Protein AF-A0A848B233-F1 (afdb_monomer_lite)

Radius of gyration: 25.91 Å; chains: 1; bounding box: 57×90×66 Å

pLDDT: mean 90.6, std 14.38, range [28.11, 98.94]

Sequence (455 aa):
MRIHRFLTAAALTLTAAGYAEVPELTALVPEATGYELIARCDPRTWAKAGYQTDNTETLAGDLKRVGYLLKLTDQEGNLSWVFAAMDPFTDTIADIAVPASGGNAFQDYVNNLEVFSNVPGVKTGKFEKGNIEFWATNYVAGNAKQIPGASDKTFDFGDRKSADGSYGSMQLHNYPEKQTVFSFSNLRAGANCDLGIGNNPSGNPDWTFSKSGNKYKSAELFVVAQIDNMKTVTPFRYDEKTVMEKAASLVPETTGKKLLYAYNLRTGSGFGDKSRVNYQVDNSAQFTARPARVGYLMVLTDKSGKENWVYAEMDNFAENVRQLGVPVKSAGARFQQPVANLAVKSNVDSVKTGSFPAGNIEFWPNDYKPQNNTGVEGASDDQFDFGDQVNPGGGYGSMQVHNTAEKQTVFAYNNFSAGANSDAGIGNRPGRHPDWTFSQNLKNYKSGWLFVIAD

Structure (mmCIF, N/CA/C/O backbone):
data_AF-A0A848B233-F1
#
_entry.id   AF-A0A848B233-F1
#
loop_
_atom_site.group_PDB
_atom_site.id
_atom_site.type_symbol
_atom_site.label_atom_id
_atom_site.label_alt_id
_atom_site.label_comp_id
_atom_site.label_asym_id
_atom_site.label_entity_id
_atom_site.label_seq_id
_atom_site.pdbx_PDB_ins_code
_atom_site.Cartn_x
_atom_site.Cartn_y
_atom_site.Cartn_z
_atom_site.occupancy
_atom_site.B_iso_or_equiv
_atom_site.auth_seq_id
_atom_site.auth_comp_id
_atom_site.auth_asym_id
_atom_site.auth_atom_id
_atom_site.pdbx_PDB_model_num
ATOM 1 N N . MET A 1 1 ? -20.852 -68.490 -9.448 1.00 37.53 1 MET A N 1
ATOM 2 C CA . MET A 1 1 ? -20.531 -67.615 -8.300 1.00 37.53 1 MET A CA 1
ATOM 3 C C . MET A 1 1 ? -20.509 -66.169 -8.793 1.00 37.53 1 MET A C 1
ATOM 5 O O . MET A 1 1 ? -19.535 -65.757 -9.405 1.00 37.53 1 MET A O 1
ATOM 9 N N . ARG A 1 2 ? -21.622 -65.434 -8.666 1.00 28.11 2 ARG A N 1
ATOM 10 C CA . ARG A 1 2 ? -21.733 -64.019 -9.069 1.00 28.11 2 ARG A CA 1
ATOM 11 C C . ARG A 1 2 ? -22.369 -63.245 -7.921 1.00 28.11 2 ARG A C 1
ATOM 13 O O . ARG A 1 2 ? -23.545 -63.423 -7.621 1.00 28.11 2 ARG A O 1
ATOM 20 N N . ILE A 1 3 ? -21.540 -62.452 -7.256 1.00 30.11 3 ILE A N 1
ATOM 21 C CA . ILE A 1 3 ? -21.892 -61.609 -6.117 1.00 30.11 3 ILE A CA 1
ATOM 22 C C . ILE A 1 3 ? -22.545 -60.343 -6.685 1.00 30.11 3 ILE A C 1
ATOM 24 O O . ILE A 1 3 ? -21.890 -59.592 -7.404 1.00 30.11 3 ILE A O 1
ATOM 28 N N . HIS A 1 4 ? -23.825 -60.122 -6.390 1.00 28.23 4 HIS A N 1
ATOM 29 C CA . HIS A 1 4 ? -24.508 -58.862 -6.684 1.00 28.23 4 HIS A CA 1
ATOM 30 C C . HIS A 1 4 ? -24.229 -57.890 -5.533 1.00 28.23 4 HIS A C 1
ATOM 32 O O . HIS A 1 4 ? -24.694 -58.098 -4.414 1.00 28.23 4 HIS A O 1
ATOM 38 N N . ARG A 1 5 ? -23.427 -56.854 -5.795 1.00 30.20 5 ARG A N 1
ATOM 39 C CA . ARG A 1 5 ? -23.234 -55.731 -4.872 1.00 30.20 5 ARG A CA 1
ATOM 40 C C . ARG A 1 5 ? -24.380 -54.739 -5.059 1.00 30.20 5 ARG A C 1
ATOM 42 O O . ARG A 1 5 ? -24.543 -54.184 -6.141 1.00 30.20 5 ARG A O 1
ATOM 49 N N . PHE A 1 6 ? -25.145 -54.526 -3.994 1.00 30.38 6 PHE A N 1
ATOM 50 C CA . PHE A 1 6 ? -26.043 -53.387 -3.849 1.00 30.38 6 PHE A CA 1
ATOM 51 C C . PHE A 1 6 ? -25.205 -52.101 -3.819 1.00 30.38 6 PHE A C 1
ATOM 53 O O . PHE A 1 6 ? -24.314 -51.970 -2.981 1.00 30.38 6 PHE A O 1
ATOM 60 N N . LEU A 1 7 ? -25.473 -51.166 -4.734 1.00 29.50 7 LEU A N 1
ATOM 61 C CA . LEU A 1 7 ? -25.040 -49.777 -4.590 1.00 29.50 7 LEU A CA 1
ATOM 62 C C . LEU A 1 7 ? -26.082 -49.046 -3.741 1.00 29.50 7 LEU A C 1
ATOM 64 O O . LEU A 1 7 ? -27.182 -48.751 -4.202 1.00 29.50 7 LEU A O 1
ATOM 68 N N . THR A 1 8 ? -25.727 -48.763 -2.495 1.00 31.66 8 THR A N 1
ATOM 69 C CA . THR A 1 8 ? -26.385 -47.760 -1.661 1.00 31.66 8 THR A CA 1
ATOM 70 C C . THR A 1 8 ? -26.057 -46.382 -2.232 1.00 31.66 8 THR A C 1
ATOM 72 O O . THR A 1 8 ? -24.899 -45.968 -2.249 1.00 31.66 8 THR A O 1
ATOM 75 N N . ALA A 1 9 ? -27.073 -45.674 -2.722 1.00 30.78 9 ALA A N 1
ATOM 76 C CA . ALA A 1 9 ? -26.957 -44.266 -3.068 1.00 30.78 9 ALA A CA 1
ATOM 77 C C . ALA A 1 9 ? -26.759 -43.462 -1.775 1.00 30.78 9 ALA A C 1
ATOM 79 O O . ALA A 1 9 ? -27.672 -43.354 -0.956 1.00 30.78 9 ALA A O 1
ATOM 80 N N . ALA A 1 10 ? -25.555 -42.928 -1.574 1.00 31.64 10 ALA A N 1
ATOM 81 C CA . ALA A 1 10 ? -25.313 -41.917 -0.559 1.00 31.64 10 ALA A CA 1
ATOM 82 C C . ALA A 1 10 ? -25.997 -40.623 -1.015 1.00 31.64 10 ALA A C 1
ATOM 84 O O . ALA A 1 10 ? -25.614 -40.029 -2.024 1.00 31.64 10 ALA A O 1
ATOM 85 N N . ALA A 1 11 ? -27.039 -40.215 -0.293 1.00 31.86 11 ALA A N 1
ATOM 86 C CA . ALA A 1 11 ? -27.615 -38.890 -0.428 1.00 31.86 11 ALA A CA 1
ATOM 87 C C . ALA A 1 11 ? -26.543 -37.866 -0.035 1.00 31.86 11 ALA A C 1
ATOM 89 O O . ALA A 1 11 ? -26.131 -37.796 1.122 1.00 31.86 11 ALA A O 1
ATOM 90 N N . LEU A 1 12 ? -26.065 -37.104 -1.016 1.00 30.17 12 LEU A N 1
ATOM 91 C CA . LEU A 1 12 ? -25.192 -35.964 -0.791 1.00 30.17 12 LEU A CA 1
ATOM 92 C C . LEU A 1 12 ? -26.064 -34.843 -0.210 1.00 30.17 12 LEU A C 1
ATOM 94 O O . LEU A 1 12 ? -26.784 -34.160 -0.937 1.00 30.17 12 LEU A O 1
ATOM 98 N N . THR A 1 13 ? -26.063 -34.686 1.110 1.00 31.95 13 THR A N 1
ATOM 99 C CA . THR A 1 13 ? -26.589 -33.476 1.743 1.00 31.95 13 THR A CA 1
ATOM 100 C C . THR A 1 13 ? -25.724 -32.303 1.294 1.00 31.95 13 THR A C 1
ATOM 102 O O . THR A 1 13 ? -24.544 -32.247 1.639 1.00 31.95 13 THR A O 1
ATOM 105 N N . LEU A 1 14 ? -26.302 -31.383 0.516 1.00 33.38 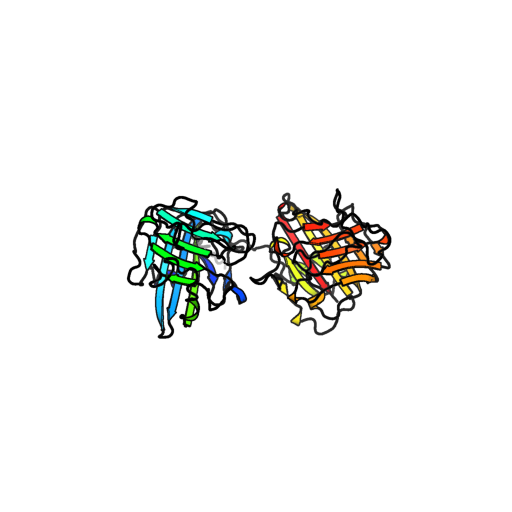14 LEU A N 1
ATOM 106 C CA . LEU A 1 14 ? -25.742 -30.052 0.295 1.00 33.38 14 LEU A CA 1
ATOM 107 C C . LEU A 1 14 ? -25.610 -29.386 1.672 1.00 33.38 14 LEU A C 1
ATOM 109 O O . LEU A 1 14 ? -26.600 -28.946 2.253 1.00 33.38 14 LEU A O 1
ATOM 113 N N . THR A 1 15 ? -24.404 -29.347 2.228 1.00 35.59 15 THR A N 1
ATOM 114 C CA . THR A 1 15 ? -24.109 -28.462 3.352 1.00 35.59 15 THR A CA 1
ATOM 115 C C . THR A 1 15 ? -24.119 -27.040 2.809 1.00 35.59 15 THR A C 1
ATOM 117 O O . THR A 1 15 ? -23.327 -26.720 1.920 1.00 35.59 15 THR A O 1
ATOM 120 N N . ALA A 1 16 ? -25.022 -26.200 3.321 1.00 42.97 16 ALA A N 1
ATOM 121 C CA . ALA A 1 16 ? -24.886 -24.752 3.216 1.00 42.97 16 ALA A CA 1
ATOM 122 C C . ALA A 1 16 ? -23.449 -24.378 3.613 1.00 42.97 16 ALA A C 1
ATOM 124 O O . ALA A 1 16 ? -22.921 -24.959 4.563 1.00 42.97 16 ALA A O 1
ATOM 125 N N . ALA A 1 17 ? -22.803 -23.490 2.855 1.00 46.44 17 ALA A N 1
ATOM 126 C CA . ALA A 1 17 ? -21.465 -23.002 3.169 1.00 46.44 17 ALA A CA 1
ATOM 127 C C . ALA A 1 17 ? -21.488 -22.417 4.591 1.00 46.44 17 ALA A C 1
ATOM 129 O O . ALA A 1 17 ? -22.063 -21.357 4.815 1.00 46.44 17 ALA A O 1
ATOM 130 N N . GLY A 1 18 ? -20.985 -23.180 5.562 1.00 55.12 18 GLY A N 1
ATOM 131 C CA . GLY A 1 18 ? -20.946 -22.768 6.957 1.00 55.12 18 GLY A CA 1
ATOM 132 C C . GLY A 1 18 ? -19.870 -21.710 7.129 1.00 55.12 18 GLY A C 1
ATOM 133 O O . GLY A 1 18 ? -18.771 -21.877 6.601 1.00 55.12 18 GLY A O 1
ATOM 134 N N . TYR A 1 19 ? -20.198 -20.645 7.851 1.00 60.34 19 TYR A N 1
ATOM 135 C CA . TYR A 1 19 ? -19.222 -19.644 8.249 1.00 60.34 19 TYR A CA 1
ATOM 136 C C . TYR A 1 19 ? -18.094 -20.288 9.073 1.00 60.34 19 TYR A C 1
ATOM 138 O O . TYR A 1 19 ? -18.357 -21.151 9.919 1.00 60.34 19 TYR A O 1
ATOM 146 N N . ALA A 1 20 ? -16.845 -19.879 8.855 1.00 75.12 20 ALA A N 1
ATOM 147 C CA . ALA A 1 20 ? -15.746 -20.179 9.759 1.00 75.12 20 ALA A CA 1
ATOM 148 C C . ALA A 1 20 ? -15.813 -19.211 10.947 1.00 75.12 20 ALA A C 1
ATOM 150 O O . ALA A 1 20 ? -15.241 -18.123 10.922 1.00 75.12 20 ALA A O 1
ATOM 151 N N . GLU A 1 21 ? -16.544 -19.625 11.984 1.00 86.62 21 GLU A N 1
ATOM 152 C CA . GLU A 1 21 ? -16.694 -18.859 13.225 1.00 86.62 21 GLU A CA 1
ATOM 153 C C . GLU A 1 21 ? -15.340 -18.416 13.791 1.00 86.62 21 GLU A C 1
ATOM 155 O O . GLU A 1 21 ? -14.366 -19.173 13.767 1.00 86.62 21 GLU A O 1
ATOM 160 N N . VAL A 1 22 ? -15.299 -17.209 14.362 1.00 94.19 22 VAL A N 1
ATOM 161 C CA . VAL A 1 22 ? -14.120 -16.655 15.043 1.00 94.19 22 VAL A CA 1
ATOM 162 C C . VAL A 1 22 ? -14.183 -17.019 16.532 1.00 94.19 22 VAL A C 1
ATOM 164 O O . VAL A 1 22 ? -14.933 -16.375 17.273 1.00 94.19 22 VAL A O 1
ATOM 167 N N . PRO A 1 23 ? -13.413 -18.011 17.024 1.00 94.88 23 PRO A N 1
ATOM 168 C CA . PRO A 1 23 ? -13.586 -18.523 18.384 1.00 94.88 23 PRO A CA 1
ATOM 169 C C . PRO A 1 23 ? -13.347 -17.463 19.463 1.00 94.88 23 PRO A C 1
ATOM 171 O O . PRO A 1 23 ? -14.028 -17.459 20.487 1.00 94.88 23 PRO A O 1
ATOM 174 N N . GLU A 1 24 ? -12.409 -16.538 19.234 1.00 96.75 24 GLU A N 1
ATOM 175 C CA . GLU A 1 24 ? -12.129 -15.420 20.138 1.00 96.75 24 GLU A CA 1
ATOM 176 C C . GLU A 1 24 ? -13.318 -14.464 20.288 1.00 96.75 24 GLU A C 1
ATOM 178 O O . GLU A 1 24 ? -13.473 -13.862 21.351 1.00 96.75 24 GLU A O 1
ATOM 183 N N . LEU A 1 25 ? -14.156 -14.341 19.252 1.00 97.88 25 LEU A N 1
ATOM 184 C CA . LEU A 1 25 ? -15.386 -13.558 19.294 1.00 97.88 25 LEU A CA 1
ATOM 185 C C . LEU A 1 25 ? -16.488 -14.324 20.021 1.00 97.88 25 LEU A C 1
ATOM 187 O O . LEU A 1 25 ? -17.008 -13.828 21.017 1.00 97.88 25 LEU A O 1
ATOM 191 N N . THR A 1 26 ? -16.803 -15.546 19.589 1.00 96.75 26 THR A N 1
ATOM 192 C CA . THR A 1 26 ? -17.917 -16.323 20.160 1.00 96.75 26 THR A CA 1
ATOM 193 C C . THR A 1 26 ? -17.685 -16.718 21.621 1.00 96.75 26 THR A C 1
ATOM 195 O O . THR A 1 26 ? -18.638 -16.952 22.358 1.00 96.75 26 THR A O 1
ATOM 198 N N . ALA A 1 27 ? -16.428 -16.769 22.075 1.00 97.31 27 ALA A N 1
ATOM 199 C CA . ALA A 1 27 ? -16.103 -16.973 23.487 1.00 97.31 27 ALA A CA 1
ATOM 200 C C . ALA A 1 27 ? -16.476 -15.771 24.377 1.00 97.31 27 ALA A C 1
ATOM 202 O O . ALA A 1 27 ? -16.738 -15.957 25.565 1.00 97.31 27 ALA A O 1
ATOM 203 N N . LEU A 1 28 ? -16.476 -14.551 23.828 1.00 97.88 28 LEU A N 1
ATOM 204 C CA . LEU A 1 28 ? -16.805 -13.315 24.552 1.00 97.88 28 LEU A CA 1
ATOM 205 C C . LEU A 1 28 ? -18.252 -12.871 24.316 1.00 97.88 28 LEU A C 1
ATOM 207 O O . LEU A 1 28 ? -18.882 -12.333 25.224 1.00 97.88 28 LEU A O 1
ATOM 211 N N . VAL A 1 29 ? -18.770 -13.110 23.111 1.00 97.50 29 VAL A N 1
ATOM 212 C CA . VAL A 1 29 ? -20.123 -12.750 22.677 1.00 97.50 29 VAL A CA 1
ATOM 213 C C . VAL A 1 29 ? -20.752 -13.966 21.983 1.00 97.50 29 VAL A C 1
ATOM 215 O O . VAL A 1 29 ? -20.684 -14.074 20.759 1.00 97.50 29 VAL A O 1
ATOM 218 N N . PRO A 1 30 ? -21.335 -14.916 22.738 1.00 95.50 30 PRO A N 1
ATOM 219 C CA . PRO A 1 30 ? -21.878 -16.155 22.175 1.00 95.50 30 PRO A CA 1
ATOM 220 C C . PRO A 1 30 ? -22.970 -15.955 21.118 1.00 95.50 30 PRO A C 1
ATOM 222 O O . PRO A 1 30 ? -23.134 -16.815 20.258 1.00 95.50 30 PRO A O 1
ATOM 225 N N . GLU A 1 31 ? -23.707 -14.839 21.149 1.00 92.25 31 GLU A N 1
ATOM 226 C CA . GLU A 1 31 ? -24.689 -14.502 20.111 1.00 92.25 31 GLU A CA 1
ATOM 227 C C . GLU A 1 31 ? -24.087 -13.943 18.808 1.00 92.25 31 GLU A C 1
ATOM 229 O O . GLU A 1 31 ? -24.796 -13.852 17.805 1.00 92.25 31 GLU A O 1
ATOM 234 N N . ALA A 1 32 ? -22.800 -13.576 18.781 1.00 94.12 32 ALA A N 1
ATOM 235 C CA . ALA A 1 32 ? -22.129 -13.035 17.598 1.00 94.12 32 ALA A CA 1
ATOM 236 C C . ALA A 1 32 ? -21.642 -14.154 16.659 1.00 94.12 32 ALA A C 1
ATOM 238 O O . ALA A 1 32 ? -20.448 -14.294 16.402 1.00 94.12 32 ALA A O 1
ATOM 239 N N . THR A 1 33 ? -22.581 -14.952 16.153 1.00 93.94 33 THR A N 1
ATOM 240 C CA . THR A 1 33 ? -22.323 -16.066 15.227 1.00 93.94 33 THR A CA 1
ATOM 241 C C . THR A 1 33 ? -22.356 -15.630 13.759 1.00 93.94 33 THR A C 1
ATOM 243 O O . THR A 1 33 ? -22.937 -14.598 13.413 1.00 93.94 33 THR A O 1
ATOM 246 N N . GLY A 1 34 ? -21.806 -16.452 12.870 1.00 93.75 34 GLY A N 1
ATOM 247 C CA . GLY A 1 34 ? -21.831 -16.267 11.418 1.00 93.75 34 GLY A CA 1
ATOM 248 C C . GLY A 1 34 ? -20.822 -15.246 10.896 1.00 93.75 34 GLY A C 1
ATOM 249 O O . GLY A 1 34 ? -20.926 -14.813 9.752 1.00 93.75 34 GLY A O 1
ATOM 250 N N . TYR A 1 35 ? -19.879 -14.820 11.735 1.00 96.69 35 TYR A N 1
ATOM 251 C CA . TYR A 1 35 ? -18.831 -13.878 11.363 1.00 96.69 35 TYR A CA 1
ATOM 252 C C . TYR A 1 35 ? -17.583 -14.613 10.879 1.00 96.69 35 TYR A C 1
ATOM 254 O O . TYR A 1 35 ? -17.082 -15.509 11.551 1.00 96.69 35 TYR A O 1
ATOM 262 N N . GLU A 1 36 ? -17.046 -14.153 9.755 1.00 96.25 36 GLU A N 1
ATOM 263 C CA . GLU A 1 36 ? -15.759 -14.562 9.198 1.00 96.25 36 GLU A CA 1
ATOM 264 C C . GLU A 1 36 ? -14.638 -13.654 9.682 1.00 96.25 36 GLU A C 1
ATOM 266 O O . GLU A 1 36 ? -14.817 -12.437 9.806 1.00 96.25 36 GLU A O 1
ATOM 271 N N . LEU A 1 37 ? -13.446 -14.221 9.874 1.00 96.44 37 LEU A N 1
ATOM 272 C CA . LEU A 1 37 ? -12.249 -13.432 10.141 1.00 96.44 37 LEU A CA 1
ATOM 273 C C . LEU A 1 37 ? -11.746 -12.770 8.854 1.00 96.44 37 LEU A C 1
ATOM 275 O O . LEU A 1 37 ? -11.192 -13.431 7.973 1.00 96.44 37 LEU A O 1
ATOM 279 N N . ILE A 1 38 ? -11.857 -11.445 8.787 1.00 95.69 38 ILE A N 1
ATOM 280 C CA . ILE A 1 38 ? -11.338 -10.646 7.672 1.00 95.69 38 ILE A CA 1
ATOM 281 C C . ILE A 1 38 ? -9.874 -10.306 7.896 1.00 95.69 38 ILE A C 1
ATOM 283 O O . ILE A 1 38 ? -9.042 -10.509 7.016 1.00 95.69 38 ILE A O 1
ATOM 287 N N . ALA A 1 39 ? -9.545 -9.789 9.076 1.00 93.81 39 ALA A N 1
ATOM 288 C CA . ALA A 1 39 ? -8.178 -9.428 9.402 1.00 93.81 39 ALA A CA 1
ATOM 289 C C . ALA A 1 39 ? -7.927 -9.450 10.909 1.00 93.81 39 ALA A C 1
ATOM 291 O O . ALA A 1 39 ? -8.835 -9.235 11.713 1.00 93.81 39 ALA A O 1
ATOM 292 N N . ARG A 1 40 ? -6.669 -9.667 11.295 1.00 97.00 40 ARG A N 1
ATOM 293 C CA . ARG A 1 40 ? -6.211 -9.577 12.684 1.00 97.00 40 ARG A CA 1
ATOM 294 C C . ARG A 1 40 ? -4.883 -8.848 12.763 1.00 97.00 40 ARG A C 1
ATOM 296 O O . ARG A 1 40 ? -3.956 -9.186 12.028 1.00 97.00 40 ARG A O 1
ATOM 303 N N . CYS A 1 41 ? -4.746 -7.909 13.689 1.00 93.75 41 CYS A N 1
ATOM 304 C CA . CYS A 1 41 ? -3.468 -7.262 13.991 1.00 93.75 41 CYS A CA 1
ATOM 305 C C . CYS A 1 41 ? -3.313 -6.954 15.486 1.00 93.75 41 CYS A C 1
ATOM 307 O O . CYS A 1 41 ? -4.296 -6.892 16.220 1.00 93.75 41 CYS A O 1
ATOM 309 N N . ASP A 1 42 ? -2.076 -6.697 15.921 1.00 98.06 42 ASP A N 1
ATOM 310 C CA . ASP A 1 42 ? -1.797 -6.019 17.195 1.00 98.06 42 ASP A CA 1
ATOM 311 C C . ASP A 1 42 ? -1.572 -4.524 16.901 1.00 98.06 42 ASP A C 1
ATOM 313 O O . ASP A 1 42 ? -0.531 -4.184 16.319 1.00 98.06 42 ASP A O 1
ATOM 317 N N . PRO A 1 43 ? -2.495 -3.625 17.305 1.00 98.00 43 PRO A N 1
ATOM 318 C CA . PRO A 1 43 ? -2.373 -2.179 17.098 1.00 98.00 43 PRO A CA 1
ATOM 319 C C . PRO A 1 43 ? -1.017 -1.585 17.511 1.00 98.00 43 PRO A C 1
ATOM 321 O O . PRO A 1 43 ? -0.483 -0.700 16.843 1.00 98.00 43 PRO A O 1
ATOM 324 N N . ARG A 1 44 ? -0.385 -2.121 18.561 1.00 97.50 44 ARG A N 1
ATOM 325 C CA . ARG A 1 44 ? 0.893 -1.623 19.098 1.00 97.50 44 ARG A CA 1
ATOM 326 C C . ARG A 1 44 ? 2.084 -1.992 18.221 1.00 97.50 44 ARG A C 1
ATOM 328 O O . ARG A 1 44 ? 3.151 -1.393 18.332 1.00 97.50 44 ARG A O 1
ATOM 335 N N . THR A 1 45 ? 1.942 -3.000 17.366 1.00 92.50 45 THR A N 1
ATOM 336 C CA . THR A 1 45 ? 3.000 -3.417 16.433 1.00 92.50 45 THR A CA 1
ATOM 337 C C . THR A 1 45 ? 2.635 -3.173 14.976 1.00 92.50 45 THR A C 1
ATOM 339 O O . THR A 1 45 ? 3.496 -3.342 14.114 1.00 92.50 45 THR A O 1
ATOM 342 N N . TRP A 1 46 ? 1.415 -2.698 14.708 1.00 88.19 46 TRP A N 1
ATOM 343 C CA . TRP A 1 46 ? 0.848 -2.464 13.381 1.00 88.19 46 TRP A CA 1
ATOM 344 C C . TRP A 1 46 ? 1.820 -1.786 12.410 1.00 88.19 46 TRP A C 1
ATOM 346 O O . TRP A 1 46 ? 2.094 -2.326 11.342 1.00 88.19 46 TRP A O 1
ATOM 356 N N . ALA A 1 47 ? 2.437 -0.672 12.817 1.00 81.12 47 ALA A N 1
ATOM 357 C CA . ALA A 1 47 ? 3.361 0.089 11.972 1.00 81.12 47 ALA A CA 1
ATOM 358 C C . ALA A 1 47 ? 4.539 -0.742 11.418 1.00 81.12 47 ALA A C 1
ATOM 360 O O . ALA A 1 47 ? 5.069 -0.428 10.351 1.00 81.12 47 ALA A O 1
ATOM 361 N N . LYS A 1 48 ? 4.956 -1.789 12.143 1.00 78.06 48 LYS A N 1
ATOM 362 C CA . LYS A 1 48 ? 6.071 -2.674 11.783 1.00 78.06 48 LYS A CA 1
ATOM 363 C C . LYS A 1 48 ? 5.604 -4.022 11.229 1.00 78.06 48 LYS A C 1
ATOM 365 O O . LYS A 1 48 ? 6.247 -4.543 10.323 1.00 78.06 48 LYS A O 1
ATOM 370 N N . ALA A 1 49 ? 4.571 -4.608 11.827 1.00 78.69 49 ALA A N 1
ATOM 371 C CA . ALA A 1 49 ? 4.171 -5.995 11.601 1.00 78.69 49 ALA A CA 1
ATOM 372 C C . ALA A 1 49 ? 2.968 -6.139 10.662 1.00 78.69 49 ALA A C 1
ATOM 374 O O . ALA A 1 49 ? 2.814 -7.193 10.056 1.00 78.69 49 ALA A O 1
ATOM 375 N N . GLY A 1 50 ? 2.137 -5.104 10.522 1.00 84.25 50 GLY A N 1
ATOM 376 C CA . GLY A 1 50 ? 0.895 -5.192 9.762 1.00 84.25 50 GLY A CA 1
ATOM 377 C C . GLY A 1 50 ? -0.069 -6.230 10.344 1.00 84.25 50 GLY A C 1
ATOM 378 O O . GLY A 1 50 ? -0.199 -6.376 11.565 1.00 84.25 50 GLY A O 1
ATOM 379 N N . TYR A 1 51 ? -0.752 -6.945 9.455 1.00 84.75 51 TYR A N 1
ATOM 380 C CA . TYR A 1 51 ? -1.668 -8.016 9.819 1.00 84.75 51 TYR A CA 1
ATOM 381 C C . TYR A 1 51 ? -0.936 -9.304 10.204 1.00 84.75 51 TYR A C 1
ATOM 383 O O . TYR A 1 51 ? -0.018 -9.758 9.528 1.00 84.75 51 TYR A O 1
ATOM 391 N N . GLN A 1 52 ? -1.412 -9.935 11.275 1.00 85.25 52 GLN A N 1
ATOM 392 C CA . GLN A 1 52 ? -1.109 -11.324 11.623 1.00 85.25 52 GLN A CA 1
ATOM 393 C C . GLN A 1 52 ? -1.946 -12.300 10.785 1.00 85.25 52 GLN A C 1
ATOM 395 O O . GLN A 1 52 ? -1.528 -13.423 10.520 1.00 85.25 52 GLN A O 1
ATOM 400 N N . THR A 1 53 ? -3.140 -11.873 10.378 1.00 83.38 53 THR A N 1
ATOM 401 C CA . THR A 1 53 ? -4.017 -12.585 9.447 1.00 83.38 53 THR A CA 1
ATOM 402 C C . THR A 1 53 ? -4.671 -11.558 8.544 1.00 83.38 53 THR A C 1
ATOM 404 O O . THR A 1 53 ? -5.179 -10.558 9.045 1.00 83.38 53 THR A O 1
ATOM 407 N N . ASP A 1 54 ? -4.642 -11.795 7.237 1.00 84.62 54 ASP A N 1
ATOM 408 C CA . ASP A 1 54 ? -5.199 -10.892 6.234 1.00 84.62 54 ASP A CA 1
ATOM 409 C C . ASP A 1 54 ? -5.909 -11.701 5.148 1.00 84.62 54 ASP A C 1
ATOM 411 O O . ASP A 1 54 ? -5.274 -12.287 4.267 1.00 84.62 54 ASP A O 1
ATOM 415 N N . ASN A 1 55 ? -7.234 -11.729 5.247 1.00 84.81 55 ASN A N 1
ATOM 416 C CA . ASN A 1 55 ? -8.127 -12.357 4.288 1.00 84.81 55 ASN A CA 1
ATOM 417 C C . ASN A 1 55 ? -8.835 -11.327 3.394 1.00 84.81 55 ASN A C 1
ATOM 419 O O . ASN A 1 55 ? -9.753 -11.678 2.651 1.00 84.81 55 ASN A O 1
ATOM 423 N N . THR A 1 56 ? -8.415 -10.058 3.432 1.00 85.12 56 THR A N 1
ATOM 424 C CA . THR A 1 56 ? -9.096 -8.969 2.712 1.00 85.12 56 THR A CA 1
ATOM 425 C C . THR A 1 56 ? -9.111 -9.160 1.197 1.00 85.12 56 THR A C 1
ATOM 427 O O . THR A 1 56 ? -10.024 -8.687 0.522 1.00 85.12 56 THR A O 1
ATOM 430 N N . GLU A 1 57 ? -8.124 -9.883 0.664 1.00 80.62 57 GLU A N 1
ATOM 431 C CA . GLU A 1 57 ? -8.015 -10.216 -0.758 1.00 80.62 57 GLU A CA 1
ATOM 432 C C . GLU A 1 57 ? -8.371 -11.673 -1.080 1.00 80.62 57 GLU A C 1
ATOM 434 O O . GLU A 1 57 ? -8.425 -12.030 -2.256 1.00 80.62 57 GLU A O 1
ATOM 439 N N . THR A 1 58 ? -8.528 -12.536 -0.069 1.00 79.81 58 THR A N 1
ATOM 440 C CA . THR A 1 58 ? -8.808 -13.976 -0.243 1.00 79.81 58 THR A CA 1
ATOM 441 C C . THR A 1 58 ? -10.293 -14.294 -0.120 1.00 79.81 58 THR A C 1
ATOM 443 O O . THR A 1 58 ? -10.721 -15.392 -0.473 1.00 79.81 58 THR A O 1
ATOM 446 N N . LEU A 1 59 ? -11.090 -13.339 0.356 1.00 85.56 59 LEU A N 1
ATOM 447 C CA . LEU A 1 59 ? -12.535 -13.444 0.468 1.00 85.56 59 LEU A CA 1
ATOM 448 C C . LEU A 1 59 ? -13.207 -12.511 -0.535 1.00 85.56 59 LEU A C 1
ATOM 450 O O . LEU A 1 59 ? -12.733 -11.414 -0.823 1.00 85.56 59 LEU A O 1
ATOM 454 N N . ALA A 1 60 ? -14.332 -12.963 -1.073 1.00 85.81 60 ALA A N 1
ATOM 455 C CA . ALA A 1 60 ? -15.245 -12.147 -1.855 1.00 85.81 60 ALA A CA 1
ATOM 456 C C . ALA A 1 60 ? -16.685 -12.561 -1.548 1.00 85.81 60 ALA A C 1
ATOM 458 O O . ALA A 1 60 ? -16.946 -13.718 -1.223 1.00 85.81 60 ALA A O 1
ATOM 459 N N . GLY A 1 61 ? -17.614 -11.628 -1.699 1.00 91.38 61 GLY A N 1
ATOM 460 C CA . GLY A 1 61 ? -19.033 -11.824 -1.427 1.00 91.38 61 GLY A CA 1
ATOM 461 C C . GLY A 1 61 ? -19.678 -10.499 -1.047 1.00 91.38 61 GLY A C 1
ATOM 462 O O . GLY A 1 61 ? -19.023 -9.456 -1.089 1.00 91.38 61 GLY A O 1
ATOM 463 N N . ASP A 1 62 ? -20.949 -10.556 -0.679 1.00 94.94 62 ASP A N 1
ATOM 464 C CA . ASP A 1 62 ? -21.738 -9.380 -0.339 1.00 94.94 62 ASP A CA 1
ATOM 465 C C . ASP A 1 62 ? -21.691 -9.169 1.175 1.00 94.94 62 ASP A C 1
ATOM 467 O O . ASP A 1 62 ? -22.177 -10.003 1.942 1.00 94.94 62 ASP A O 1
ATOM 471 N N . LEU A 1 63 ? -21.107 -8.057 1.624 1.00 97.06 63 LEU A N 1
ATOM 472 C CA . LEU A 1 63 ? -21.079 -7.715 3.045 1.00 97.06 63 LEU A CA 1
ATOM 473 C C . LEU A 1 63 ? -22.515 -7.548 3.574 1.00 97.06 63 LEU A C 1
ATOM 475 O O . LEU A 1 63 ? -23.347 -6.875 2.963 1.00 97.06 63 LEU A O 1
ATOM 479 N N . LYS A 1 64 ? -22.806 -8.158 4.728 1.00 97.94 64 LYS A N 1
ATOM 480 C CA . LYS A 1 64 ? -24.098 -8.036 5.431 1.00 97.94 64 LYS A CA 1
ATOM 481 C C . LYS A 1 64 ? -23.984 -7.379 6.785 1.00 97.94 64 LYS A C 1
ATOM 483 O O . LYS A 1 64 ? -24.845 -6.583 7.145 1.00 97.94 64 LYS A O 1
ATOM 488 N N . ARG A 1 65 ? -22.916 -7.685 7.512 1.00 98.31 65 ARG A N 1
ATOM 489 C CA . ARG A 1 65 ? -22.548 -7.030 8.767 1.00 98.31 65 ARG A CA 1
ATOM 490 C C . ARG A 1 65 ? -21.043 -6.907 8.824 1.00 98.31 65 ARG A C 1
ATOM 492 O O . ARG A 1 65 ? -20.338 -7.803 8.367 1.00 98.31 65 ARG A O 1
ATOM 499 N N . VAL A 1 66 ? -20.564 -5.825 9.413 1.00 98.69 66 VAL A N 1
ATOM 500 C CA . VAL A 1 66 ? -19.143 -5.596 9.682 1.00 98.69 66 VAL A CA 1
ATOM 501 C C . VAL A 1 66 ? -18.988 -5.431 11.183 1.00 98.69 66 VAL A C 1
ATOM 503 O O . VAL A 1 66 ? -19.828 -4.791 11.814 1.00 98.69 66 VAL A O 1
ATOM 506 N N . GLY A 1 67 ? -17.940 -6.010 11.759 1.00 98.56 67 GLY A N 1
ATOM 507 C CA . GLY A 1 67 ? -17.685 -5.933 13.187 1.00 98.56 67 GLY A CA 1
ATOM 508 C C . GLY A 1 67 ? -16.212 -5.806 13.546 1.00 98.56 67 GLY A C 1
ATOM 509 O O . GLY A 1 67 ? -15.320 -6.216 12.802 1.00 98.56 67 GLY A O 1
ATOM 510 N N . TYR A 1 68 ? -15.981 -5.245 14.727 1.00 98.88 68 TYR A N 1
ATOM 511 C CA . TYR A 1 68 ? -14.663 -5.004 15.296 1.00 98.88 68 TYR A CA 1
ATOM 512 C C . TYR A 1 68 ? -14.629 -5.507 16.731 1.00 98.88 68 TYR A C 1
ATOM 514 O O . TYR A 1 68 ? -15.380 -5.018 17.574 1.00 98.88 68 TYR A O 1
ATOM 522 N N . LEU A 1 69 ? -13.753 -6.471 17.010 1.00 98.94 69 LEU A N 1
ATOM 523 C CA . LEU A 1 69 ? -13.433 -6.902 18.369 1.00 98.94 69 LEU A CA 1
ATOM 524 C C . LEU A 1 69 ? -12.055 -6.352 18.737 1.00 98.94 69 LEU A C 1
ATOM 526 O O . LEU A 1 69 ? -11.049 -6.765 18.161 1.00 98.94 69 LEU A O 1
ATOM 530 N N . LEU A 1 70 ? -12.010 -5.448 19.713 1.00 98.94 70 LEU A N 1
ATOM 531 C CA . LEU A 1 70 ? -10.770 -4.961 20.309 1.00 98.94 70 LEU A CA 1
ATOM 532 C C . LEU A 1 70 ? -10.603 -5.573 21.699 1.00 98.94 70 LEU A C 1
ATOM 534 O O . LEU A 1 70 ? -11.470 -5.423 22.559 1.00 98.94 70 LEU A O 1
ATOM 538 N N . LYS A 1 71 ? -9.466 -6.231 21.924 1.00 98.88 71 LYS A N 1
ATOM 539 C CA . LYS A 1 71 ? -9.044 -6.796 23.210 1.00 98.88 71 LYS A CA 1
ATOM 540 C C . LYS A 1 71 ? -7.774 -6.099 23.673 1.00 98.88 71 LYS A C 1
ATOM 542 O O . LYS A 1 71 ? -6.790 -6.057 22.938 1.00 98.88 71 LYS A O 1
ATOM 547 N N . LEU A 1 72 ? -7.777 -5.598 24.901 1.00 98.81 72 LEU A N 1
ATOM 548 C CA . LEU A 1 72 ? -6.663 -4.903 25.536 1.00 98.81 72 LEU A CA 1
ATOM 549 C C . LEU A 1 72 ? -6.351 -5.583 26.866 1.00 98.81 72 LEU A C 1
ATOM 551 O O . LEU A 1 72 ? -7.214 -5.673 27.734 1.00 98.81 72 LEU A O 1
ATOM 555 N N . THR A 1 73 ? -5.123 -6.067 27.024 1.00 98.62 73 THR A N 1
ATOM 556 C CA . THR A 1 73 ? -4.643 -6.618 28.297 1.00 98.62 73 THR A CA 1
ATOM 557 C C . THR A 1 73 ? -3.652 -5.640 28.911 1.00 98.62 73 THR A C 1
ATOM 559 O O . THR A 1 73 ? -2.654 -5.292 28.271 1.00 98.62 73 THR A O 1
ATOM 562 N N . ASP A 1 74 ? -3.930 -5.166 30.125 1.00 97.88 74 ASP A N 1
ATOM 563 C CA . ASP A 1 74 ? -3.039 -4.258 30.859 1.00 97.88 74 ASP A CA 1
ATOM 564 C C . ASP A 1 74 ? -1.760 -4.965 31.364 1.00 97.88 74 ASP A C 1
ATOM 566 O O . ASP A 1 74 ? -1.507 -6.135 31.055 1.00 97.88 74 ASP A O 1
ATOM 570 N N . GLN A 1 75 ? -0.894 -4.240 32.080 1.00 96.75 75 GLN A N 1
ATOM 571 C CA . GLN A 1 75 ? 0.365 -4.805 32.587 1.00 96.75 75 GLN A CA 1
ATOM 572 C C . GLN A 1 75 ? 0.131 -5.860 33.673 1.00 96.75 75 GLN A C 1
ATOM 574 O O . GLN A 1 75 ? 0.910 -6.808 33.797 1.00 96.75 75 GLN A O 1
ATOM 579 N N . GLU A 1 76 ? -0.962 -5.719 34.414 1.00 97.62 76 GLU A N 1
ATOM 580 C CA . GLU A 1 76 ? -1.416 -6.610 35.474 1.00 97.62 76 GLU A CA 1
ATOM 581 C C . GLU A 1 76 ? -2.071 -7.891 34.926 1.00 97.62 76 GLU A C 1
ATOM 583 O O . GLU A 1 76 ? -2.225 -8.868 35.658 1.00 97.62 76 GLU A O 1
ATOM 588 N N . GLY A 1 77 ? -2.392 -7.930 33.630 1.00 97.31 77 GLY A N 1
ATOM 589 C CA . GLY A 1 77 ? -2.996 -9.079 32.961 1.00 97.31 77 GLY A CA 1
ATOM 590 C C . GLY A 1 77 ? -4.525 -9.046 32.907 1.00 97.31 77 GLY A C 1
ATOM 591 O O . GLY A 1 77 ? -5.125 -10.040 32.496 1.00 97.31 77 GLY A O 1
ATOM 592 N N . ASN A 1 78 ? -5.166 -7.939 33.289 1.00 98.19 78 ASN A N 1
ATOM 593 C CA . ASN A 1 78 ? -6.613 -7.792 33.198 1.00 98.19 78 ASN A CA 1
ATOM 594 C C . ASN A 1 78 ? -7.029 -7.526 31.750 1.00 98.19 78 ASN A C 1
ATOM 596 O O . ASN A 1 78 ? -6.497 -6.637 31.080 1.00 98.19 78 ASN A O 1
ATOM 600 N N . LEU A 1 79 ? -8.020 -8.283 31.281 1.00 98.50 79 LEU A N 1
ATOM 601 C CA . LEU A 1 79 ? -8.578 -8.150 29.941 1.00 98.50 79 LEU A CA 1
ATOM 602 C C . LEU A 1 79 ? -9.754 -7.165 29.930 1.00 98.50 79 LEU A C 1
ATOM 604 O O . LEU A 1 79 ? -10.775 -7.391 30.577 1.00 98.50 79 LEU A O 1
ATOM 608 N N . SER A 1 80 ? -9.638 -6.131 29.106 1.00 98.75 80 SER A N 1
ATOM 609 C CA . SER A 1 80 ? -10.729 -5.261 28.667 1.00 98.75 80 SER A CA 1
ATOM 610 C C . SER A 1 80 ? -11.044 -5.549 27.202 1.00 98.75 80 SER A C 1
ATOM 612 O O . SER A 1 80 ? -10.128 -5.691 26.394 1.00 98.75 80 SER A O 1
ATOM 614 N N . TRP A 1 81 ? -12.317 -5.636 26.834 1.00 98.88 81 TRP A N 1
ATOM 615 C CA . TRP A 1 81 ? -12.720 -5.892 25.457 1.00 98.88 81 TRP A CA 1
ATOM 616 C C . TRP A 1 81 ? -14.005 -5.166 25.074 1.00 98.88 81 TRP A C 1
ATOM 618 O O . TRP A 1 81 ? -14.869 -4.886 25.907 1.00 98.88 81 TRP A O 1
ATOM 628 N N . VAL A 1 82 ? -14.127 -4.874 23.784 1.00 98.94 82 VAL A N 1
ATOM 629 C CA . VAL A 1 82 ? -15.357 -4.400 23.151 1.00 98.94 82 VAL A CA 1
ATOM 630 C C . VAL A 1 82 ? -15.516 -5.096 21.813 1.00 98.94 82 VAL A C 1
ATOM 632 O O . VAL A 1 82 ? -14.560 -5.191 21.046 1.00 98.94 82 VAL A O 1
ATOM 635 N N . PHE A 1 83 ? -16.718 -5.587 21.550 1.00 98.88 83 PHE A N 1
ATOM 636 C CA . PHE A 1 83 ? -17.156 -5.975 20.223 1.00 98.88 83 PHE A CA 1
ATOM 637 C C . PHE A 1 83 ? -18.250 -5.016 19.784 1.00 98.88 83 PHE A C 1
ATOM 639 O O . PHE A 1 83 ? -19.196 -4.769 20.533 1.00 98.88 83 PHE A O 1
ATOM 646 N N . ALA A 1 84 ? -18.128 -4.488 18.575 1.00 98.81 84 ALA A N 1
ATOM 647 C CA . ALA A 1 84 ? -19.187 -3.710 17.970 1.00 98.81 84 ALA A CA 1
ATOM 648 C C . ALA A 1 84 ? -19.428 -4.142 16.532 1.00 98.81 84 ALA A C 1
ATOM 650 O O . ALA A 1 84 ? -18.472 -4.424 15.812 1.00 98.81 84 ALA A O 1
ATOM 651 N N . ALA A 1 85 ? -20.694 -4.180 16.130 1.00 98.81 85 ALA A N 1
ATOM 652 C CA . ALA A 1 85 ? -21.112 -4.552 14.788 1.00 98.81 85 ALA A CA 1
ATOM 653 C C . ALA A 1 85 ? -22.148 -3.576 14.235 1.00 98.81 85 ALA A C 1
ATOM 655 O O . ALA A 1 85 ? -22.972 -3.049 14.979 1.00 98.81 85 ALA A O 1
ATOM 656 N N . MET A 1 86 ? -22.128 -3.351 12.928 1.00 98.81 86 MET A N 1
ATOM 657 C CA . MET A 1 86 ? -23.038 -2.443 12.233 1.00 98.81 86 MET A CA 1
ATOM 658 C C . MET A 1 86 ? -23.283 -2.910 10.795 1.00 98.81 86 MET A C 1
ATOM 660 O O . MET A 1 86 ? -22.679 -3.878 10.318 1.00 98.81 86 MET A O 1
ATOM 664 N N . ASP A 1 87 ? -24.187 -2.220 10.105 1.00 98.75 87 ASP A N 1
ATOM 665 C CA . ASP A 1 87 ? -24.361 -2.405 8.669 1.00 98.75 87 ASP A CA 1
ATOM 666 C C . ASP A 1 87 ? -23.082 -1.986 7.915 1.00 98.75 87 ASP A C 1
ATOM 668 O O . ASP A 1 87 ? -22.357 -1.098 8.383 1.00 98.75 87 ASP A O 1
ATOM 672 N N . PRO A 1 88 ? -22.779 -2.601 6.757 1.00 98.19 88 PRO A N 1
ATOM 673 C CA . PRO A 1 88 ? -21.604 -2.250 5.971 1.00 98.19 88 PRO A CA 1
ATOM 674 C C . PRO A 1 88 ? -21.659 -0.793 5.501 1.00 98.19 88 PRO A C 1
ATOM 676 O O . PRO A 1 88 ? -22.674 -0.326 4.991 1.00 98.19 88 PRO A O 1
ATOM 679 N N . PHE A 1 89 ? -20.540 -0.084 5.638 1.00 97.44 89 PHE A N 1
ATOM 680 C CA . PHE A 1 89 ? -20.349 1.287 5.141 1.00 97.44 89 PHE A CA 1
ATOM 681 C C . PHE A 1 89 ? -19.623 1.332 3.781 1.00 97.44 89 PHE A C 1
ATOM 683 O O . PHE A 1 89 ? -19.315 2.399 3.257 1.00 97.44 89 PHE A O 1
ATOM 690 N N . THR A 1 90 ? -19.322 0.162 3.221 1.00 95.25 90 THR A N 1
ATOM 691 C CA . THR A 1 90 ? -18.641 -0.059 1.942 1.00 95.25 90 THR A CA 1
ATOM 692 C C . THR A 1 90 ? -18.999 -1.454 1.432 1.00 95.25 90 THR A C 1
ATOM 694 O O . THR A 1 90 ? -19.324 -2.335 2.229 1.00 95.25 90 THR A O 1
ATOM 697 N N . ASP A 1 91 ? -18.888 -1.663 0.122 1.00 91.06 91 ASP A N 1
ATOM 698 C CA . ASP A 1 91 ? -19.050 -2.973 -0.522 1.00 91.06 91 ASP A CA 1
ATOM 699 C C . ASP A 1 91 ? -17.705 -3.711 -0.696 1.00 91.06 91 ASP A C 1
ATOM 701 O O . ASP A 1 91 ? -17.658 -4.851 -1.157 1.00 91.06 91 ASP A O 1
ATOM 705 N N . THR A 1 92 ? -16.586 -3.071 -0.339 1.00 87.38 92 THR A N 1
ATOM 706 C CA . THR A 1 92 ? -15.237 -3.624 -0.518 1.00 87.38 92 THR A CA 1
ATOM 707 C C . THR A 1 92 ? -14.704 -4.196 0.796 1.00 87.38 92 THR A C 1
ATOM 709 O O . THR A 1 92 ? -14.471 -3.459 1.749 1.00 87.38 92 THR A O 1
ATOM 712 N N . ILE A 1 93 ? -14.399 -5.499 0.837 1.00 87.81 93 ILE A N 1
ATOM 713 C CA . ILE A 1 93 ? -13.860 -6.174 2.039 1.00 87.81 93 ILE A CA 1
ATOM 714 C C . ILE A 1 93 ? -12.538 -5.549 2.525 1.00 87.81 93 ILE A C 1
ATOM 716 O O . ILE A 1 93 ? -12.298 -5.446 3.723 1.00 87.81 93 ILE A O 1
ATOM 720 N N . ALA A 1 94 ? -11.669 -5.091 1.626 1.00 86.44 94 ALA A N 1
ATOM 721 C CA . ALA A 1 94 ? -10.425 -4.437 2.036 1.00 86.44 94 ALA A CA 1
ATOM 722 C C . ALA A 1 94 ? -10.645 -3.081 2.735 1.00 86.44 94 ALA A C 1
ATOM 724 O O . ALA A 1 94 ? -9.830 -2.685 3.565 1.00 86.44 94 ALA A O 1
ATOM 725 N N . ASP A 1 95 ? -11.751 -2.391 2.444 1.00 90.06 95 ASP A N 1
ATOM 726 C CA . ASP A 1 95 ? -12.035 -1.058 2.987 1.00 90.06 95 ASP A CA 1
ATOM 727 C C . ASP A 1 95 ? -12.554 -1.094 4.433 1.00 90.06 95 ASP A C 1
ATOM 729 O O . ASP A 1 95 ? -12.544 -0.064 5.104 1.00 90.06 95 ASP A O 1
ATOM 733 N N . ILE A 1 96 ? -12.989 -2.260 4.932 1.00 96.19 96 ILE A N 1
ATOM 734 C CA . ILE A 1 96 ? -13.433 -2.411 6.328 1.00 96.19 96 ILE A CA 1
ATOM 735 C C . ILE A 1 96 ? -12.279 -2.660 7.303 1.00 96.19 96 ILE A C 1
ATOM 737 O O . ILE A 1 96 ? -12.502 -2.717 8.512 1.00 96.19 96 ILE A O 1
ATOM 741 N N . ALA A 1 97 ? -11.060 -2.839 6.796 1.00 94.94 97 ALA A N 1
ATOM 742 C CA . ALA A 1 97 ? -9.878 -3.122 7.595 1.00 94.94 97 ALA A CA 1
ATOM 743 C C . ALA A 1 97 ? -9.160 -1.824 8.042 1.00 94.94 97 ALA A C 1
ATOM 745 O O . ALA A 1 97 ? -9.668 -0.721 7.848 1.00 94.94 97 ALA A O 1
ATOM 746 N N . VAL A 1 98 ? -7.986 -1.930 8.676 1.00 94.00 98 VAL A N 1
ATOM 747 C CA . VAL A 1 98 ? -7.222 -0.759 9.147 1.00 94.00 98 VAL A CA 1
ATOM 748 C C . VAL A 1 98 ? -6.880 0.170 7.967 1.00 94.00 98 VAL A C 1
ATOM 750 O O . VAL A 1 98 ? -6.272 -0.296 6.996 1.00 94.00 98 VAL A O 1
ATOM 753 N N . PRO A 1 99 ? -7.195 1.481 8.035 1.00 91.62 99 PRO A N 1
ATOM 754 C CA . PRO A 1 99 ? -6.991 2.405 6.922 1.00 91.62 99 PRO A CA 1
ATOM 755 C C . PRO A 1 99 ? -5.541 2.492 6.436 1.00 91.62 99 PRO A C 1
ATOM 757 O O . PRO A 1 99 ? -4.601 2.691 7.211 1.00 91.62 99 PRO A O 1
ATOM 760 N N . ALA A 1 100 ? -5.364 2.414 5.116 1.00 79.69 100 ALA A N 1
ATOM 761 C CA . ALA A 1 100 ? -4.065 2.463 4.453 1.00 79.69 100 ALA A CA 1
ATOM 762 C C . ALA A 1 100 ? -3.852 3.766 3.666 1.00 79.69 100 ALA A C 1
ATOM 764 O O . ALA A 1 100 ? -4.788 4.419 3.203 1.00 79.69 100 ALA A O 1
ATOM 765 N N . SER A 1 101 ? -2.585 4.153 3.492 1.00 71.69 101 SER A N 1
ATOM 766 C CA . SER A 1 101 ? -2.218 5.325 2.686 1.00 71.69 101 SER A CA 1
ATOM 767 C C . SER A 1 101 ? -2.712 5.166 1.245 1.00 71.69 101 SER A C 1
ATOM 769 O O . SER A 1 101 ? -2.372 4.187 0.593 1.00 71.69 101 SER A O 1
ATOM 771 N N . GLY A 1 102 ? -3.466 6.142 0.735 1.00 65.25 102 GLY A N 1
ATOM 772 C CA . GLY A 1 102 ? -4.064 6.078 -0.607 1.00 65.25 102 GLY A CA 1
ATOM 773 C C . GLY A 1 102 ? -5.322 5.205 -0.714 1.00 65.25 102 GLY A C 1
ATOM 774 O O . GLY A 1 102 ? -5.879 5.118 -1.805 1.00 65.25 102 GLY A O 1
ATOM 775 N N . GLY A 1 103 ? -5.769 4.595 0.390 1.00 68.25 103 GLY A N 1
ATOM 776 C CA . GLY A 1 103 ? -7.061 3.919 0.487 1.00 68.25 103 GLY A CA 1
ATOM 777 C C . GLY A 1 103 ? -8.231 4.890 0.664 1.00 68.25 103 GLY A C 1
ATOM 778 O O . GLY A 1 103 ? -8.047 6.110 0.766 1.00 68.25 103 GLY A O 1
ATOM 779 N N . ASN A 1 104 ? -9.438 4.327 0.713 1.00 81.75 104 ASN A N 1
ATOM 780 C CA . ASN A 1 104 ? -10.663 5.077 0.966 1.00 81.75 104 ASN A CA 1
ATOM 781 C C . ASN A 1 104 ? -10.681 5.654 2.391 1.00 81.75 104 ASN A C 1
ATOM 783 O O . ASN A 1 104 ? -9.995 5.175 3.295 1.00 81.75 104 ASN A O 1
ATOM 787 N N . ALA A 1 105 ? -11.440 6.732 2.570 1.00 89.12 105 ALA A N 1
ATOM 788 C CA . ALA A 1 105 ? -11.646 7.374 3.859 1.00 89.12 105 ALA A CA 1
ATOM 789 C C . ALA A 1 105 ? -13.143 7.490 4.129 1.00 89.12 105 ALA A C 1
ATOM 791 O O . ALA A 1 105 ? -13.887 7.877 3.228 1.00 89.12 105 ALA A O 1
ATOM 792 N N . PHE A 1 106 ? -13.540 7.214 5.366 1.00 95.88 106 PHE A N 1
ATOM 793 C CA . PHE A 1 106 ? -14.930 7.183 5.796 1.00 95.88 106 PHE A CA 1
ATOM 794 C C . PHE A 1 106 ? -15.124 8.112 6.990 1.00 95.88 106 PHE A C 1
ATOM 796 O O . PHE A 1 106 ? -14.390 8.043 7.977 1.00 95.88 106 PHE A O 1
ATOM 803 N N . GLN A 1 107 ? -16.102 9.002 6.859 1.00 94.25 107 GLN A N 1
ATOM 804 C CA . GLN A 1 107 ? -16.625 9.838 7.937 1.00 94.25 107 GLN A CA 1
ATOM 805 C C . GLN A 1 107 ? -18.144 9.774 7.826 1.00 94.25 107 GLN A C 1
ATOM 807 O O . GLN A 1 107 ? -18.786 10.682 7.278 1.00 94.25 107 GLN A O 1
ATOM 812 N N . ASP A 1 108 ? -18.682 8.634 8.244 1.00 95.25 108 ASP A N 1
ATOM 813 C CA . ASP A 1 108 ? -20.008 8.188 7.849 1.00 95.25 108 ASP A CA 1
ATOM 814 C C . ASP A 1 108 ? -20.803 7.678 9.045 1.00 95.25 108 ASP A C 1
ATOM 816 O O . ASP A 1 108 ? -20.286 7.010 9.946 1.00 95.25 108 ASP A O 1
ATOM 820 N N . TYR A 1 109 ? -22.104 7.963 9.013 1.00 97.75 109 TYR A N 1
ATOM 821 C CA . TYR A 1 109 ? -23.036 7.302 9.906 1.00 97.75 109 TYR A CA 1
ATOM 822 C C . TYR A 1 109 ? -23.121 5.826 9.546 1.00 97.75 109 TYR A C 1
ATOM 824 O O . TYR A 1 109 ? -23.294 5.465 8.382 1.00 97.75 109 TYR A O 1
ATOM 832 N N . VAL A 1 110 ? -23.089 4.986 10.569 1.00 98.25 110 VAL A N 1
ATOM 833 C CA . VAL A 1 110 ? -23.397 3.562 10.446 1.00 98.25 110 VAL A CA 1
ATOM 834 C C . VAL A 1 110 ? -24.752 3.290 11.075 1.00 98.25 110 VAL A C 1
ATOM 836 O O . VAL A 1 110 ? -25.132 3.967 12.031 1.00 98.25 110 VAL A O 1
ATOM 839 N N . ASN A 1 111 ? -25.483 2.312 10.549 1.00 98.56 111 ASN A N 1
ATOM 840 C CA . ASN A 1 111 ? -26.802 1.944 11.058 1.00 98.56 111 ASN A CA 1
ATOM 841 C C . ASN A 1 111 ? -26.751 0.608 11.801 1.00 98.56 111 ASN A C 1
ATOM 843 O O . ASN A 1 111 ? -25.840 -0.199 11.591 1.00 98.56 111 ASN A O 1
ATOM 847 N N . ASN A 1 112 ? -27.753 0.377 12.651 1.00 98.50 112 ASN A N 1
ATOM 848 C CA . ASN A 1 112 ? -27.932 -0.872 13.392 1.00 98.50 112 ASN A CA 1
ATOM 849 C C . ASN A 1 112 ? -26.678 -1.247 14.202 1.00 98.50 112 ASN A C 1
ATOM 851 O O . ASN A 1 112 ? -26.203 -2.385 14.146 1.00 98.50 112 ASN A O 1
ATOM 855 N N . LEU A 1 113 ? -26.119 -0.269 14.916 1.00 98.81 113 LEU A N 1
ATOM 856 C CA . LEU A 1 113 ? -24.951 -0.455 15.765 1.00 98.81 113 LEU A CA 1
ATOM 857 C C . LEU A 1 113 ? -25.316 -1.353 16.955 1.00 98.81 113 LEU A C 1
ATOM 859 O O . LEU A 1 113 ? -26.241 -1.067 17.709 1.00 98.81 113 LEU A O 1
ATOM 863 N N . GLU A 1 114 ? -24.562 -2.419 17.161 1.00 98.69 114 GLU A N 1
ATOM 864 C CA . GLU A 1 114 ? -24.644 -3.296 18.326 1.00 98.69 114 GLU A CA 1
ATOM 865 C C . GLU A 1 114 ? -23.313 -3.230 19.064 1.00 98.69 114 GLU A C 1
ATOM 867 O O . GLU A 1 114 ? -22.267 -3.322 18.428 1.00 98.69 114 GLU A O 1
ATOM 872 N N . VAL A 1 115 ? -23.339 -3.050 20.386 1.00 98.81 115 VAL A N 1
ATOM 873 C CA . VAL A 1 115 ? -22.131 -2.924 21.216 1.00 98.81 1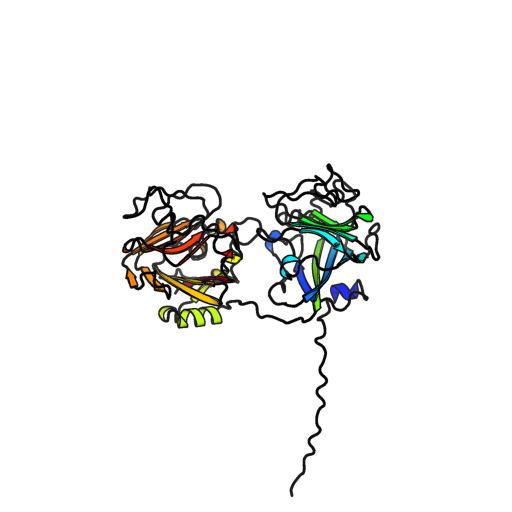15 VAL A CA 1
ATOM 874 C C . VAL A 1 115 ? -22.194 -3.898 22.387 1.00 98.81 115 VAL A C 1
ATOM 876 O O . VAL A 1 115 ? -23.167 -3.922 23.141 1.00 98.81 115 VAL A O 1
ATOM 879 N N . PHE A 1 116 ? -21.116 -4.650 22.580 1.00 98.75 116 PHE A N 1
ATOM 880 C CA . PHE A 1 116 ? -20.884 -5.572 23.687 1.00 98.75 116 PHE A CA 1
ATOM 881 C C . PHE A 1 116 ? -19.533 -5.246 24.311 1.00 98.75 116 PHE A C 1
ATOM 883 O O . PHE A 1 116 ? -18.564 -5.005 23.597 1.00 98.75 116 PHE A O 1
ATOM 890 N N . SER A 1 117 ? -19.434 -5.219 25.636 1.00 98.75 117 SER A N 1
ATOM 891 C CA . SER A 1 117 ? -18.175 -4.910 26.313 1.00 98.75 117 SER A CA 1
ATOM 892 C C . SER A 1 117 ? -18.208 -5.354 27.767 1.00 98.75 117 SER A C 1
ATOM 894 O O . SER A 1 117 ? -19.273 -5.384 28.384 1.00 98.75 117 SER A O 1
ATOM 896 N N . ASN A 1 118 ? -17.033 -5.639 28.330 1.00 98.50 118 ASN A N 1
ATOM 897 C CA . ASN A 1 118 ? -16.846 -5.771 29.774 1.00 98.50 118 ASN A CA 1
ATOM 898 C C . ASN A 1 118 ? -16.299 -4.492 30.439 1.00 98.50 118 ASN A C 1
ATOM 900 O O . ASN A 1 118 ? -16.070 -4.497 31.649 1.00 98.50 118 ASN A O 1
ATOM 904 N N . VAL A 1 119 ? -16.056 -3.418 29.679 1.00 98.56 119 VAL A N 1
ATOM 905 C CA . VAL A 1 119 ? -15.455 -2.182 30.194 1.00 98.56 119 VAL A CA 1
ATOM 906 C C . VAL A 1 119 ? -16.519 -1.330 30.890 1.00 98.56 119 VAL A C 1
ATOM 908 O O . VAL A 1 119 ? -17.498 -0.929 30.252 1.00 98.56 119 VAL A O 1
ATOM 911 N N . PRO A 1 120 ? -16.343 -0.996 32.183 1.00 96.12 120 PRO A N 1
ATOM 912 C CA . PRO A 1 120 ? -17.268 -0.122 32.888 1.00 96.12 120 PRO A CA 1
ATOM 913 C C . PRO A 1 120 ? -17.426 1.228 32.182 1.00 96.12 120 PRO A C 1
ATOM 915 O O . PRO A 1 120 ? -16.448 1.883 31.832 1.00 96.12 120 PRO A O 1
ATOM 918 N N . GLY A 1 121 ? -18.674 1.655 32.001 1.00 93.75 121 GLY A N 1
ATOM 919 C CA . GLY A 1 121 ? -19.005 2.926 31.358 1.00 93.75 121 GLY A CA 1
ATOM 920 C C . GLY A 1 121 ? -19.248 2.836 29.852 1.00 93.75 121 GLY A C 1
ATOM 921 O O . GLY A 1 121 ? -19.850 3.762 29.316 1.00 93.75 121 GLY A O 1
ATOM 922 N N . VAL A 1 122 ? -18.882 1.740 29.177 1.00 98.19 122 VAL A N 1
ATOM 923 C CA . VAL A 1 122 ? -19.303 1.493 27.787 1.00 98.19 122 VAL A CA 1
ATOM 924 C C . VAL A 1 122 ? -20.767 1.060 27.772 1.00 98.19 122 VAL A C 1
ATOM 926 O O . VAL A 1 122 ? -21.148 0.105 28.449 1.00 98.19 122 VAL A O 1
ATOM 929 N N . LYS A 1 123 ? -21.606 1.765 27.009 1.00 98.44 123 LYS A N 1
ATOM 930 C CA . LYS A 1 123 ? -23.017 1.419 26.838 1.00 98.44 123 LYS A CA 1
ATOM 931 C C . LYS A 1 123 ? -23.145 0.268 25.850 1.00 98.44 123 LYS A C 1
ATOM 933 O O . LYS A 1 123 ? -22.816 0.410 24.675 1.00 98.44 123 LYS A O 1
ATOM 938 N N . THR A 1 124 ? -23.648 -0.856 26.341 1.00 98.56 124 THR A N 1
ATOM 939 C CA . THR A 1 124 ? -23.932 -2.047 25.542 1.00 98.56 124 THR A CA 1
ATOM 940 C C . THR A 1 124 ? -25.390 -2.073 25.091 1.00 98.56 124 THR A C 1
ATOM 942 O O . THR A 1 124 ? -26.254 -1.433 25.694 1.00 98.56 124 THR A O 1
ATOM 945 N N . GLY A 1 125 ? -25.670 -2.812 24.020 1.00 98.19 125 GLY A N 1
ATOM 946 C CA . GLY A 1 125 ? -27.006 -2.957 23.450 1.00 98.19 125 GLY A CA 1
ATOM 947 C C . GLY A 1 125 ? -27.068 -2.576 21.976 1.00 98.19 125 GLY A C 1
ATOM 948 O O . GLY A 1 125 ? -26.046 -2.518 21.293 1.00 98.19 125 GLY A O 1
ATOM 949 N N . LYS A 1 126 ? -28.292 -2.345 21.491 1.00 98.38 126 LYS A N 1
ATOM 950 C CA . LYS A 1 126 ? -28.573 -1.971 20.101 1.00 98.38 126 LYS A CA 1
ATOM 951 C C . LYS A 1 126 ? -28.895 -0.487 20.006 1.00 98.38 126 LYS A C 1
ATOM 953 O O . LYS A 1 126 ? -29.688 0.030 20.791 1.00 98.38 126 LYS A O 1
ATOM 958 N N . PHE A 1 127 ? -28.327 0.163 19.005 1.00 98.50 127 PHE A N 1
ATOM 959 C CA . PHE A 1 127 ? -28.467 1.579 18.720 1.00 98.50 127 PHE A CA 1
ATOM 960 C C . PHE A 1 127 ? -28.783 1.743 17.236 1.00 98.50 127 PHE A C 1
ATOM 962 O O . PHE A 1 127 ? -28.204 1.072 16.383 1.00 98.50 127 PHE A O 1
ATOM 969 N N . GLU A 1 128 ? -29.707 2.645 16.912 1.00 98.19 128 GLU A N 1
ATOM 970 C CA . GLU A 1 128 ? -30.098 2.873 15.517 1.00 98.19 128 GLU A CA 1
ATOM 971 C C . GLU A 1 128 ? -28.911 3.363 14.681 1.00 98.19 128 GLU A C 1
ATOM 973 O O . GLU A 1 128 ? -28.776 2.971 13.523 1.00 98.19 128 GLU A O 1
ATOM 978 N N . LYS A 1 129 ? -28.035 4.184 15.278 1.00 97.81 129 LYS A N 1
ATOM 979 C CA . LYS A 1 129 ? -26.912 4.817 14.590 1.00 97.81 129 LYS A CA 1
ATOM 980 C C . LYS A 1 129 ? -25.626 4.831 15.407 1.00 97.81 129 LYS A C 1
ATOM 982 O O . LYS A 1 129 ? -25.652 4.909 16.633 1.00 97.81 129 LYS A O 1
ATOM 987 N N . GLY A 1 130 ? -24.514 4.852 14.688 1.00 98.38 130 GLY A N 1
ATOM 988 C CA . GLY A 1 130 ? -23.187 5.232 15.158 1.00 98.38 130 GLY A CA 1
ATOM 989 C C . GLY A 1 130 ? -22.510 6.162 14.153 1.00 98.38 130 GLY A C 1
ATOM 990 O O . GLY A 1 130 ? -23.123 6.559 13.163 1.00 98.38 130 GLY A O 1
ATOM 991 N N . ASN A 1 131 ? -21.251 6.507 14.401 1.00 98.50 131 ASN A N 1
ATOM 992 C CA . ASN A 1 131 ? -20.402 7.239 13.459 1.00 98.50 131 ASN A CA 1
ATOM 993 C C . ASN A 1 131 ? -19.015 6.588 13.412 1.00 98.50 131 ASN A C 1
ATOM 995 O O . ASN A 1 131 ? -18.516 6.164 14.456 1.00 98.50 131 ASN A O 1
ATOM 999 N N . ILE A 1 132 ? -18.415 6.504 12.226 1.00 98.69 132 ILE A N 1
ATOM 1000 C CA . ILE A 1 132 ? -17.039 6.024 12.039 1.00 98.69 132 ILE A CA 1
ATOM 1001 C C . ILE A 1 132 ? -16.132 7.127 11.514 1.00 98.69 132 ILE A C 1
ATOM 1003 O O . ILE A 1 132 ? -16.561 7.991 10.750 1.00 98.69 132 ILE A O 1
ATOM 1007 N N . GLU A 1 133 ? -14.864 7.042 11.897 1.00 98.38 133 GLU A N 1
ATOM 1008 C CA . GLU A 1 133 ? -13.811 7.981 11.523 1.00 98.38 133 GLU A CA 1
ATOM 1009 C C . GLU A 1 133 ? -12.571 7.206 11.080 1.00 98.38 133 GLU A C 1
ATOM 1011 O O . GLU A 1 133 ? -11.653 6.936 11.855 1.00 98.38 133 GLU A O 1
ATOM 1016 N N . PHE A 1 134 ? -12.594 6.744 9.825 1.00 98.00 134 PHE A N 1
ATOM 1017 C CA . PHE A 1 134 ? -11.595 5.834 9.260 1.00 98.00 134 PHE A CA 1
ATOM 1018 C C . PHE A 1 134 ? -10.805 6.525 8.148 1.00 98.00 134 PHE A C 1
ATOM 1020 O O . PHE A 1 134 ? -11.323 6.794 7.064 1.00 98.00 134 PHE A O 1
ATOM 1027 N N . TRP A 1 135 ? -9.522 6.802 8.380 1.00 94.44 135 TRP A N 1
ATOM 1028 C CA . TRP A 1 135 ? -8.632 7.391 7.375 1.00 94.44 135 TRP A CA 1
ATOM 1029 C C . TRP A 1 135 ? -7.158 7.211 7.721 1.00 94.44 135 TRP A C 1
ATOM 1031 O O . TRP A 1 135 ? -6.783 7.076 8.876 1.00 94.44 135 TRP A O 1
ATOM 1041 N N . ALA A 1 136 ? -6.281 7.281 6.718 1.00 89.00 136 ALA A N 1
ATOM 1042 C CA . ALA A 1 136 ? -4.833 7.153 6.918 1.00 89.00 136 ALA A CA 1
ATOM 1043 C C . ALA A 1 136 ? -4.081 8.492 7.083 1.00 89.00 136 ALA A C 1
ATOM 1045 O O . ALA A 1 136 ? -2.869 8.491 7.293 1.00 89.00 136 ALA A O 1
ATOM 1046 N N . THR A 1 137 ? -4.764 9.629 6.933 1.00 89.25 137 THR A N 1
ATOM 1047 C CA . THR A 1 137 ? -4.175 10.982 6.933 1.00 89.25 137 THR A CA 1
ATOM 1048 C C . THR A 1 137 ? -4.295 11.664 8.298 1.00 89.25 137 THR A C 1
ATOM 1050 O O . THR A 1 137 ? -4.836 11.097 9.245 1.00 89.25 137 THR A O 1
ATOM 1053 N N . ASN A 1 138 ? -3.779 12.887 8.422 1.00 94.25 138 ASN A N 1
ATOM 1054 C CA . ASN A 1 138 ? -4.054 13.737 9.581 1.00 94.25 138 ASN A CA 1
ATOM 1055 C C . ASN A 1 138 ? -5.548 14.105 9.655 1.00 94.25 138 ASN A C 1
ATOM 1057 O O . ASN A 1 138 ? -6.292 13.924 8.687 1.00 94.25 138 ASN A O 1
ATOM 1061 N N . TYR A 1 139 ? -5.964 14.652 10.795 1.00 97.69 139 TYR A N 1
ATOM 1062 C CA . TYR A 1 139 ? -7.304 15.185 11.043 1.00 97.69 139 TYR A CA 1
ATOM 1063 C C . TYR A 1 139 ? -7.257 16.284 12.110 1.00 97.69 139 TYR A C 1
ATOM 1065 O O . TYR A 1 139 ? -6.225 16.508 12.748 1.00 97.69 139 TYR A O 1
ATOM 1073 N N . VAL A 1 140 ? -8.362 17.011 12.250 1.00 97.94 140 VAL A N 1
ATOM 1074 C CA . VAL A 1 140 ? -8.555 18.108 13.204 1.00 97.94 140 VAL A CA 1
ATOM 1075 C C . VAL A 1 140 ? -9.918 17.971 13.878 1.00 97.94 140 VAL A C 1
ATOM 1077 O O . VAL A 1 140 ? -10.858 17.507 13.243 1.00 97.94 140 VAL A O 1
ATOM 1080 N N . ALA A 1 141 ? -10.054 18.480 15.101 1.00 97.75 141 ALA A N 1
ATOM 1081 C CA . ALA A 1 141 ? -11.271 18.410 15.922 1.00 97.75 141 ALA A CA 1
ATOM 1082 C C . ALA A 1 141 ? -12.515 19.157 15.383 1.00 97.75 141 ALA A C 1
ATOM 1084 O O . ALA A 1 141 ? -13.436 19.434 16.134 1.00 97.75 141 ALA A O 1
ATOM 1085 N N . GLY A 1 142 ? -12.523 19.626 14.134 1.00 97.12 142 GLY A N 1
ATOM 1086 C CA . GLY A 1 142 ? -13.635 20.430 13.614 1.00 97.12 142 GLY A CA 1
ATOM 1087 C C . GLY A 1 142 ? -14.813 19.564 13.170 1.00 97.12 142 GLY A C 1
ATOM 1088 O O . GLY A 1 142 ? -14.623 18.721 12.295 1.00 97.12 142 GLY A O 1
ATOM 1089 N N . ASN A 1 143 ? -16.029 19.857 13.642 1.00 96.75 143 ASN A N 1
ATOM 1090 C CA . ASN A 1 143 ? -17.251 19.103 13.348 1.00 96.75 143 ASN A CA 1
ATOM 1091 C C . ASN A 1 143 ? -17.888 19.484 12.002 1.00 96.75 143 ASN A C 1
ATOM 1093 O O . ASN A 1 143 ? -19.009 19.994 11.908 1.00 96.75 143 ASN A O 1
ATOM 1097 N N . ALA A 1 144 ? -17.167 19.237 10.910 1.00 93.75 144 ALA A N 1
ATOM 1098 C CA . ALA A 1 144 ? -17.595 19.675 9.580 1.00 93.75 144 ALA A CA 1
ATOM 1099 C C . ALA A 1 144 ? -18.832 18.944 9.036 1.00 93.75 144 ALA A C 1
ATOM 1101 O O . ALA A 1 144 ? -19.526 19.487 8.176 1.00 93.75 144 ALA A O 1
ATOM 1102 N N . LYS A 1 145 ? -19.121 17.735 9.531 1.00 94.81 145 LYS A N 1
ATOM 1103 C CA . LYS A 1 145 ? -20.330 16.967 9.193 1.00 94.81 145 LYS A CA 1
ATOM 1104 C C . LYS A 1 145 ? -21.529 17.308 10.082 1.00 94.81 145 LYS A C 1
ATOM 1106 O O . LYS A 1 145 ? -22.608 16.770 9.849 1.00 94.81 145 LYS A O 1
ATOM 1111 N N . GLN A 1 146 ? -21.355 18.208 11.056 1.00 96.38 146 GLN A N 1
ATOM 1112 C CA . GLN A 1 146 ? -22.393 18.622 12.002 1.00 96.38 146 GLN A CA 1
ATOM 1113 C C . GLN A 1 146 ? -23.007 17.432 12.753 1.00 96.38 146 GLN A C 1
ATOM 1115 O O . GLN A 1 146 ? -24.222 17.358 12.947 1.00 96.38 146 GLN A O 1
ATOM 1120 N N . ILE A 1 147 ? -22.159 16.489 13.174 1.00 96.69 147 ILE A N 1
ATOM 1121 C CA . ILE A 1 147 ? -22.569 15.336 13.971 1.00 96.69 147 ILE A CA 1
ATOM 1122 C C . ILE A 1 147 ? -23.168 15.846 15.294 1.00 96.69 147 ILE A C 1
ATOM 1124 O O . ILE A 1 147 ? -22.504 16.609 16.008 1.00 96.69 147 ILE A O 1
ATOM 1128 N N . PRO A 1 148 ? -24.418 15.487 15.644 1.00 97.50 148 PRO A N 1
ATOM 1129 C CA . PRO A 1 148 ? -25.061 15.997 16.848 1.00 97.50 148 PRO A CA 1
ATOM 1130 C C . PRO A 1 148 ? -24.285 15.654 18.121 1.00 97.50 148 PRO A C 1
ATOM 1132 O O . PRO A 1 148 ? -24.064 14.490 18.434 1.00 97.50 148 PRO A O 1
ATOM 1135 N N . GLY A 1 149 ? -23.924 16.683 18.888 1.00 96.38 149 GLY A N 1
ATOM 1136 C CA . GLY A 1 149 ? -23.215 16.537 20.159 1.00 96.38 149 GLY A CA 1
ATOM 1137 C C . GLY A 1 149 ? -21.689 16.510 20.060 1.00 96.38 149 GLY A C 1
ATOM 1138 O O . GLY A 1 149 ? -21.068 16.549 21.121 1.00 96.38 149 GLY A O 1
ATOM 1139 N N . ALA A 1 150 ? -21.119 16.481 18.851 1.00 97.50 150 ALA A N 1
ATOM 1140 C CA . ALA A 1 150 ? -19.677 16.579 18.633 1.00 97.50 150 ALA A CA 1
ATOM 1141 C C . ALA A 1 150 ? -19.180 18.022 18.797 1.00 97.50 150 ALA A C 1
ATOM 1143 O O . ALA A 1 150 ? -19.930 18.992 18.627 1.00 97.50 150 ALA A O 1
ATOM 1144 N N . SER A 1 151 ? -17.907 18.150 19.140 1.00 97.19 151 SER A N 1
ATOM 1145 C CA . SER A 1 151 ? -17.214 19.400 19.425 1.00 97.19 151 SER A CA 1
ATOM 1146 C C . SER A 1 151 ? -16.473 19.927 18.201 1.00 97.19 151 SER A C 1
ATOM 1148 O O . SER A 1 151 ? -16.034 19.168 17.355 1.00 97.19 151 SER A O 1
ATOM 1150 N N . ASP A 1 152 ? -16.279 21.245 18.140 1.00 97.62 152 ASP A N 1
ATOM 1151 C CA . ASP A 1 152 ? -15.370 21.887 17.174 1.00 97.62 152 ASP A CA 1
ATOM 1152 C C . ASP A 1 152 ? -13.959 22.127 17.748 1.00 97.62 152 ASP A C 1
ATOM 1154 O O . ASP A 1 152 ? -13.119 22.780 17.121 1.00 97.62 152 ASP A O 1
ATOM 1158 N N . LYS A 1 153 ? -13.718 21.716 19.000 1.00 96.44 153 LYS A N 1
ATOM 1159 C CA . LYS A 1 153 ? -12.520 22.097 19.776 1.00 96.44 153 LYS A CA 1
ATOM 1160 C C . LYS A 1 153 ? -11.801 20.930 20.439 1.00 96.44 153 LYS A C 1
ATOM 1162 O O . LYS A 1 153 ? -10.659 21.096 20.861 1.00 96.44 153 LYS A O 1
ATOM 1167 N N . THR A 1 154 ? -12.467 19.796 20.585 1.00 96.81 154 THR A N 1
ATOM 1168 C CA . THR A 1 154 ? -11.935 18.592 21.229 1.00 96.81 154 THR A CA 1
ATOM 1169 C C . THR A 1 154 ? -12.108 17.443 20.265 1.00 96.81 154 THR A C 1
ATOM 1171 O O . THR A 1 154 ? -13.169 17.357 19.661 1.00 96.81 154 THR A O 1
ATOM 1174 N N . PHE A 1 155 ? -11.087 16.601 20.139 1.00 98.50 155 PHE A N 1
ATOM 1175 C CA . PHE A 1 155 ? -11.159 15.446 19.250 1.00 98.50 155 PHE A CA 1
ATOM 1176 C C . PHE A 1 155 ? -12.182 14.456 19.820 1.00 98.50 155 PHE A C 1
ATOM 1178 O O . PHE A 1 155 ? -12.078 14.068 20.992 1.00 98.50 155 PHE A O 1
ATOM 1185 N N . ASP A 1 156 ? -13.235 14.169 19.063 1.00 97.88 156 ASP A N 1
ATOM 1186 C CA . ASP A 1 156 ? -14.337 13.317 19.506 1.00 97.88 156 ASP A CA 1
ATOM 1187 C C . ASP A 1 156 ? -14.915 12.438 18.387 1.00 97.88 156 ASP A C 1
ATOM 1189 O O . ASP A 1 156 ? -14.204 11.609 17.851 1.00 97.88 156 ASP A O 1
ATOM 1193 N N . PHE A 1 157 ? -16.215 12.511 18.118 1.00 97.50 157 PHE A N 1
ATOM 1194 C CA . PHE A 1 157 ? -16.934 11.672 17.159 1.00 97.50 157 PHE A CA 1
ATOM 1195 C C . PHE A 1 157 ? -17.451 12.481 15.964 1.00 97.50 157 PHE A C 1
ATOM 1197 O O . PHE A 1 157 ? -18.392 12.051 15.287 1.00 97.50 157 PHE A O 1
ATOM 1204 N N . GLY A 1 158 ? -16.905 13.683 15.765 1.00 97.12 158 GLY A N 1
ATOM 1205 C CA . GLY A 1 158 ? -17.171 14.536 14.611 1.00 97.12 158 GLY A CA 1
ATOM 1206 C C . GLY A 1 158 ? -15.915 15.099 13.948 1.00 97.12 158 GLY A C 1
ATOM 1207 O O . GLY A 1 158 ? -16.031 16.062 13.193 1.00 97.12 158 GLY A O 1
ATOM 1208 N N . ASP A 1 159 ? -14.734 14.541 14.187 1.00 98.12 159 ASP A N 1
ATOM 1209 C CA . ASP A 1 159 ? -13.474 15.086 13.698 1.00 98.12 159 ASP A CA 1
ATOM 1210 C C . ASP A 1 159 ? -13.412 15.148 12.170 1.00 98.12 159 ASP A C 1
ATOM 1212 O O . ASP A 1 159 ? -13.897 14.287 11.436 1.00 98.12 159 ASP A O 1
ATOM 1216 N N . ARG A 1 160 ? -12.755 16.179 11.638 1.00 96.94 160 ARG A N 1
ATOM 1217 C CA . ARG A 1 160 ? -12.579 16.350 10.195 1.00 96.94 160 ARG A CA 1
ATOM 1218 C C . ARG A 1 160 ? -11.212 15.859 9.749 1.00 96.94 160 ARG A C 1
ATOM 1220 O O . ARG A 1 160 ? -10.179 16.437 10.092 1.00 96.94 160 ARG A O 1
ATOM 1227 N N . LYS A 1 161 ? -11.225 14.903 8.825 1.00 95.56 161 LYS A N 1
ATOM 1228 C CA . LYS A 1 161 ? -10.063 14.474 8.042 1.00 95.56 161 LYS A CA 1
ATOM 1229 C C . LYS A 1 161 ? -9.365 15.636 7.310 1.00 95.56 161 LYS A C 1
ATOM 1231 O O . LYS A 1 161 ? -10.001 16.443 6.632 1.00 95.56 161 LYS A O 1
ATOM 1236 N N . SER A 1 162 ? -8.036 15.638 7.345 1.00 92.75 162 SER A N 1
ATOM 1237 C CA . SER A 1 162 ? -7.163 16.483 6.520 1.00 92.75 162 SER A CA 1
ATOM 1238 C C . SER A 1 162 ? -6.683 15.744 5.263 1.00 92.75 162 SER A C 1
ATOM 1240 O O . SER A 1 162 ? -6.692 14.513 5.190 1.00 92.75 162 SER A O 1
ATOM 1242 N N . ALA A 1 163 ? -6.263 16.488 4.237 1.00 85.38 163 ALA A N 1
ATOM 1243 C CA . ALA A 1 163 ? -5.775 15.906 2.981 1.00 85.38 163 ALA A CA 1
ATOM 1244 C C . ALA A 1 163 ? -4.335 15.365 3.076 1.00 85.38 163 ALA A C 1
ATOM 1246 O O . ALA A 1 163 ? -3.912 14.585 2.225 1.00 85.38 163 ALA A O 1
ATOM 1247 N N . ASP A 1 164 ? -3.586 15.780 4.094 1.00 81.88 164 ASP A N 1
ATOM 1248 C CA . ASP A 1 164 ? -2.149 15.594 4.221 1.00 81.88 164 ASP A CA 1
ATOM 1249 C C . ASP A 1 164 ? -1.755 14.741 5.434 1.00 81.88 164 ASP A C 1
ATOM 1251 O O . ASP A 1 164 ? -2.571 14.331 6.264 1.00 81.88 164 ASP A O 1
ATOM 1255 N N . GLY A 1 165 ? -0.454 14.478 5.531 1.00 80.50 165 GLY A N 1
ATOM 1256 C CA . GLY A 1 165 ? 0.140 13.764 6.648 1.00 80.50 165 GLY A CA 1
ATOM 1257 C C . GLY A 1 165 ? -0.281 12.305 6.732 1.00 80.50 165 GLY A C 1
ATOM 1258 O O . GLY A 1 165 ? -0.638 11.671 5.737 1.00 80.50 165 GLY A O 1
ATOM 1259 N N . SER A 1 166 ? -0.124 11.735 7.923 1.00 85.69 166 SER A N 1
ATOM 1260 C CA . SER A 1 166 ? -0.180 10.286 8.074 1.00 85.69 166 SER A CA 1
ATOM 1261 C C . SER A 1 166 ? -0.510 9.778 9.474 1.00 85.69 166 SER A C 1
ATOM 1263 O O . SER A 1 166 ? -0.180 8.641 9.806 1.00 85.69 166 SER A O 1
ATOM 1265 N N . TYR A 1 167 ? -1.108 10.634 10.305 1.00 93.75 167 TYR A N 1
ATOM 1266 C CA . TYR A 1 167 ? -1.495 10.270 11.664 1.00 93.75 167 TYR A CA 1
ATOM 1267 C C . TYR A 1 167 ? -2.429 9.053 11.660 1.00 93.75 167 TYR A C 1
ATOM 1269 O O . TYR A 1 167 ? -2.105 8.017 12.233 1.00 93.75 167 TYR A O 1
ATOM 1277 N N . GLY A 1 168 ? -3.524 9.152 10.907 1.00 96.12 168 GLY A N 1
ATOM 1278 C CA . GLY A 1 168 ? -4.503 8.095 10.721 1.00 96.12 168 GLY A CA 1
ATOM 1279 C C . GLY A 1 168 ? -5.405 7.869 11.934 1.00 96.12 168 GLY A C 1
ATOM 1280 O O . GLY A 1 168 ? -4.994 8.080 13.076 1.00 96.12 168 GLY A O 1
ATOM 1281 N N . SER A 1 169 ? -6.628 7.434 11.655 1.00 98.31 169 SER A N 1
ATOM 1282 C CA . SER A 1 169 ? -7.646 7.068 12.632 1.00 98.31 169 SER A CA 1
ATOM 1283 C C . SER A 1 169 ? -8.413 5.833 12.166 1.00 98.31 169 SER A C 1
ATOM 1285 O O . SER A 1 169 ? -8.681 5.675 10.972 1.00 98.31 169 SER A O 1
ATOM 1287 N N . MET A 1 170 ? -8.739 4.966 13.120 1.00 98.69 170 MET A N 1
ATOM 1288 C CA . MET A 1 170 ? -9.765 3.941 13.027 1.00 98.69 170 MET A CA 1
ATOM 1289 C C . MET A 1 170 ? -10.590 3.987 14.317 1.00 98.69 170 MET A C 1
ATOM 1291 O O . MET A 1 170 ? -10.287 3.292 15.291 1.00 98.69 170 MET A O 1
ATOM 1295 N N . GLN A 1 171 ? -11.604 4.849 14.341 1.00 98.81 171 GLN A N 1
ATOM 1296 C CA . GLN A 1 171 ? -12.472 5.055 15.501 1.00 98.81 171 GLN A CA 1
ATOM 1297 C C . GLN A 1 171 ? -13.941 4.779 15.164 1.00 98.81 171 GLN A C 1
ATOM 1299 O O . GLN A 1 171 ? -14.429 5.118 14.085 1.00 98.81 171 GLN A O 1
ATOM 1304 N N . LEU A 1 172 ? -14.644 4.147 16.104 1.00 98.88 172 LEU A N 1
ATOM 1305 C CA . LEU A 1 172 ? -16.088 3.919 16.045 1.00 98.88 172 LEU A CA 1
ATOM 1306 C C . LEU A 1 172 ? -16.737 4.551 17.269 1.00 98.88 172 LEU A C 1
ATOM 1308 O O . LEU A 1 172 ? -16.271 4.366 18.397 1.00 98.88 172 LEU A O 1
ATOM 1312 N N . HIS A 1 173 ? -17.859 5.229 17.055 1.00 98.81 173 HIS A N 1
ATOM 1313 C CA . HIS A 1 173 ? -18.560 5.968 18.092 1.00 98.81 173 HIS A CA 1
ATOM 1314 C C . HIS A 1 173 ? -20.050 5.634 18.122 1.00 98.81 173 HIS A C 1
ATOM 1316 O O . HIS A 1 173 ? -20.730 5.561 17.098 1.00 98.81 173 HIS A O 1
ATOM 1322 N N . ASN A 1 174 ? -20.577 5.532 19.336 1.00 98.50 174 ASN A N 1
ATOM 1323 C CA . ASN A 1 174 ? -21.992 5.623 19.640 1.00 98.50 174 ASN A CA 1
ATOM 1324 C C . ASN A 1 174 ? -22.308 7.106 19.895 1.00 98.50 174 ASN A C 1
ATOM 1326 O O . ASN A 1 174 ? -22.470 7.546 21.035 1.00 98.50 174 ASN A O 1
ATOM 1330 N N . TYR A 1 175 ? -22.303 7.907 18.822 1.00 97.69 175 TYR A N 1
ATOM 1331 C CA . TYR A 1 175 ? -22.477 9.361 18.913 1.00 97.69 175 TYR A CA 1
ATOM 1332 C C . TYR A 1 175 ? -23.790 9.798 19.598 1.00 97.69 175 TYR A C 1
ATOM 1334 O O . TYR A 1 175 ? -23.742 10.799 20.318 1.00 97.69 175 TYR A O 1
ATOM 1342 N N . PRO A 1 176 ? -24.939 9.083 19.476 1.00 96.75 176 PRO A N 1
ATOM 1343 C CA . PRO A 1 176 ? -26.147 9.439 20.225 1.00 96.75 176 PRO A CA 1
ATOM 1344 C C . PRO A 1 176 ? -25.917 9.425 21.738 1.00 96.75 176 PRO A C 1
ATOM 1346 O O . PRO A 1 176 ? -26.526 10.204 22.469 1.00 96.75 176 PRO A O 1
ATOM 1349 N N . GLU A 1 177 ? -24.985 8.587 22.191 1.00 97.88 177 GLU A N 1
ATOM 1350 C CA . GLU A 1 177 ? -24.565 8.466 23.583 1.00 97.88 177 GLU A CA 1
ATOM 1351 C C . GLU A 1 177 ? -23.305 9.267 23.925 1.00 97.88 177 GLU A C 1
ATOM 1353 O O . GLU A 1 177 ? -22.803 9.191 25.048 1.00 97.88 177 GLU A O 1
ATOM 1358 N N . LYS A 1 178 ? -22.803 10.063 22.971 1.00 97.62 178 LYS A N 1
ATOM 1359 C CA . LYS A 1 178 ? -21.576 10.864 23.083 1.00 97.62 178 LYS A CA 1
ATOM 1360 C C . LYS A 1 178 ? -20.381 10.028 23.544 1.00 97.62 178 LYS A C 1
ATOM 1362 O O . LYS A 1 178 ? -19.620 10.424 24.433 1.00 97.62 178 LYS A O 1
ATOM 1367 N N . GLN A 1 179 ? -20.267 8.831 22.975 1.00 98.00 179 GLN A N 1
ATOM 1368 C CA . GLN A 1 179 ? -19.331 7.823 23.436 1.00 98.00 179 GLN A CA 1
ATOM 1369 C C . GLN A 1 179 ? -18.506 7.241 22.293 1.00 98.00 179 GLN A C 1
ATOM 1371 O O . GLN A 1 179 ? -19.042 6.695 21.333 1.00 98.00 179 GLN A O 1
ATOM 1376 N N . THR A 1 180 ? -17.191 7.271 22.456 1.00 98.50 180 THR A N 1
ATOM 1377 C CA . THR A 1 180 ? -16.258 6.430 21.706 1.00 98.50 180 THR A CA 1
ATOM 1378 C C . THR A 1 180 ? -16.456 4.976 22.113 1.00 98.50 180 THR A C 1
ATOM 1380 O O . THR A 1 180 ? -16.452 4.659 23.300 1.00 98.50 180 THR A O 1
ATOM 1383 N N . VAL A 1 181 ? -16.644 4.085 21.143 1.00 98.88 181 VAL A N 1
ATOM 1384 C CA . VAL A 1 181 ? -16.753 2.637 21.369 1.00 98.88 181 VAL A CA 1
ATOM 1385 C C . VAL A 1 181 ? -15.353 2.043 21.448 1.00 98.88 181 VAL A C 1
ATOM 1387 O O . VAL A 1 181 ? -14.976 1.474 22.473 1.00 98.88 181 VAL A O 1
ATOM 1390 N N . PHE A 1 182 ? -14.554 2.256 20.403 1.00 98.88 182 PHE A N 1
ATOM 1391 C CA . PHE A 1 182 ? -13.124 1.977 20.406 1.00 98.88 182 PHE A CA 1
ATOM 1392 C C . PHE A 1 182 ? -12.366 3.034 19.608 1.00 98.88 182 PHE A C 1
ATOM 1394 O O . PHE A 1 182 ? -12.930 3.703 18.741 1.00 98.88 182 PHE A O 1
ATOM 1401 N N . SER A 1 183 ? -11.075 3.143 19.897 1.00 98.69 183 SER A N 1
ATOM 1402 C CA . SER A 1 183 ? -10.148 4.009 19.184 1.00 98.69 183 SER A CA 1
ATOM 1403 C C . SER A 1 183 ? -8.858 3.269 18.885 1.00 98.69 183 SER A C 1
ATOM 1405 O O . SER A 1 183 ? -8.281 2.655 19.786 1.00 98.69 183 SER A O 1
ATOM 1407 N N . PHE A 1 184 ? -8.421 3.334 17.630 1.00 98.75 184 PHE A N 1
ATOM 1408 C CA . PHE A 1 184 ? -7.065 3.029 17.205 1.00 98.75 184 PHE A CA 1
ATOM 1409 C C . PHE A 1 184 ? -6.586 4.121 16.243 1.00 98.75 184 PHE A C 1
ATOM 1411 O O . PHE A 1 184 ? -6.839 4.068 15.041 1.00 98.75 184 PHE A O 1
ATOM 1418 N N . SER A 1 185 ? -5.866 5.103 16.776 1.00 98.44 185 SER A N 1
ATOM 1419 C CA . SER A 1 185 ? -5.350 6.250 16.023 1.00 98.44 185 SER A CA 1
ATOM 1420 C C . SER A 1 185 ? -3.837 6.375 16.171 1.00 98.44 185 SER A C 1
ATOM 1422 O O . SER A 1 185 ? -3.187 5.624 16.909 1.00 98.44 185 SER A O 1
ATOM 1424 N N . ASN A 1 186 ? -3.243 7.303 15.418 1.00 97.50 186 ASN A N 1
ATOM 1425 C CA . ASN A 1 186 ? -1.793 7.423 15.301 1.00 97.50 186 ASN A CA 1
ATOM 1426 C C . ASN A 1 186 ? -1.171 6.100 14.820 1.00 97.50 186 ASN A C 1
ATOM 1428 O O . ASN A 1 186 ? -0.268 5.534 15.446 1.00 97.50 186 ASN A O 1
ATOM 1432 N N . LEU A 1 187 ? -1.681 5.601 13.688 1.00 94.81 187 LEU A N 1
ATOM 1433 C CA . LEU A 1 187 ? -1.433 4.267 13.122 1.00 94.81 187 LEU A CA 1
ATOM 1434 C C . LEU A 1 187 ? 0.064 3.968 12.894 1.00 94.81 187 LEU A C 1
ATOM 1436 O O . LEU A 1 187 ? 0.462 2.835 12.644 1.00 94.81 187 LEU A O 1
ATOM 1440 N N . ARG A 1 188 ? 0.932 4.979 12.974 1.00 85.62 188 ARG A N 1
ATOM 1441 C CA . ARG A 1 188 ? 2.380 4.869 12.748 1.00 85.62 188 ARG A CA 1
ATOM 1442 C C . ARG A 1 188 ? 3.213 4.893 14.026 1.00 85.62 188 ARG A C 1
ATOM 1444 O O . ARG A 1 188 ? 4.418 4.666 13.962 1.00 85.62 188 ARG A O 1
ATOM 1451 N N . ALA A 1 189 ? 2.606 5.133 15.185 1.00 91.44 189 ALA A N 1
ATOM 1452 C CA . ALA A 1 189 ? 3.335 5.312 16.438 1.00 91.44 189 ALA A CA 1
ATOM 1453 C C . ALA A 1 189 ? 3.742 4.004 17.138 1.00 91.44 189 ALA A C 1
ATOM 1455 O O . ALA A 1 189 ? 4.411 4.048 18.177 1.00 91.44 189 ALA A O 1
ATOM 1456 N N . GLY A 1 190 ? 3.369 2.844 16.584 1.00 93.81 190 GLY A N 1
ATOM 1457 C CA . GLY A 1 190 ? 3.656 1.539 17.180 1.00 93.81 190 GLY A CA 1
ATOM 1458 C C . GLY A 1 190 ? 3.091 1.460 18.596 1.00 93.81 190 GLY A C 1
ATOM 1459 O O . GLY A 1 190 ? 1.910 1.722 18.808 1.00 93.81 190 GLY A O 1
ATOM 1460 N N . ALA A 1 191 ? 3.936 1.152 19.584 1.00 96.25 191 ALA A N 1
ATOM 1461 C CA . ALA A 1 191 ? 3.495 1.057 20.972 1.00 96.25 191 ALA A CA 1
ATOM 1462 C C . ALA A 1 191 ? 2.926 2.379 21.506 1.00 96.25 191 ALA A C 1
ATOM 1464 O O . ALA A 1 191 ? 2.142 2.345 22.431 1.00 96.25 191 ALA A O 1
ATOM 1465 N N . ASN A 1 192 ? 3.253 3.533 20.922 1.00 98.00 192 ASN A N 1
ATOM 1466 C CA . ASN A 1 192 ? 2.687 4.821 21.330 1.00 98.00 192 ASN A CA 1
ATOM 1467 C C . ASN A 1 192 ? 1.443 5.223 20.517 1.00 98.00 192 ASN A C 1
ATOM 1469 O O . ASN A 1 192 ? 1.151 6.415 20.431 1.00 98.00 192 ASN A O 1
ATOM 1473 N N . CYS A 1 193 ? 0.750 4.273 19.878 1.00 98.44 193 CYS A N 1
ATOM 1474 C CA . CYS A 1 193 ? -0.551 4.540 19.264 1.00 98.44 193 CYS A CA 1
ATOM 1475 C C . CYS A 1 193 ? -1.575 5.018 20.302 1.00 98.44 193 CYS A C 1
ATOM 1477 O O . CYS A 1 193 ? -1.443 4.770 21.507 1.00 98.44 193 CYS A O 1
ATOM 1479 N N . ASP A 1 194 ? -2.596 5.709 19.813 1.00 98.75 194 ASP A N 1
ATOM 1480 C CA . ASP A 1 194 ? -3.746 6.106 20.611 1.00 98.75 194 ASP A CA 1
ATOM 1481 C C . ASP A 1 194 ? -4.740 4.955 20.587 1.00 98.75 194 ASP A C 1
ATOM 1483 O O . ASP A 1 194 ? -5.271 4.611 19.533 1.00 98.75 194 ASP A O 1
ATOM 1487 N N . LEU A 1 195 ? -4.919 4.302 21.729 1.00 98.69 195 LEU A N 1
ATOM 1488 C CA . LEU A 1 195 ? -5.619 3.027 21.798 1.00 98.69 195 LEU A CA 1
ATOM 1489 C C . LEU A 1 195 ? -6.530 2.970 23.016 1.00 98.69 195 LEU A C 1
ATOM 1491 O O . LEU A 1 195 ? -6.069 3.146 24.147 1.00 98.69 195 LEU A O 1
ATOM 1495 N N . GLY A 1 196 ? -7.806 2.671 22.814 1.00 98.44 196 GLY A N 1
ATOM 1496 C CA . GLY A 1 196 ? -8.716 2.575 23.944 1.00 98.44 196 GLY A CA 1
ATOM 1497 C C . GLY A 1 196 ? -10.108 2.072 23.617 1.00 98.44 196 GLY A C 1
ATOM 1498 O O . GLY A 1 196 ? -10.489 1.913 22.459 1.00 98.44 196 GLY A O 1
ATOM 1499 N N . ILE A 1 197 ? -10.849 1.806 24.689 1.00 98.88 197 ILE A N 1
ATOM 1500 C CA . ILE A 1 197 ? -12.230 1.328 24.688 1.00 98.88 197 ILE A CA 1
ATOM 1501 C C . ILE A 1 197 ? -13.034 2.284 25.570 1.00 98.88 197 ILE A C 1
ATOM 1503 O O . ILE A 1 197 ? -12.610 2.578 26.690 1.00 98.88 197 ILE A O 1
ATOM 1507 N N . GLY A 1 198 ? -14.177 2.766 25.083 1.00 98.69 198 GLY A N 1
ATOM 1508 C CA . GLY A 1 198 ? -14.936 3.807 25.778 1.00 98.69 198 GLY A CA 1
ATOM 1509 C C . GLY A 1 198 ? -14.331 5.206 25.619 1.00 98.69 198 GLY A C 1
ATOM 1510 O O . GLY A 1 198 ? -13.337 5.406 24.918 1.00 98.69 198 GLY A O 1
ATOM 1511 N N . ASN A 1 199 ? -14.913 6.187 26.313 1.00 98.50 199 ASN A N 1
ATOM 1512 C CA . ASN A 1 199 ? -14.351 7.536 26.383 1.00 98.50 199 ASN A CA 1
ATOM 1513 C C . ASN A 1 199 ? -13.061 7.550 27.212 1.00 98.50 199 ASN A C 1
ATOM 1515 O O . ASN A 1 199 ? -13.007 6.996 28.312 1.00 98.50 199 ASN A O 1
ATOM 1519 N N . ASN A 1 200 ? -12.043 8.239 26.705 1.00 97.81 200 ASN A N 1
ATOM 1520 C CA . ASN A 1 200 ? -10.790 8.445 27.417 1.00 97.81 200 ASN A CA 1
ATOM 1521 C C . ASN A 1 200 ? -11.023 9.261 28.708 1.00 97.81 200 ASN A C 1
ATOM 1523 O O . ASN A 1 200 ? -11.594 10.353 28.641 1.00 97.81 200 ASN A O 1
ATOM 1527 N N . PRO A 1 201 ? -10.561 8.792 29.882 1.00 94.94 201 PRO A N 1
ATOM 1528 C CA . PRO A 1 201 ? -10.783 9.494 31.147 1.00 94.94 201 PRO A CA 1
ATOM 1529 C C . PRO A 1 201 ? -10.017 10.821 31.278 1.00 94.94 201 PRO A C 1
ATOM 1531 O O . PRO A 1 201 ? -10.309 11.592 32.191 1.00 94.94 201 PRO A O 1
ATOM 1534 N N . SER A 1 202 ? -9.022 11.096 30.424 1.00 95.06 202 SER A N 1
ATOM 1535 C CA . SER A 1 202 ? -8.247 12.343 30.470 1.00 95.06 202 SER A CA 1
ATOM 1536 C C . SER A 1 202 ? -7.762 12.785 29.089 1.00 95.06 202 SER A C 1
ATOM 1538 O O . SER A 1 202 ? -7.097 12.025 28.389 1.00 95.06 202 SER A O 1
ATOM 1540 N N . GLY A 1 203 ? -8.029 14.040 28.720 1.00 96.12 203 GLY A N 1
ATOM 1541 C CA . GLY A 1 203 ? -7.693 14.596 27.406 1.00 96.12 203 GLY A CA 1
ATOM 1542 C C . GLY A 1 203 ? -8.861 14.498 26.424 1.00 96.12 203 GLY A C 1
ATOM 1543 O O . GLY A 1 203 ? -10.003 14.746 26.808 1.00 96.12 203 GLY A O 1
ATOM 1544 N N . ASN A 1 204 ? -8.574 14.174 25.161 1.00 98.38 204 ASN A N 1
ATOM 1545 C CA . ASN A 1 204 ? -9.603 14.045 24.127 1.00 98.38 204 ASN A CA 1
ATOM 1546 C C . ASN A 1 204 ? -10.447 12.774 24.330 1.00 98.38 204 ASN A C 1
ATOM 1548 O O . ASN A 1 204 ? -9.847 11.707 24.523 1.00 98.38 204 ASN A O 1
ATOM 1552 N N . PRO A 1 205 ? -11.794 12.862 24.281 1.00 97.62 205 PRO A N 1
ATOM 1553 C CA . PRO A 1 205 ? -12.701 11.727 24.480 1.00 97.62 205 PRO A CA 1
ATOM 1554 C C . PRO A 1 205 ? -12.442 10.500 23.596 1.00 97.62 205 PRO A C 1
ATOM 1556 O O . PRO A 1 205 ? -12.646 9.370 24.037 1.00 97.62 205 PRO A O 1
ATOM 1559 N N . ASP A 1 206 ? -11.979 10.701 22.367 1.00 98.12 206 ASP A N 1
ATOM 1560 C CA . ASP A 1 206 ? -11.693 9.667 21.364 1.00 98.12 206 ASP A CA 1
ATOM 1561 C C . ASP A 1 206 ? -10.286 9.055 21.457 1.00 98.12 206 ASP A C 1
ATOM 1563 O O . ASP A 1 206 ? -9.885 8.283 20.587 1.00 98.12 206 ASP A O 1
ATOM 1567 N N . TRP A 1 207 ? -9.542 9.378 22.519 1.00 98.62 207 TRP A N 1
ATOM 1568 C CA . TRP A 1 207 ? -8.153 8.975 22.758 1.00 98.62 207 TRP A CA 1
ATOM 1569 C C . TRP A 1 207 ? -7.098 9.650 21.879 1.00 98.62 207 TRP A C 1
ATOM 1571 O O . TRP A 1 207 ? -5.913 9.368 22.079 1.00 98.62 207 TRP A O 1
ATOM 1581 N N . THR A 1 208 ? -7.457 10.571 20.984 1.00 98.69 208 THR A N 1
ATOM 1582 C CA . THR A 1 208 ? -6.475 11.255 20.134 1.00 98.69 208 THR A CA 1
ATOM 1583 C C . THR A 1 208 ? -5.406 11.967 20.978 1.00 98.69 208 THR A C 1
ATOM 1585 O O . THR A 1 208 ? -5.711 12.716 21.913 1.00 98.69 208 THR A O 1
ATOM 1588 N N . PHE A 1 209 ? -4.133 11.727 20.645 1.00 98.38 209 PHE A N 1
ATOM 1589 C CA . PHE A 1 209 ? -2.909 12.141 21.350 1.00 98.38 209 PHE A CA 1
ATOM 1590 C C . PHE A 1 209 ? -2.624 11.478 22.711 1.00 98.38 209 PHE A C 1
ATOM 1592 O O . PHE A 1 209 ? -1.702 11.907 23.414 1.00 98.38 209 PHE A O 1
ATOM 1599 N N . SER A 1 210 ? -3.359 10.436 23.101 1.00 98.44 210 SER A N 1
ATOM 1600 C CA . SER A 1 210 ? -3.191 9.769 24.402 1.00 98.44 210 SER A CA 1
ATOM 1601 C C . SER A 1 210 ? -1.911 8.934 24.539 1.00 98.44 210 SER A C 1
ATOM 1603 O O . SER A 1 210 ? -1.429 8.754 25.662 1.00 98.44 210 SER A O 1
ATOM 1605 N N . LYS A 1 211 ? -1.364 8.405 23.433 1.00 98.25 211 LYS A N 1
ATOM 1606 C CA . LYS A 1 211 ? -0.245 7.438 23.403 1.00 98.25 211 LYS A CA 1
ATOM 1607 C C . LYS A 1 211 ? -0.464 6.218 24.304 1.00 98.25 211 LYS A C 1
ATOM 1609 O O . LYS A 1 211 ? 0.493 5.626 24.805 1.00 98.25 211 LYS A O 1
ATOM 1614 N N . SER A 1 212 ? -1.719 5.872 24.569 1.00 98.31 212 SER A N 1
ATOM 1615 C CA . SER A 1 212 ? -2.115 4.869 25.559 1.00 98.31 212 SER A CA 1
ATOM 1616 C C . SER A 1 212 ? -1.741 3.439 25.181 1.00 98.31 212 SER A C 1
ATOM 1618 O O . SER A 1 212 ? -1.695 2.593 26.071 1.00 98.31 212 SER A O 1
ATOM 1620 N N . GLY A 1 213 ? -1.409 3.161 23.915 1.00 98.06 213 GLY A N 1
ATOM 1621 C CA . GLY A 1 213 ? -0.957 1.844 23.463 1.00 98.06 213 GLY A CA 1
ATOM 1622 C C . GLY A 1 213 ? 0.185 1.261 24.308 1.00 98.06 213 GLY A C 1
ATOM 1623 O O . GLY A 1 213 ? 0.259 0.045 24.493 1.00 98.06 213 GLY A O 1
ATOM 1624 N N . ASN A 1 214 ? 1.033 2.120 24.889 1.00 97.75 214 ASN A N 1
ATOM 1625 C CA . ASN A 1 214 ? 2.218 1.720 25.648 1.00 97.75 214 ASN A CA 1
ATOM 1626 C C . ASN A 1 214 ? 1.879 1.240 27.064 1.00 97.75 214 ASN A C 1
ATOM 1628 O O . ASN A 1 214 ? 2.731 0.669 27.742 1.00 97.75 214 ASN A O 1
ATOM 1632 N N . LYS A 1 215 ? 0.630 1.440 27.491 1.00 97.38 215 LYS A N 1
ATOM 1633 C CA . LYS A 1 215 ? 0.112 0.988 28.780 1.00 97.38 215 LYS A CA 1
ATOM 1634 C C . LYS A 1 215 ? -0.311 -0.476 28.737 1.00 97.38 215 LYS A C 1
ATOM 1636 O O . LYS A 1 215 ? -0.372 -1.110 29.782 1.00 97.38 215 LYS A O 1
ATOM 1641 N N . TYR A 1 216 ? -0.543 -1.041 27.554 1.00 98.19 216 TYR A N 1
ATOM 1642 C CA . TYR A 1 216 ? -1.024 -2.413 27.409 1.00 98.19 216 TYR A CA 1
ATOM 1643 C C . TYR A 1 216 ? 0.116 -3.404 27.185 1.00 98.19 216 TYR A C 1
ATOM 1645 O O . TYR A 1 216 ? 1.033 -3.160 26.395 1.00 98.19 216 TYR A O 1
ATOM 1653 N N . LYS A 1 217 ? 0.031 -4.564 27.841 1.00 97.75 217 LYS A N 1
ATOM 1654 C CA . LYS A 1 217 ? 0.938 -5.703 27.655 1.00 97.75 217 LYS A CA 1
ATOM 1655 C C . LYS A 1 217 ? 0.646 -6.468 26.368 1.00 97.75 217 LYS A C 1
ATOM 1657 O O . LYS A 1 217 ? 1.589 -6.937 25.721 1.00 97.75 217 LYS A O 1
ATOM 1662 N N . SER A 1 218 ? -0.619 -6.542 25.962 1.00 98.12 218 SER A N 1
ATOM 1663 C CA . SER A 1 218 ? -1.045 -7.031 24.647 1.00 98.12 218 SER A CA 1
ATOM 1664 C C . SER A 1 218 ? -2.288 -6.299 24.149 1.00 98.12 218 SER A C 1
ATOM 1666 O O . SER A 1 218 ? -3.104 -5.824 24.939 1.00 98.12 218 SER A O 1
ATOM 1668 N N . ALA A 1 219 ? -2.409 -6.204 22.826 1.00 98.62 219 ALA A N 1
ATOM 1669 C CA . ALA A 1 219 ? -3.589 -5.694 22.149 1.00 98.62 219 ALA A CA 1
ATOM 1670 C C . ALA A 1 219 ? -3.882 -6.563 20.924 1.00 98.62 219 ALA A C 1
ATOM 1672 O O . ALA A 1 219 ? -2.959 -6.972 20.220 1.00 98.62 219 ALA A O 1
ATOM 1673 N N . GLU A 1 220 ? -5.154 -6.836 20.670 1.00 98.75 220 GLU A N 1
ATOM 1674 C CA . GLU A 1 220 ? -5.605 -7.590 19.503 1.00 98.75 220 GLU A CA 1
ATOM 1675 C C . GLU A 1 220 ? -6.843 -6.906 18.927 1.00 98.75 220 GLU A C 1
ATOM 1677 O O . GLU A 1 220 ? -7.836 -6.726 19.633 1.00 98.75 220 GLU A O 1
ATOM 1682 N N . LEU A 1 221 ? -6.776 -6.526 17.653 1.00 98.88 221 LEU A N 1
ATOM 1683 C CA . LEU A 1 221 ? -7.913 -6.042 16.880 1.00 98.88 221 LEU A CA 1
ATOM 1684 C C . LEU A 1 221 ? -8.272 -7.103 15.843 1.00 98.88 221 LEU A C 1
ATOM 1686 O O . LEU A 1 221 ? -7.439 -7.463 15.005 1.00 98.88 221 LEU A O 1
ATOM 1690 N N . PHE A 1 222 ? -9.508 -7.580 15.905 1.00 98.81 222 PHE A N 1
ATOM 1691 C CA . PHE A 1 222 ? -10.105 -8.470 14.922 1.00 98.81 222 PHE A CA 1
ATOM 1692 C C . PHE A 1 222 ? -11.122 -7.675 14.112 1.00 98.81 222 PHE A C 1
ATOM 1694 O O . PHE A 1 222 ? -12.009 -7.030 14.674 1.00 98.81 222 PHE A O 1
ATOM 1701 N N . VAL A 1 223 ? -10.991 -7.750 12.794 1.00 98.75 223 VAL A N 1
ATOM 1702 C CA . VAL A 1 223 ? -11.974 -7.269 11.827 1.00 98.75 223 VAL A CA 1
ATOM 1703 C C . VAL A 1 223 ? -12.733 -8.486 11.336 1.00 98.75 223 VAL A C 1
ATOM 1705 O O . VAL A 1 223 ? -12.121 -9.447 10.861 1.00 98.75 223 VAL A O 1
ATOM 1708 N N . VAL A 1 224 ? -14.052 -8.451 11.461 1.00 98.62 224 VAL A N 1
ATOM 1709 C CA . VAL A 1 224 ? -14.919 -9.571 11.109 1.00 98.62 224 VAL A CA 1
ATOM 1710 C C . VAL A 1 224 ? -16.084 -9.113 10.244 1.00 98.62 224 VAL A C 1
ATOM 1712 O O . VAL A 1 224 ? -16.492 -7.953 10.313 1.00 98.62 224 VAL A O 1
ATOM 1715 N N . ALA A 1 225 ? -16.642 -10.011 9.436 1.00 98.25 225 ALA A N 1
ATOM 1716 C CA . ALA A 1 225 ? -17.841 -9.704 8.664 1.00 98.25 225 ALA A CA 1
ATOM 1717 C C . ALA A 1 225 ? -18.751 -10.919 8.486 1.00 98.25 225 ALA A C 1
ATOM 1719 O O . ALA A 1 225 ? -18.274 -12.039 8.338 1.00 98.25 225 ALA A O 1
ATOM 1720 N N . GLN A 1 226 ? -20.059 -10.680 8.444 1.00 97.50 226 GLN A N 1
ATOM 1721 C CA . GLN A 1 226 ? -21.005 -11.634 7.870 1.00 97.50 226 GLN A CA 1
ATOM 1722 C C . GLN A 1 226 ? -21.072 -11.366 6.367 1.00 97.50 226 GLN A C 1
ATOM 1724 O O . GLN A 1 226 ? -21.289 -10.221 5.953 1.00 97.50 226 GLN A O 1
ATOM 1729 N N . ILE A 1 227 ? -20.860 -12.405 5.563 1.00 95.56 227 ILE A N 1
ATOM 1730 C CA . ILE A 1 227 ? -20.739 -12.301 4.106 1.00 95.56 227 ILE A CA 1
ATOM 1731 C C . ILE A 1 227 ? -21.743 -13.251 3.451 1.00 95.56 227 ILE A C 1
ATOM 1733 O O . ILE A 1 227 ? -21.682 -14.463 3.654 1.00 95.56 227 ILE A O 1
ATOM 1737 N N . ASP A 1 228 ? -22.645 -12.716 2.638 1.00 94.06 228 ASP A N 1
ATOM 1738 C CA . ASP A 1 228 ? -23.506 -13.527 1.780 1.00 94.06 228 ASP A CA 1
ATOM 1739 C C . ASP A 1 228 ? -22.769 -13.893 0.494 1.00 94.06 228 ASP A C 1
ATOM 1741 O O . ASP A 1 228 ? -21.907 -13.156 0.010 1.00 94.06 228 ASP A O 1
ATOM 1745 N N . ASN A 1 229 ? -23.117 -15.044 -0.088 1.00 90.69 229 ASN A N 1
ATOM 1746 C CA . ASN A 1 229 ? -22.493 -15.538 -1.321 1.00 90.69 229 ASN A CA 1
ATOM 1747 C C . ASN A 1 229 ? -20.959 -15.627 -1.216 1.00 90.69 229 ASN A C 1
ATOM 1749 O O . ASN A 1 229 ? -20.247 -15.431 -2.208 1.00 90.69 229 ASN A O 1
ATOM 1753 N N . MET A 1 230 ? -20.456 -15.898 -0.005 1.00 91.38 230 MET A N 1
ATOM 1754 C CA . MET A 1 230 ? -19.029 -15.923 0.262 1.00 91.38 230 MET A CA 1
ATOM 1755 C C . MET A 1 230 ? -18.343 -16.973 -0.605 1.00 91.38 230 MET A C 1
ATOM 1757 O O . MET A 1 230 ? -18.763 -18.128 -0.702 1.00 91.38 230 MET A O 1
ATOM 1761 N N . LYS A 1 231 ? -17.230 -16.565 -1.196 1.00 86.56 231 LYS A N 1
ATOM 1762 C CA . LYS A 1 231 ? -16.297 -17.439 -1.886 1.00 86.56 231 LYS A CA 1
ATOM 1763 C C . LYS A 1 231 ? -14.886 -17.104 -1.448 1.00 86.56 231 LYS A C 1
ATOM 1765 O O . LYS A 1 231 ? -14.519 -15.935 -1.319 1.00 86.56 231 LYS A O 1
ATOM 1770 N N . THR A 1 232 ? -14.082 -18.143 -1.294 1.00 82.88 232 THR A N 1
ATOM 1771 C CA . THR A 1 232 ? -12.640 -17.971 -1.293 1.00 82.88 232 THR A CA 1
ATOM 1772 C C . THR A 1 232 ? -12.205 -17.673 -2.720 1.00 82.88 232 THR A C 1
ATOM 1774 O O . THR A 1 232 ? -12.504 -18.405 -3.666 1.00 82.88 232 THR A O 1
ATOM 1777 N N . VAL A 1 233 ? -11.531 -16.549 -2.892 1.00 75.19 233 VAL A N 1
ATOM 1778 C CA . VAL A 1 233 ? -10.808 -16.233 -4.113 1.00 75.19 233 VAL A CA 1
ATOM 1779 C C . VAL A 1 233 ? -9.346 -16.514 -3.838 1.00 75.19 233 VAL A C 1
ATOM 1781 O O . VAL A 1 233 ? -8.822 -16.176 -2.783 1.00 75.19 233 VAL A O 1
ATOM 1784 N N . THR A 1 234 ? -8.659 -17.151 -4.776 1.00 62.25 234 THR A N 1
ATOM 1785 C CA . THR A 1 234 ? -7.202 -17.098 -4.768 1.00 62.25 234 THR A CA 1
ATOM 1786 C C . THR A 1 234 ? -6.860 -15.683 -5.222 1.00 62.25 234 THR A C 1
ATOM 1788 O O . THR A 1 234 ? -7.101 -15.375 -6.396 1.00 62.25 234 THR A O 1
ATOM 1791 N N . PRO A 1 235 ? -6.360 -14.793 -4.337 1.00 57.94 235 PRO A N 1
ATOM 1792 C CA . PRO A 1 235 ? -5.826 -13.536 -4.823 1.00 57.94 235 PRO A CA 1
ATOM 1793 C C . PRO A 1 235 ? -4.756 -13.914 -5.832 1.00 57.94 235 PRO A C 1
ATOM 1795 O O . PRO A 1 235 ? -4.038 -14.895 -5.627 1.00 57.94 235 PRO A O 1
ATOM 1798 N N . PHE A 1 236 ? -4.661 -13.183 -6.935 1.00 50.19 236 PHE A N 1
ATOM 1799 C CA . PHE A 1 236 ? -3.588 -13.426 -7.880 1.00 50.19 236 PHE A CA 1
ATOM 1800 C C . PHE A 1 236 ? -2.269 -13.072 -7.189 1.00 50.19 236 PHE A C 1
ATOM 1802 O O . PHE A 1 236 ? -1.856 -11.914 -7.136 1.00 50.19 236 PHE A O 1
ATOM 1809 N N . ARG A 1 237 ? -1.682 -14.084 -6.554 1.00 57.31 237 ARG A N 1
ATOM 1810 C CA . ARG A 1 237 ? -0.419 -14.038 -5.852 1.00 57.31 237 ARG A CA 1
ATOM 1811 C C . ARG A 1 237 ? 0.542 -14.839 -6.684 1.00 57.31 237 ARG A C 1
ATOM 1813 O O . ARG A 1 237 ? 0.354 -16.021 -6.948 1.00 57.31 237 ARG A O 1
ATOM 1820 N N . TYR A 1 238 ? 1.551 -14.136 -7.122 1.00 61.69 238 TYR A N 1
ATOM 1821 C CA . TYR A 1 238 ? 2.689 -14.689 -7.790 1.00 61.69 238 TYR A CA 1
ATOM 1822 C C . TYR A 1 238 ? 3.547 -15.374 -6.727 1.00 61.69 238 TYR A C 1
ATOM 1824 O O . TYR A 1 238 ? 4.427 -14.752 -6.135 1.00 61.69 238 TYR A O 1
ATOM 1832 N N . ASP A 1 239 ? 3.254 -16.642 -6.426 1.00 72.12 239 ASP A N 1
ATOM 1833 C CA . ASP A 1 239 ? 4.260 -17.479 -5.779 1.00 72.12 239 ASP A CA 1
ATOM 1834 C C . ASP A 1 239 ? 5.451 -17.642 -6.735 1.00 72.12 239 ASP A C 1
ATOM 1836 O O . ASP A 1 239 ? 5.306 -17.546 -7.957 1.00 72.12 239 ASP A O 1
ATOM 1840 N N . GLU A 1 240 ? 6.645 -17.841 -6.179 1.00 83.62 240 GLU A N 1
ATOM 1841 C CA . GLU A 1 240 ? 7.889 -17.844 -6.952 1.00 83.62 240 GLU A CA 1
ATOM 1842 C C . GLU A 1 240 ? 7.849 -18.796 -8.152 1.00 83.62 240 GLU A C 1
ATOM 1844 O O . GLU A 1 240 ? 8.296 -18.434 -9.243 1.00 83.62 240 GLU A O 1
ATOM 1849 N N . LYS A 1 241 ? 7.266 -19.986 -7.978 1.00 85.75 241 LYS A N 1
ATOM 1850 C CA . LYS A 1 241 ? 7.164 -20.977 -9.046 1.00 85.75 241 LYS A CA 1
ATOM 1851 C C . LYS A 1 241 ? 6.274 -20.453 -10.171 1.00 85.75 241 LYS A C 1
ATOM 1853 O O . LYS A 1 241 ? 6.702 -20.442 -11.322 1.00 85.75 241 LYS A O 1
ATOM 1858 N N . THR A 1 242 ? 5.084 -19.960 -9.838 1.00 85.69 242 THR A N 1
ATOM 1859 C CA . THR A 1 242 ? 4.138 -19.416 -10.820 1.00 85.69 242 THR A CA 1
ATOM 1860 C C . THR A 1 242 ? 4.714 -18.197 -11.556 1.00 85.69 242 THR A C 1
ATOM 1862 O O . THR A 1 242 ? 4.515 -18.055 -12.766 1.00 85.69 242 THR A O 1
ATOM 1865 N N . VAL A 1 243 ? 5.473 -17.328 -10.871 1.00 88.00 243 VAL A N 1
ATOM 1866 C CA . VAL A 1 243 ? 6.178 -16.203 -11.520 1.00 88.00 243 VAL A CA 1
ATOM 1867 C C . VAL A 1 243 ? 7.170 -16.698 -12.541 1.00 88.00 243 VAL A C 1
ATOM 1869 O O . VAL A 1 243 ? 7.156 -16.219 -13.670 1.00 88.00 243 VAL A O 1
ATOM 1872 N N . MET A 1 244 ? 8.046 -17.619 -12.144 1.00 93.69 244 MET A N 1
ATOM 1873 C CA . MET A 1 244 ? 9.129 -18.059 -13.010 1.00 93.69 244 MET A CA 1
ATOM 1874 C C . MET A 1 244 ? 8.605 -18.891 -14.181 1.00 93.69 244 MET A C 1
ATOM 1876 O O . MET A 1 244 ? 9.121 -18.754 -15.286 1.00 93.69 244 MET A O 1
ATOM 1880 N N . GLU A 1 245 ? 7.534 -19.669 -13.997 1.00 92.62 245 GLU A N 1
ATOM 1881 C CA . GLU A 1 245 ? 6.834 -20.341 -15.099 1.00 92.62 245 GLU A CA 1
ATOM 1882 C C . GLU A 1 245 ? 6.240 -19.327 -16.091 1.00 92.62 245 GLU A C 1
ATOM 1884 O O . GLU A 1 245 ? 6.452 -19.446 -17.303 1.00 92.62 245 GLU A O 1
ATOM 1889 N N . LYS A 1 246 ? 5.562 -18.279 -15.597 1.00 90.81 246 LYS A N 1
ATOM 1890 C CA . LYS A 1 246 ? 5.055 -17.197 -16.453 1.00 90.81 246 LYS A CA 1
ATOM 1891 C C . LYS A 1 246 ? 6.190 -16.461 -17.160 1.00 90.81 246 LYS A C 1
ATOM 1893 O O . LYS A 1 246 ? 6.122 -16.283 -18.374 1.00 90.81 246 LYS A O 1
ATOM 1898 N N . ALA A 1 247 ? 7.230 -16.061 -16.433 1.00 94.62 247 ALA A N 1
ATOM 1899 C CA . ALA A 1 247 ? 8.391 -15.382 -16.989 1.00 94.62 247 ALA A CA 1
ATOM 1900 C C . ALA A 1 247 ? 9.048 -16.223 -18.089 1.00 94.62 247 ALA A C 1
ATOM 1902 O O . ALA A 1 247 ? 9.286 -15.690 -19.167 1.00 94.62 247 ALA A O 1
ATOM 1903 N N . ALA A 1 248 ? 9.230 -17.531 -17.880 1.00 96.38 248 ALA A N 1
ATOM 1904 C CA . ALA A 1 248 ? 9.800 -18.438 -18.877 1.00 96.38 248 ALA A CA 1
ATOM 1905 C C . ALA A 1 248 ? 8.900 -18.586 -20.114 1.00 96.38 248 ALA A C 1
ATOM 1907 O O . ALA A 1 248 ? 9.403 -18.663 -21.232 1.00 96.38 248 ALA A O 1
ATOM 1908 N N . SER A 1 249 ? 7.572 -18.572 -19.939 1.00 95.75 249 SER A N 1
ATOM 1909 C CA . SER A 1 249 ? 6.630 -18.607 -21.068 1.00 95.75 249 SER A CA 1
ATOM 1910 C C . SER A 1 249 ? 6.652 -17.340 -21.931 1.00 95.75 249 SER A C 1
ATOM 1912 O O . SER A 1 249 ? 6.468 -17.427 -23.143 1.00 95.75 249 SER A O 1
ATOM 1914 N N . LEU A 1 250 ? 6.884 -16.168 -21.326 1.00 95.69 250 LEU A N 1
ATOM 1915 C CA . LEU A 1 250 ? 6.956 -14.887 -22.039 1.00 95.69 250 LEU A CA 1
ATOM 1916 C C . LEU A 1 250 ? 8.362 -14.645 -22.604 1.00 95.69 250 LEU A C 1
ATOM 1918 O O . LEU A 1 250 ? 8.531 -14.119 -23.704 1.00 95.69 250 LEU A O 1
ATOM 1922 N N . VAL A 1 251 ? 9.374 -15.037 -21.831 1.00 96.88 251 VAL A N 1
ATOM 1923 C CA . VAL A 1 251 ? 10.797 -14.822 -22.077 1.00 96.88 251 VAL A CA 1
ATOM 1924 C C . VAL A 1 251 ? 11.568 -16.093 -21.706 1.00 96.88 251 VAL A C 1
ATOM 1926 O O . VAL A 1 251 ? 12.003 -16.243 -20.558 1.00 96.88 251 VAL A O 1
ATOM 1929 N N . PRO A 1 252 ? 11.780 -17.012 -22.666 1.00 96.44 252 PRO A N 1
ATOM 1930 C CA . PRO A 1 252 ? 12.457 -18.285 -22.414 1.00 96.44 252 PRO A CA 1
ATOM 1931 C C . PRO A 1 252 ? 13.841 -18.168 -21.757 1.00 96.44 252 PRO A C 1
ATOM 1933 O O . PRO A 1 252 ? 14.240 -19.061 -21.014 1.00 96.44 252 PRO A O 1
ATOM 1936 N N . GLU A 1 253 ? 14.556 -17.061 -21.958 1.00 94.38 253 GLU A N 1
ATOM 1937 C CA . GLU A 1 253 ? 15.873 -16.763 -21.374 1.00 94.38 253 GLU A CA 1
ATOM 1938 C C . GLU A 1 253 ? 15.851 -16.555 -19.854 1.00 94.38 253 GLU A C 1
ATOM 1940 O O . GLU A 1 253 ? 16.907 -16.544 -19.215 1.00 94.38 253 GLU A O 1
ATOM 1945 N N . THR A 1 254 ? 14.669 -16.417 -19.253 1.00 96.62 254 THR A N 1
ATOM 1946 C CA . THR A 1 254 ? 14.515 -16.438 -17.792 1.00 96.62 254 THR A CA 1
ATOM 1947 C C . THR A 1 254 ? 14.592 -17.856 -17.215 1.00 96.62 254 THR A C 1
ATOM 1949 O O . THR A 1 254 ? 14.733 -18.013 -16.003 1.00 96.62 254 THR A O 1
ATOM 1952 N N . THR A 1 255 ? 14.574 -18.898 -18.058 1.00 95.06 255 THR A N 1
ATOM 1953 C CA . THR A 1 255 ? 14.744 -20.290 -17.621 1.00 95.06 255 THR A CA 1
ATOM 1954 C C . THR A 1 255 ? 16.084 -20.464 -16.901 1.00 95.06 255 THR A C 1
ATOM 1956 O O . THR A 1 255 ? 17.137 -20.119 -17.434 1.00 95.06 255 THR A O 1
ATOM 1959 N N . GLY A 1 256 ? 16.046 -21.016 -15.686 1.00 92.19 256 GLY A N 1
ATOM 1960 C CA . GLY A 1 256 ? 17.232 -21.221 -14.846 1.00 92.19 256 GLY A CA 1
ATOM 1961 C C . GLY A 1 256 ? 17.665 -20.004 -14.022 1.00 92.19 256 GLY A C 1
ATOM 1962 O O . GLY A 1 256 ? 18.559 -20.150 -13.194 1.00 92.19 256 GLY A O 1
ATOM 1963 N N . LYS A 1 257 ? 17.028 -18.837 -14.197 1.00 95.75 257 LYS A N 1
ATOM 1964 C CA . LYS A 1 257 ? 17.194 -17.676 -13.309 1.00 95.75 257 LYS A CA 1
ATOM 1965 C C . LYS A 1 257 ? 16.294 -17.793 -12.081 1.00 95.75 257 LYS A C 1
ATOM 1967 O O . LYS A 1 257 ? 15.412 -18.651 -12.018 1.00 95.75 257 LYS A O 1
ATOM 1972 N N . LYS A 1 258 ? 16.506 -16.910 -11.110 1.00 95.00 258 LYS A N 1
ATOM 1973 C CA . LYS A 1 258 ? 15.763 -16.855 -9.850 1.00 95.00 258 LYS A CA 1
ATOM 1974 C C . LYS A 1 258 ? 14.967 -15.567 -9.731 1.00 95.00 258 LYS A C 1
ATOM 1976 O O . LYS A 1 258 ? 15.405 -14.499 -10.164 1.00 95.00 258 LYS A O 1
ATOM 1981 N N . LEU A 1 259 ? 13.814 -15.663 -9.081 1.00 96.06 259 LEU A N 1
ATOM 1982 C CA . LEU A 1 259 ? 13.038 -14.497 -8.689 1.00 96.06 259 LEU A CA 1
ATOM 1983 C C . LEU A 1 259 ? 13.713 -13.827 -7.492 1.00 96.06 259 LEU A C 1
ATOM 1985 O O . LEU A 1 259 ? 13.859 -14.442 -6.437 1.00 96.06 259 LEU A O 1
ATOM 1989 N N . LEU A 1 260 ? 14.087 -12.560 -7.643 1.00 95.81 260 LEU A N 1
ATOM 1990 C CA . LEU A 1 260 ? 14.574 -11.729 -6.547 1.00 95.81 260 LEU A CA 1
ATOM 1991 C C . LEU A 1 260 ? 13.414 -11.011 -5.847 1.00 95.81 260 LEU A C 1
ATOM 1993 O O . LEU A 1 260 ? 13.298 -11.083 -4.623 1.00 95.81 260 LEU A O 1
ATOM 1997 N N . TYR A 1 261 ? 12.543 -10.359 -6.623 1.00 94.31 261 TYR A N 1
ATOM 1998 C CA . TYR A 1 261 ? 11.389 -9.627 -6.104 1.00 94.31 261 TYR A CA 1
ATOM 1999 C C . TYR A 1 261 ? 10.142 -9.834 -6.963 1.00 94.31 261 TYR A C 1
ATOM 2001 O O . TYR A 1 261 ? 10.224 -9.745 -8.186 1.00 94.31 261 TYR A O 1
ATOM 2009 N N . ALA A 1 262 ? 8.980 -10.000 -6.328 1.00 92.94 262 ALA A N 1
ATOM 2010 C CA . ALA A 1 262 ? 7.675 -9.812 -6.967 1.00 92.94 262 ALA A CA 1
ATOM 2011 C C . ALA A 1 262 ? 6.930 -8.664 -6.289 1.00 92.94 262 ALA A C 1
ATOM 2013 O O . ALA A 1 262 ? 6.744 -8.659 -5.068 1.00 92.94 262 ALA A O 1
ATOM 2014 N N . TYR A 1 263 ? 6.496 -7.690 -7.083 1.00 91.06 263 TYR A N 1
ATOM 2015 C CA . TYR A 1 263 ? 5.892 -6.469 -6.576 1.00 91.06 263 TYR A CA 1
ATOM 2016 C C . TYR A 1 263 ? 4.616 -6.104 -7.329 1.00 91.06 263 TYR A C 1
ATOM 2018 O O . TYR A 1 263 ? 4.615 -5.990 -8.555 1.00 91.06 263 TYR A O 1
ATOM 2026 N N . ASN A 1 264 ? 3.540 -5.874 -6.576 1.00 90.06 264 ASN A N 1
ATOM 2027 C CA . ASN A 1 264 ? 2.315 -5.296 -7.104 1.00 90.06 264 ASN A CA 1
ATOM 2028 C C . ASN A 1 264 ? 2.468 -3.772 -7.133 1.00 90.06 264 ASN A C 1
ATOM 2030 O O . ASN A 1 264 ? 2.418 -3.111 -6.100 1.00 90.06 264 ASN A O 1
ATOM 2034 N N . LEU A 1 265 ? 2.602 -3.203 -8.328 1.00 91.06 265 LEU A N 1
ATOM 2035 C CA . LEU A 1 265 ? 2.796 -1.765 -8.527 1.00 91.06 265 LEU A CA 1
ATOM 2036 C C . LEU A 1 265 ? 1.671 -0.934 -7.888 1.00 91.06 265 LEU A C 1
ATOM 2038 O O . LEU A 1 265 ? 1.876 0.212 -7.507 1.00 91.06 265 LEU A O 1
ATOM 2042 N N . ARG A 1 266 ? 0.467 -1.504 -7.750 1.00 87.44 266 ARG A N 1
ATOM 2043 C CA . ARG A 1 266 ? -0.707 -0.790 -7.229 1.00 87.44 266 ARG A CA 1
ATOM 2044 C C . ARG A 1 266 ? -0.725 -0.660 -5.712 1.00 87.44 266 ARG A C 1
ATOM 2046 O O . ARG A 1 266 ? -1.496 0.153 -5.207 1.00 87.44 266 ARG A O 1
ATOM 2053 N N . THR A 1 267 ? 0.081 -1.433 -4.985 1.00 77.19 267 THR A N 1
ATOM 2054 C CA . THR A 1 267 ? 0.112 -1.355 -3.514 1.00 77.19 267 THR A CA 1
ATOM 2055 C C . THR A 1 267 ? 0.909 -0.151 -3.019 1.00 77.19 267 THR A C 1
ATOM 2057 O O . THR A 1 267 ? 0.785 0.223 -1.858 1.00 77.19 267 THR A O 1
ATOM 2060 N N . GLY A 1 268 ? 1.731 0.456 -3.883 1.00 71.75 268 GLY A N 1
ATOM 2061 C CA . GLY A 1 268 ? 2.631 1.549 -3.529 1.00 71.75 268 GLY A CA 1
ATOM 2062 C C . GLY A 1 268 ? 3.794 1.116 -2.626 1.00 71.75 268 GLY A C 1
ATOM 2063 O O . GLY A 1 268 ? 4.019 -0.084 -2.416 1.00 71.75 268 GLY A O 1
ATOM 2064 N N . SER A 1 269 ? 4.594 2.069 -2.138 1.00 62.38 269 SER A N 1
ATOM 2065 C CA . SER A 1 269 ? 5.667 1.783 -1.178 1.00 62.38 269 SER A CA 1
ATOM 2066 C C . SER A 1 269 ? 5.086 1.337 0.170 1.00 62.38 269 SER A C 1
ATOM 2068 O O . SER A 1 269 ? 4.148 1.926 0.706 1.00 62.38 269 SER A O 1
ATOM 2070 N N . GLY A 1 270 ? 5.624 0.234 0.689 1.00 48.59 270 GLY A N 1
ATOM 2071 C CA . GLY A 1 270 ? 5.136 -0.454 1.875 1.00 48.59 270 GLY A CA 1
ATOM 2072 C C . GLY A 1 270 ? 5.630 0.174 3.174 1.00 48.59 270 GLY A C 1
ATOM 2073 O O . GLY A 1 270 ? 6.774 0.612 3.274 1.00 48.59 270 GLY A O 1
ATOM 2074 N N . PHE A 1 271 ? 4.775 0.094 4.193 1.00 49.66 271 PHE A N 1
ATOM 2075 C CA . PHE A 1 271 ? 4.975 0.531 5.579 1.00 49.66 271 PHE A CA 1
ATOM 2076 C C . PHE A 1 271 ? 4.894 2.042 5.828 1.00 49.66 271 PHE A C 1
ATOM 2078 O O . PHE A 1 271 ? 5.220 2.887 4.996 1.00 49.66 271 PHE A O 1
ATOM 2085 N N . GLY A 1 272 ? 4.424 2.376 7.033 1.00 46.16 272 GLY A N 1
ATOM 2086 C CA . GLY A 1 272 ? 4.074 3.721 7.486 1.00 46.16 272 GLY A CA 1
ATOM 2087 C C . GLY A 1 272 ? 5.215 4.745 7.548 1.00 46.16 272 GLY A C 1
ATOM 2088 O O . GLY A 1 272 ? 5.009 5.835 8.055 1.00 46.16 272 GLY A O 1
ATOM 2089 N N . ASP A 1 273 ? 6.411 4.476 7.043 1.00 50.53 273 ASP A N 1
ATOM 2090 C CA . ASP A 1 273 ? 7.460 5.490 6.864 1.00 50.53 273 ASP A CA 1
ATOM 2091 C C . ASP A 1 273 ? 7.777 5.760 5.381 1.00 50.53 273 ASP A C 1
ATOM 2093 O O . ASP A 1 273 ? 8.626 6.599 5.079 1.00 50.53 273 ASP A O 1
ATOM 2097 N N . LYS A 1 274 ? 7.081 5.069 4.459 1.00 59.94 274 LYS A N 1
ATOM 2098 C CA . LYS A 1 274 ? 7.299 5.099 3.004 1.00 59.94 274 LYS A CA 1
ATOM 2099 C C . LYS A 1 274 ? 8.744 4.779 2.601 1.00 59.94 274 LYS A C 1
ATOM 2101 O O . LYS A 1 274 ? 9.159 5.110 1.489 1.00 59.94 274 LYS A O 1
ATOM 2106 N N . SER A 1 275 ? 9.529 4.170 3.492 1.00 65.00 275 SER A N 1
ATOM 2107 C CA . SER A 1 275 ? 10.947 3.915 3.253 1.00 65.00 275 SER A CA 1
ATOM 2108 C C . SER A 1 275 ? 11.194 2.556 2.614 1.00 65.00 275 SER A C 1
ATOM 2110 O O . SER A 1 275 ? 12.252 2.389 2.017 1.00 65.00 275 SER A O 1
ATOM 2112 N N . ARG A 1 276 ? 10.227 1.630 2.694 1.00 72.12 276 ARG A N 1
ATOM 2113 C CA . ARG A 1 276 ? 10.325 0.233 2.252 1.00 72.12 276 ARG A CA 1
ATOM 2114 C C . ARG A 1 276 ? 9.288 -0.097 1.174 1.00 72.12 276 ARG A C 1
ATOM 2116 O O . ARG A 1 276 ? 8.387 0.679 0.882 1.00 72.12 276 ARG A O 1
ATOM 2123 N N . VAL A 1 277 ? 9.427 -1.264 0.555 1.00 80.44 277 VAL A N 1
ATOM 2124 C CA . VAL A 1 277 ? 8.478 -1.805 -0.429 1.00 80.44 277 VAL A CA 1
ATOM 2125 C C . VAL A 1 277 ? 7.817 -3.027 0.191 1.00 80.44 277 VAL A C 1
ATOM 2127 O O . VAL A 1 277 ? 8.497 -3.822 0.840 1.00 80.44 277 VAL A O 1
ATOM 2130 N N . ASN A 1 278 ? 6.504 -3.171 0.013 1.00 76.19 278 ASN A N 1
ATOM 2131 C CA . ASN A 1 278 ? 5.803 -4.392 0.394 1.00 76.19 278 ASN A CA 1
ATOM 2132 C C . ASN A 1 278 ? 5.871 -5.382 -0.770 1.00 76.19 278 ASN A C 1
ATOM 2134 O O . ASN A 1 278 ? 4.951 -5.473 -1.582 1.00 76.19 278 ASN A O 1
ATOM 2138 N N . TYR A 1 279 ? 7.013 -6.050 -0.906 1.00 84.75 279 TYR A N 1
ATOM 2139 C CA . TYR A 1 279 ? 7.151 -7.111 -1.889 1.00 84.75 279 TYR A CA 1
ATOM 2140 C C . TYR A 1 279 ? 6.270 -8.294 -1.504 1.00 84.75 279 TYR A C 1
ATOM 2142 O O . TYR A 1 279 ? 6.262 -8.722 -0.352 1.00 84.75 279 TYR A O 1
ATOM 2150 N N . GLN A 1 280 ? 5.569 -8.851 -2.487 1.00 82.88 280 GLN A N 1
ATOM 2151 C CA . GLN A 1 280 ? 4.863 -10.112 -2.301 1.00 82.88 280 GLN A CA 1
ATOM 2152 C C . GLN A 1 280 ? 5.850 -11.277 -2.166 1.00 82.88 280 GLN A C 1
ATOM 2154 O O . GLN A 1 280 ? 5.606 -12.204 -1.399 1.00 82.88 280 GLN A O 1
ATOM 2159 N N . VAL A 1 281 ? 6.972 -11.200 -2.885 1.00 85.88 281 VAL A N 1
ATOM 2160 C CA . VAL A 1 281 ? 8.121 -12.096 -2.729 1.00 85.88 281 VAL A CA 1
ATOM 2161 C C . VAL A 1 281 ? 9.370 -11.239 -2.570 1.00 85.88 281 VAL A C 1
ATOM 2163 O O . VAL A 1 281 ? 9.653 -10.418 -3.439 1.00 85.88 281 VAL A O 1
ATOM 2166 N N . ASP A 1 282 ? 10.105 -11.432 -1.476 1.00 88.75 282 ASP A N 1
ATOM 2167 C CA . ASP A 1 282 ? 11.425 -10.845 -1.223 1.00 88.75 282 ASP A CA 1
ATOM 2168 C C . ASP A 1 282 ? 12.416 -11.978 -0.945 1.00 88.75 282 ASP A C 1
ATOM 2170 O O . ASP A 1 282 ? 12.529 -12.473 0.178 1.00 88.75 282 ASP A O 1
ATOM 2174 N N . ASN A 1 283 ? 13.138 -12.385 -1.986 1.00 90.94 283 ASN A N 1
ATOM 2175 C CA . ASN A 1 283 ? 14.155 -13.428 -1.903 1.00 90.94 283 ASN A CA 1
ATOM 2176 C C . ASN A 1 283 ? 15.557 -12.853 -1.686 1.00 90.94 283 ASN A C 1
ATOM 2178 O O . ASN A 1 283 ? 16.540 -13.580 -1.803 1.00 90.94 283 ASN A O 1
ATOM 2182 N N . SER A 1 284 ? 15.693 -11.569 -1.343 1.00 89.75 284 SER A N 1
ATOM 2183 C CA . SER A 1 284 ? 17.003 -10.910 -1.271 1.00 89.75 284 SER A CA 1
ATOM 2184 C C . SER A 1 284 ? 17.980 -11.559 -0.293 1.00 89.75 284 SER A C 1
ATOM 2186 O O . SER A 1 284 ? 19.183 -11.545 -0.534 1.00 89.75 284 SER A O 1
ATOM 2188 N N . ALA A 1 285 ? 17.481 -12.194 0.770 1.00 87.12 285 ALA A N 1
ATOM 2189 C CA . ALA A 1 285 ? 18.304 -12.959 1.706 1.00 87.12 285 ALA A CA 1
ATOM 2190 C C . ALA A 1 285 ? 18.880 -14.260 1.110 1.00 87.12 285 ALA A C 1
ATOM 2192 O O . ALA A 1 285 ? 19.858 -14.788 1.633 1.00 87.12 285 ALA A O 1
ATOM 2193 N N . GLN A 1 286 ? 18.284 -14.785 0.036 1.00 87.94 286 GLN A N 1
ATOM 2194 C CA . GLN A 1 286 ? 18.713 -16.015 -0.637 1.00 87.94 286 GLN A CA 1
ATOM 2195 C C . GLN A 1 286 ? 19.806 -15.764 -1.687 1.00 87.94 286 GLN A C 1
ATOM 2197 O O . GLN A 1 286 ? 20.517 -16.692 -2.078 1.00 87.94 286 GLN A O 1
ATOM 2202 N N . PHE A 1 287 ? 19.968 -14.517 -2.134 1.00 88.19 287 PHE A N 1
ATOM 2203 C CA . PHE A 1 287 ? 21.032 -14.121 -3.052 1.00 88.19 287 PHE A CA 1
ATOM 2204 C C . PHE A 1 287 ? 22.311 -13.821 -2.266 1.00 88.19 287 PHE A C 1
ATOM 2206 O O . PHE A 1 287 ? 22.573 -12.693 -1.853 1.00 88.19 287 PHE A O 1
ATOM 2213 N N . THR A 1 288 ? 23.109 -14.864 -2.039 1.00 86.06 288 THR A N 1
ATOM 2214 C CA . THR A 1 288 ? 24.3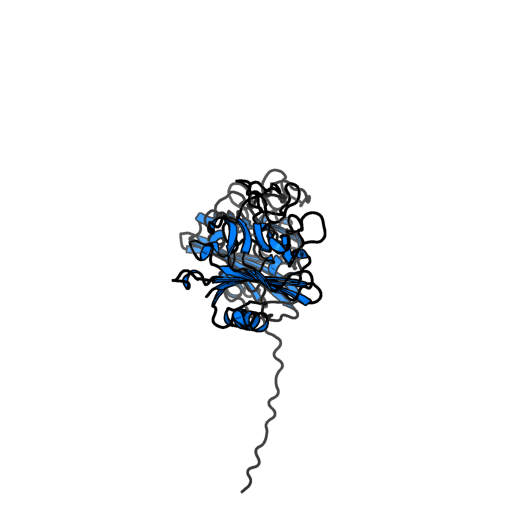93 -14.773 -1.324 1.00 86.06 288 THR A CA 1
ATOM 2215 C C . THR A 1 288 ? 25.556 -14.335 -2.216 1.00 86.06 288 THR A C 1
ATOM 2217 O O . THR A 1 288 ? 26.591 -13.911 -1.704 1.00 86.06 288 THR A O 1
ATOM 2220 N N . ALA A 1 289 ? 25.387 -14.408 -3.538 1.00 88.06 289 ALA A N 1
ATOM 2221 C CA . ALA A 1 289 ? 26.325 -13.910 -4.536 1.00 88.06 289 ALA A CA 1
ATOM 2222 C C . ALA A 1 289 ? 25.725 -12.715 -5.289 1.00 88.06 289 ALA A C 1
ATOM 2224 O O . ALA A 1 289 ? 24.506 -12.593 -5.420 1.00 88.06 289 ALA A O 1
ATOM 2225 N N . ARG A 1 290 ? 26.594 -11.832 -5.794 1.00 91.25 290 ARG A N 1
ATOM 2226 C CA . ARG A 1 290 ? 26.185 -10.733 -6.672 1.00 91.25 290 ARG A CA 1
ATOM 2227 C C . ARG A 1 290 ? 25.834 -11.316 -8.051 1.00 91.25 290 ARG A C 1
ATOM 2229 O O . ARG A 1 290 ? 26.729 -11.911 -8.652 1.00 91.25 290 ARG A O 1
ATOM 2236 N N . PRO A 1 291 ? 24.599 -11.138 -8.556 1.00 96.00 291 PRO A N 1
ATOM 2237 C CA . PRO A 1 291 ? 24.230 -11.639 -9.877 1.00 96.00 291 PRO A CA 1
ATOM 2238 C C . PRO A 1 291 ? 25.031 -10.914 -10.960 1.00 96.00 291 PRO A C 1
ATOM 2240 O O . PRO A 1 291 ? 25.385 -9.743 -10.785 1.00 96.00 291 PRO A O 1
ATOM 2243 N N . ALA A 1 292 ? 25.329 -11.583 -12.068 1.00 97.38 292 ALA A N 1
ATOM 2244 C CA . ALA A 1 292 ? 25.979 -10.952 -13.213 1.00 97.38 292 ALA A CA 1
ATOM 2245 C C . ALA A 1 292 ? 24.962 -10.161 -14.049 1.00 97.38 292 ALA A C 1
ATOM 2247 O O . ALA A 1 292 ? 25.286 -9.088 -14.565 1.00 97.38 292 ALA A O 1
ATOM 2248 N N . ARG A 1 293 ? 23.723 -10.659 -14.131 1.00 98.00 293 ARG A N 1
ATOM 2249 C CA . ARG A 1 293 ? 22.638 -10.087 -14.934 1.00 98.00 293 ARG A CA 1
ATOM 2250 C C . ARG A 1 293 ? 21.401 -9.835 -14.082 1.00 98.00 293 ARG A C 1
ATOM 2252 O O . ARG A 1 293 ? 21.064 -10.616 -13.195 1.00 98.00 293 ARG A O 1
ATOM 2259 N N . VAL A 1 294 ? 20.693 -8.754 -14.388 1.00 98.56 294 VAL A N 1
ATOM 2260 C CA . VAL A 1 294 ? 19.394 -8.438 -13.783 1.00 98.56 294 VAL A CA 1
ATOM 2261 C C . VAL A 1 294 ? 18.373 -8.128 -14.869 1.00 98.56 294 VAL A C 1
ATOM 2263 O O . VAL A 1 294 ? 18.651 -7.376 -15.802 1.00 98.56 294 VAL A O 1
ATOM 2266 N N . GLY A 1 295 ? 17.195 -8.725 -14.733 1.00 98.44 295 GLY A N 1
ATOM 2267 C CA . GLY A 1 295 ? 16.044 -8.581 -15.607 1.00 98.44 295 GLY A CA 1
ATOM 2268 C C . GLY A 1 295 ? 14.834 -8.013 -14.874 1.00 98.44 295 GLY A C 1
ATOM 2269 O O . GLY A 1 295 ? 14.535 -8.393 -13.742 1.00 98.44 295 GLY A O 1
ATOM 2270 N N . TYR A 1 296 ? 14.108 -7.132 -15.549 1.00 98.69 296 TYR A N 1
ATOM 2271 C CA . TYR A 1 296 ? 12.872 -6.518 -15.080 1.00 98.69 296 TYR A CA 1
ATOM 2272 C C . TYR A 1 296 ? 11.736 -6.911 -16.011 1.00 98.69 296 TYR A C 1
ATOM 2274 O O . TYR A 1 296 ? 11.695 -6.450 -17.150 1.00 98.69 296 TYR A O 1
ATOM 2282 N N . LEU A 1 297 ? 10.821 -7.757 -15.537 1.00 98.62 297 LEU A N 1
ATOM 2283 C CA . LEU A 1 297 ? 9.585 -8.091 -16.244 1.00 98.62 297 LEU A CA 1
ATOM 2284 C C . LEU A 1 297 ? 8.440 -7.257 -15.665 1.00 98.62 297 LEU A C 1
ATOM 2286 O O . LEU A 1 297 ? 7.989 -7.516 -14.549 1.00 98.62 297 LEU A O 1
ATOM 2290 N N . MET A 1 298 ? 7.954 -6.277 -16.424 1.00 98.56 298 MET A N 1
ATOM 2291 C CA . MET A 1 298 ? 6.741 -5.531 -16.091 1.00 98.56 298 MET A CA 1
ATOM 2292 C C . MET A 1 298 ? 5.549 -6.112 -16.850 1.00 98.56 298 MET A C 1
ATOM 2294 O O . MET A 1 298 ? 5.625 -6.304 -18.060 1.00 98.56 298 MET A O 1
ATOM 2298 N N . VAL A 1 299 ? 4.440 -6.354 -16.148 1.00 97.44 299 VAL A N 1
ATOM 2299 C CA . VAL A 1 299 ? 3.171 -6.823 -16.725 1.00 97.44 299 VAL A CA 1
ATOM 2300 C C . VAL A 1 299 ? 2.037 -5.910 -16.265 1.00 97.44 299 VAL A C 1
ATOM 2302 O O . VAL A 1 299 ? 1.719 -5.851 -15.077 1.00 97.44 299 VAL A O 1
ATOM 2305 N N . LEU A 1 300 ? 1.399 -5.219 -17.206 1.00 97.12 300 LEU A N 1
ATOM 2306 C CA . LEU A 1 300 ? 0.247 -4.350 -16.976 1.00 97.12 300 LEU A CA 1
ATOM 2307 C C . LEU A 1 300 ? -0.998 -4.971 -17.614 1.00 97.12 300 LEU A C 1
ATOM 2309 O O . LEU A 1 300 ? -1.054 -5.162 -18.828 1.00 97.12 300 LEU A O 1
ATOM 2313 N N . THR A 1 301 ? -2.012 -5.266 -16.800 1.00 96.12 301 THR A N 1
ATOM 2314 C CA . THR A 1 301 ? -3.294 -5.809 -17.276 1.00 96.12 301 THR A CA 1
ATOM 2315 C C . THR A 1 301 ? -4.331 -4.703 -17.292 1.00 96.12 301 THR A C 1
ATOM 2317 O O . THR A 1 301 ? -4.641 -4.128 -16.245 1.00 96.12 301 THR A O 1
ATOM 2320 N N . ASP A 1 302 ? -4.879 -4.380 -18.458 1.00 92.00 302 ASP A N 1
ATOM 2321 C CA . ASP A 1 302 ? -5.919 -3.358 -18.559 1.00 92.00 302 ASP A CA 1
ATOM 2322 C C . ASP A 1 302 ? -7.270 -3.835 -17.984 1.00 92.00 302 ASP A C 1
ATOM 2324 O O . ASP A 1 302 ? -7.438 -4.984 -17.563 1.00 92.00 302 ASP A O 1
ATOM 2328 N N . LYS A 1 303 ? -8.264 -2.940 -17.941 1.00 88.62 303 LYS A N 1
ATOM 2329 C CA . LYS A 1 303 ? -9.607 -3.261 -17.423 1.00 88.62 303 LYS A CA 1
ATOM 2330 C C . LYS A 1 303 ? -10.366 -4.299 -18.258 1.00 88.62 303 LYS A C 1
ATOM 2332 O O . LYS A 1 303 ? -11.286 -4.912 -17.725 1.00 88.62 303 LYS A O 1
ATOM 2337 N N . SER A 1 304 ? -9.983 -4.520 -19.517 1.00 88.56 304 SER A N 1
ATOM 2338 C CA . SER A 1 304 ? -10.546 -5.579 -20.366 1.00 88.56 304 SER A CA 1
ATOM 2339 C C . SER A 1 304 ? -9.919 -6.951 -20.095 1.00 88.56 304 SER A C 1
ATOM 2341 O O . SER A 1 304 ? -10.470 -7.970 -20.502 1.00 88.56 304 SER A O 1
ATOM 2343 N N . GLY A 1 305 ? -8.797 -6.990 -19.370 1.00 85.56 305 GLY A N 1
ATOM 2344 C CA . GLY A 1 305 ? -8.030 -8.203 -19.110 1.00 85.56 305 GLY A CA 1
ATOM 2345 C C . GLY A 1 305 ? -6.892 -8.444 -20.103 1.00 85.56 305 GLY A C 1
ATOM 2346 O O . GLY A 1 305 ? -6.236 -9.477 -20.003 1.00 85.56 305 GLY A O 1
ATOM 2347 N N . LYS A 1 306 ? -6.625 -7.520 -21.037 1.00 95.12 306 LYS A N 1
ATOM 2348 C CA . LYS A 1 306 ? -5.481 -7.629 -21.949 1.00 95.12 306 LYS A CA 1
ATOM 2349 C C . LYS A 1 306 ? -4.188 -7.336 -21.189 1.00 95.12 306 LYS A C 1
ATOM 2351 O O . LYS A 1 306 ? -4.060 -6.291 -20.548 1.00 95.12 306 LYS A O 1
ATOM 2356 N N . GLU A 1 307 ? -3.222 -8.243 -21.304 1.00 96.00 307 GLU A N 1
ATOM 2357 C CA . GLU A 1 307 ? -1.881 -8.075 -20.744 1.00 96.00 307 GLU A CA 1
ATOM 2358 C C . GLU A 1 307 ? -0.935 -7.417 -21.755 1.00 96.00 307 GLU A C 1
ATOM 2360 O O . GLU A 1 307 ? -0.768 -7.887 -22.883 1.00 96.00 307 GLU A O 1
ATOM 2365 N N . ASN A 1 308 ? -0.273 -6.351 -21.319 1.00 98.25 308 ASN A N 1
ATOM 2366 C CA . ASN A 1 308 ? 0.872 -5.750 -21.990 1.00 98.25 308 ASN A CA 1
ATOM 2367 C C . ASN A 1 308 ? 2.097 -5.972 -21.100 1.00 98.25 308 ASN A C 1
ATOM 2369 O O . ASN A 1 308 ? 2.029 -5.720 -19.895 1.00 98.25 308 ASN A O 1
ATOM 2373 N N . TRP A 1 309 ? 3.200 -6.452 -21.661 1.00 98.50 309 TRP A N 1
ATOM 2374 C CA . TRP A 1 309 ? 4.401 -6.779 -20.906 1.00 98.50 309 TRP A CA 1
ATOM 2375 C C . TRP A 1 309 ? 5.669 -6.355 -21.631 1.00 98.50 309 TRP A C 1
ATOM 2377 O O . TRP A 1 309 ? 5.721 -6.320 -22.858 1.00 98.50 309 TRP A O 1
ATOM 2387 N N . VAL A 1 310 ? 6.700 -6.072 -20.840 1.00 98.88 310 VAL A N 1
ATOM 2388 C CA . VAL A 1 310 ? 8.058 -5.795 -21.305 1.00 98.88 310 VAL A CA 1
ATOM 2389 C C . VAL A 1 310 ? 9.063 -6.425 -20.354 1.00 98.88 310 VAL A C 1
ATOM 2391 O O . VAL A 1 310 ? 8.871 -6.421 -19.140 1.00 98.88 310 VAL A O 1
ATOM 2394 N N . TYR A 1 311 ? 10.129 -6.974 -20.920 1.00 98.81 311 TYR A N 1
ATOM 2395 C CA . TYR A 1 311 ? 11.289 -7.488 -20.217 1.00 98.81 311 TYR A CA 1
ATOM 2396 C C . TYR A 1 311 ? 12.526 -6.711 -20.645 1.00 98.81 311 TYR A C 1
ATOM 2398 O O . TYR A 1 311 ? 12.827 -6.654 -21.839 1.00 98.81 311 TYR A O 1
ATOM 2406 N N . ALA A 1 312 ? 13.232 -6.138 -19.676 1.00 98.75 312 ALA A N 1
ATOM 2407 C CA . ALA A 1 312 ? 14.500 -5.451 -19.877 1.00 98.75 312 ALA A CA 1
ATOM 2408 C C . ALA A 1 312 ? 15.581 -6.119 -19.026 1.00 98.75 312 ALA A C 1
ATOM 2410 O O . ALA A 1 312 ? 15.458 -6.143 -17.804 1.00 98.75 312 ALA A O 1
ATOM 2411 N N . GLU A 1 313 ? 16.635 -6.641 -19.648 1.00 98.75 313 GLU A N 1
ATOM 2412 C CA . GLU A 1 313 ? 17.755 -7.283 -18.952 1.00 98.75 313 GLU A CA 1
ATOM 2413 C C . GLU A 1 313 ? 19.081 -6.617 -19.295 1.00 98.75 313 GLU A C 1
ATOM 2415 O O . GLU A 1 313 ? 19.343 -6.318 -20.456 1.00 98.75 313 GLU A O 1
ATOM 2420 N N . MET A 1 314 ? 19.927 -6.401 -18.294 1.00 98.75 314 MET A N 1
ATOM 2421 C CA . MET A 1 314 ? 21.211 -5.716 -18.434 1.00 98.75 314 MET A CA 1
ATOM 2422 C C . MET A 1 314 ? 22.252 -6.279 -17.464 1.00 98.75 314 MET A C 1
ATOM 2424 O O . MET A 1 314 ? 21.941 -7.108 -16.601 1.00 98.75 314 MET A O 1
ATOM 2428 N N . ASP A 1 315 ? 23.496 -5.830 -17.611 1.00 98.75 315 ASP A N 1
ATOM 2429 C CA . ASP A 1 315 ? 24.552 -6.150 -16.653 1.00 98.75 315 ASP A CA 1
ATOM 2430 C C . ASP A 1 315 ? 24.242 -5.531 -15.286 1.00 98.75 315 ASP A C 1
ATOM 2432 O O . ASP A 1 315 ? 23.643 -4.457 -15.180 1.00 98.75 315 ASP A O 1
ATOM 2436 N N . ASN A 1 316 ? 24.651 -6.214 -14.217 1.00 98.00 316 ASN A N 1
ATOM 2437 C CA . ASN A 1 316 ? 24.373 -5.761 -12.861 1.00 98.00 316 ASN A CA 1
ATOM 2438 C C . ASN A 1 316 ? 25.124 -4.460 -12.512 1.00 98.00 316 ASN A C 1
ATOM 2440 O O . ASN A 1 316 ? 26.331 -4.456 -12.253 1.00 98.00 316 ASN A O 1
ATOM 2444 N N . PHE A 1 317 ? 24.366 -3.375 -12.393 1.00 97.25 317 PHE A N 1
ATOM 2445 C CA . PHE A 1 317 ? 24.828 -2.032 -12.029 1.00 97.25 317 PHE A CA 1
ATOM 2446 C C . PHE A 1 317 ? 24.876 -1.761 -10.514 1.00 97.25 317 PHE A C 1
ATOM 2448 O O . PHE A 1 317 ? 25.399 -0.731 -10.093 1.00 97.25 317 PHE A O 1
ATOM 2455 N N . ALA A 1 318 ? 24.321 -2.645 -9.682 1.00 96.31 318 ALA A N 1
ATOM 2456 C CA . ALA A 1 318 ? 24.166 -2.430 -8.247 1.00 96.31 318 ALA A CA 1
ATOM 2457 C C . ALA A 1 318 ? 25.304 -3.039 -7.418 1.00 96.31 318 ALA A C 1
ATOM 2459 O O . ALA A 1 318 ? 25.856 -4.089 -7.748 1.00 96.31 318 ALA A O 1
ATOM 2460 N N . GLU A 1 319 ? 25.607 -2.420 -6.276 1.00 91.75 319 GLU A N 1
ATOM 2461 C CA . GLU A 1 319 ? 26.591 -2.934 -5.316 1.00 91.75 319 GLU A CA 1
ATOM 2462 C C . GLU A 1 319 ? 26.031 -4.108 -4.507 1.00 91.75 319 GLU A C 1
ATOM 2464 O O . GLU A 1 319 ? 26.762 -5.027 -4.141 1.00 91.75 319 GLU A O 1
ATOM 2469 N N . ASN A 1 320 ? 24.724 -4.091 -4.230 1.00 90.69 320 ASN A N 1
ATOM 2470 C CA . ASN A 1 320 ? 24.029 -5.155 -3.516 1.00 90.69 320 ASN A CA 1
ATOM 2471 C C . ASN A 1 320 ? 22.618 -5.394 -4.074 1.00 90.69 320 ASN A C 1
ATOM 2473 O O . ASN A 1 320 ? 22.001 -4.511 -4.665 1.00 90.69 320 ASN A O 1
ATOM 2477 N N . VAL A 1 321 ? 22.073 -6.588 -3.835 1.00 92.44 321 VAL A N 1
ATOM 2478 C CA . VAL A 1 321 ? 20.790 -7.018 -4.419 1.00 92.44 321 VAL A CA 1
ATOM 2479 C C . VAL A 1 321 ? 19.583 -6.191 -3.976 1.00 92.44 321 VAL A C 1
ATOM 2481 O O . VAL A 1 321 ? 18.605 -6.111 -4.711 1.00 92.44 321 VAL A O 1
ATOM 2484 N N . ARG A 1 322 ? 19.638 -5.509 -2.823 1.00 90.31 322 ARG A N 1
ATOM 2485 C CA . ARG A 1 322 ? 18.525 -4.649 -2.382 1.00 90.31 322 ARG A CA 1
ATOM 2486 C C . ARG A 1 322 ? 18.351 -3.429 -3.277 1.00 90.31 322 ARG A C 1
ATOM 2488 O O . ARG A 1 322 ? 17.235 -2.940 -3.420 1.00 90.31 322 ARG A O 1
ATOM 2495 N N . GLN A 1 323 ? 19.433 -2.962 -3.895 1.00 95.00 323 GLN A N 1
ATOM 2496 C CA . GLN A 1 323 ? 19.407 -1.844 -4.83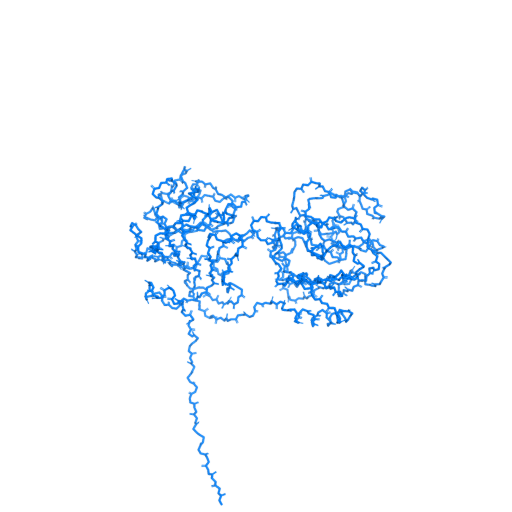4 1.00 95.00 323 GLN A CA 1
ATOM 2497 C C . GLN A 1 323 ? 18.826 -2.223 -6.207 1.00 95.00 323 GLN A C 1
ATOM 2499 O O . GLN A 1 323 ? 18.573 -1.331 -7.010 1.00 95.00 323 GLN A O 1
ATOM 2504 N N . LEU A 1 324 ? 18.610 -3.517 -6.477 1.00 96.94 324 LEU A N 1
ATOM 2505 C CA . LEU A 1 324 ? 18.004 -3.994 -7.724 1.00 96.94 324 LEU A CA 1
ATOM 2506 C C . LEU A 1 324 ? 16.472 -3.924 -7.713 1.00 96.94 324 LEU A C 1
ATOM 2508 O O . LEU A 1 324 ? 15.863 -4.069 -8.767 1.00 96.94 324 LEU A O 1
ATOM 2512 N N . GLY A 1 325 ? 15.844 -3.737 -6.549 1.00 94.69 325 GLY A N 1
ATOM 2513 C CA . GLY A 1 325 ? 14.396 -3.569 -6.424 1.00 94.69 325 GLY A CA 1
ATOM 2514 C C . GLY A 1 325 ? 13.918 -2.139 -6.709 1.00 94.69 325 GLY A C 1
ATOM 2515 O O . GLY A 1 325 ? 14.676 -1.290 -7.173 1.00 94.69 325 GLY A O 1
ATOM 2516 N N . VAL A 1 326 ? 12.657 -1.848 -6.379 1.00 94.12 326 VAL A N 1
ATOM 2517 C CA . VAL A 1 326 ? 12.107 -0.484 -6.443 1.00 94.12 326 VAL A CA 1
ATOM 2518 C C . VAL A 1 326 ? 12.938 0.442 -5.536 1.00 94.12 326 VAL A C 1
ATOM 2520 O O . VAL A 1 326 ? 13.091 0.141 -4.344 1.00 94.12 326 VAL A O 1
ATOM 2523 N N . PRO A 1 327 ? 13.473 1.566 -6.056 1.00 93.25 327 PRO A N 1
ATOM 2524 C CA . PRO A 1 327 ? 14.492 2.378 -5.397 1.00 93.25 327 PRO A CA 1
ATOM 2525 C C . PRO A 1 327 ? 13.894 3.308 -4.334 1.00 93.25 327 PRO A C 1
ATOM 2527 O O . PRO A 1 327 ? 13.936 4.529 -4.433 1.00 93.25 327 PRO A O 1
ATOM 2530 N N . VAL A 1 328 ? 13.332 2.727 -3.276 1.00 87.06 328 VAL A N 1
ATOM 2531 C CA . VAL A 1 328 ? 12.879 3.450 -2.080 1.00 87.06 328 VAL A CA 1
ATOM 2532 C C . VAL A 1 328 ? 14.055 3.846 -1.180 1.00 87.06 328 VAL A C 1
ATOM 2534 O O . VAL A 1 328 ? 15.173 3.343 -1.309 1.00 87.06 328 VAL A O 1
ATOM 2537 N N . LYS A 1 329 ? 13.808 4.726 -0.202 1.00 83.81 329 LYS A N 1
ATOM 2538 C CA . LYS A 1 329 ? 14.854 5.253 0.691 1.00 83.81 329 LYS A CA 1
ATOM 2539 C C . LYS A 1 329 ? 15.662 4.153 1.397 1.00 83.81 329 LYS A C 1
ATOM 2541 O O . LYS A 1 329 ? 16.874 4.300 1.516 1.00 83.81 329 LYS A O 1
ATOM 2546 N N . SER A 1 330 ? 15.033 3.059 1.838 1.00 83.00 330 SER A N 1
ATOM 2547 C CA . SER A 1 330 ? 15.729 1.957 2.520 1.00 83.00 330 SER A CA 1
ATOM 2548 C C . SER A 1 330 ? 16.577 1.090 1.590 1.00 83.00 330 SER A C 1
ATOM 2550 O O . SER A 1 330 ? 17.442 0.367 2.075 1.00 83.00 330 SER A O 1
ATOM 2552 N N . ALA A 1 331 ? 16.304 1.105 0.281 1.00 87.25 331 ALA A N 1
ATOM 2553 C CA . ALA A 1 331 ? 17.072 0.342 -0.700 1.00 87.25 331 ALA A CA 1
ATOM 2554 C C . ALA A 1 331 ? 18.446 0.979 -0.951 1.00 87.25 331 ALA A C 1
ATOM 2556 O O . ALA A 1 331 ? 19.383 0.288 -1.338 1.00 87.25 331 ALA A O 1
ATOM 2557 N N . GLY A 1 332 ? 18.573 2.294 -0.727 1.00 86.75 332 GLY A N 1
ATOM 2558 C CA . GLY A 1 332 ? 19.814 3.029 -0.974 1.00 86.75 332 GLY A CA 1
ATOM 2559 C C . GLY A 1 332 ? 20.205 3.097 -2.455 1.00 86.75 332 GLY A C 1
ATOM 2560 O O . GLY A 1 332 ? 21.356 3.392 -2.758 1.00 86.75 332 GLY A O 1
ATOM 2561 N N . ALA A 1 333 ? 19.275 2.807 -3.370 1.00 90.69 333 ALA A N 1
ATOM 2562 C CA . ALA A 1 333 ? 19.486 2.906 -4.810 1.00 90.69 333 ALA A CA 1
ATOM 2563 C C . ALA A 1 333 ? 19.359 4.364 -5.274 1.00 90.69 333 ALA A C 1
ATOM 2565 O O . ALA A 1 333 ? 18.368 5.037 -4.976 1.00 90.69 333 ALA A O 1
ATOM 2566 N N . ARG A 1 334 ? 20.392 4.847 -5.970 1.00 93.94 334 ARG A N 1
ATOM 2567 C CA . ARG A 1 334 ? 20.475 6.174 -6.595 1.00 93.94 334 ARG A CA 1
ATOM 2568 C C . ARG A 1 334 ? 21.342 6.055 -7.842 1.00 93.94 334 ARG A C 1
ATOM 2570 O O . ARG A 1 334 ? 22.561 6.167 -7.750 1.00 93.94 334 ARG A O 1
ATOM 2577 N N . PHE A 1 335 ? 20.721 5.802 -8.982 1.00 95.75 335 PHE A N 1
ATOM 2578 C CA . PHE A 1 335 ? 21.417 5.574 -10.239 1.00 95.75 335 PHE A CA 1
ATOM 2579 C C . PHE A 1 335 ? 20.868 6.502 -11.314 1.00 95.75 335 PHE A C 1
ATOM 2581 O O . PHE A 1 335 ? 19.684 6.435 -11.619 1.00 95.75 335 PHE A O 1
ATOM 2588 N N . GLN A 1 336 ? 21.752 7.339 -11.856 1.00 94.00 336 GLN A N 1
ATOM 2589 C CA . GLN A 1 336 ? 21.585 8.010 -13.141 1.00 94.00 336 GLN A CA 1
ATOM 2590 C C . GLN A 1 336 ? 22.799 7.643 -13.981 1.00 94.00 336 GLN A C 1
ATOM 2592 O O . GLN A 1 336 ? 23.860 8.248 -13.816 1.00 94.00 336 GLN A O 1
ATOM 2597 N N . GLN A 1 337 ? 22.702 6.560 -14.753 1.00 95.62 337 GLN A N 1
ATOM 2598 C CA . GLN A 1 337 ? 23.871 6.017 -15.445 1.00 95.62 337 GLN A CA 1
ATOM 2599 C C . GLN A 1 337 ? 23.521 5.101 -16.622 1.00 95.62 337 GLN A C 1
ATOM 2601 O O . GLN A 1 337 ? 22.477 4.435 -16.599 1.00 95.62 337 GLN A O 1
ATOM 2606 N N . PRO A 1 338 ? 24.439 4.979 -17.601 1.00 97.12 338 PRO A N 1
ATOM 2607 C CA . PRO A 1 338 ? 24.325 3.968 -18.632 1.00 97.12 338 PRO A CA 1
ATOM 2608 C C . PRO A 1 338 ? 24.471 2.557 -18.051 1.00 97.12 338 PRO A C 1
ATOM 2610 O O . PRO A 1 338 ? 25.261 2.314 -17.139 1.00 97.12 338 PRO A O 1
ATOM 2613 N N . VAL A 1 339 ? 23.747 1.609 -18.637 1.00 98.31 339 VAL A N 1
ATOM 2614 C CA . VAL A 1 339 ? 23.892 0.167 -18.386 1.00 98.31 339 VAL A CA 1
ATOM 2615 C C . VAL A 1 339 ? 24.384 -0.525 -19.646 1.00 98.31 339 VAL A C 1
ATOM 2617 O O . VAL A 1 339 ? 24.068 -0.087 -20.750 1.00 98.31 339 VAL A O 1
ATOM 2620 N N . ALA A 1 340 ? 25.144 -1.606 -19.497 1.00 98.62 340 ALA A N 1
ATOM 2621 C CA . ALA A 1 340 ? 25.675 -2.367 -20.622 1.00 98.62 340 ALA A CA 1
ATOM 2622 C C . ALA A 1 340 ? 24.778 -3.558 -20.987 1.00 98.62 340 ALA A C 1
ATOM 2624 O O . ALA A 1 340 ? 24.078 -4.120 -20.137 1.00 98.62 340 ALA A O 1
ATOM 2625 N N . ASN A 1 341 ? 24.853 -3.968 -22.257 1.00 98.50 341 ASN A N 1
ATOM 2626 C CA . ASN A 1 341 ? 24.255 -5.199 -22.775 1.00 98.50 341 ASN A CA 1
ATOM 2627 C C . ASN A 1 341 ? 22.739 -5.288 -22.512 1.00 98.50 341 ASN A C 1
ATOM 2629 O O . ASN A 1 341 ? 22.245 -6.292 -21.986 1.00 98.50 341 ASN A O 1
ATOM 2633 N N . LEU A 1 342 ? 22.007 -4.224 -22.856 1.00 98.81 342 LEU A N 1
ATOM 2634 C CA . LEU A 1 342 ? 20.557 -4.154 -22.701 1.00 98.81 342 LEU A CA 1
ATOM 2635 C C . LEU A 1 342 ? 19.868 -5.102 -23.698 1.00 98.81 342 LEU A C 1
ATOM 2637 O O . LEU A 1 342 ? 20.009 -4.964 -24.910 1.00 98.81 342 LEU A O 1
ATOM 2641 N N . ALA A 1 343 ? 19.066 -6.034 -23.199 1.00 98.62 343 ALA A N 1
ATOM 2642 C CA . ALA A 1 343 ? 18.166 -6.866 -23.985 1.00 98.62 343 ALA A CA 1
ATOM 2643 C C . ALA A 1 343 ? 16.716 -6.482 -23.673 1.00 98.62 343 ALA A C 1
ATOM 2645 O O . ALA A 1 343 ? 16.324 -6.461 -22.508 1.00 98.62 343 ALA A O 1
ATOM 2646 N N . VAL A 1 344 ? 15.922 -6.199 -24.708 1.00 98.81 344 VAL A N 1
ATOM 2647 C CA . VAL A 1 344 ? 14.514 -5.795 -24.583 1.00 98.81 344 VAL A CA 1
ATOM 2648 C C . VAL A 1 344 ? 13.610 -6.769 -25.328 1.00 98.81 344 VAL A C 1
ATOM 2650 O O . VAL A 1 344 ? 13.815 -7.043 -26.513 1.00 98.81 344 VAL A O 1
ATOM 2653 N N . LYS A 1 345 ? 12.566 -7.250 -24.653 1.00 98.69 345 LYS A N 1
ATOM 2654 C CA . LYS A 1 345 ? 11.478 -8.055 -25.228 1.00 98.69 345 LYS A CA 1
ATOM 2655 C C . LYS A 1 345 ? 10.140 -7.491 -24.785 1.00 98.69 345 LYS A C 1
ATOM 2657 O O . LYS A 1 345 ? 10.034 -6.998 -23.673 1.00 98.69 345 LYS A O 1
ATOM 2662 N N . SER A 1 346 ? 9.126 -7.547 -25.637 1.00 98.62 346 SER A N 1
ATOM 2663 C CA . SER A 1 346 ? 7.820 -6.953 -25.351 1.00 98.62 346 SER A CA 1
ATOM 2664 C C . SER A 1 346 ? 6.760 -7.526 -26.283 1.00 98.62 346 SER A C 1
ATOM 2666 O O . SER A 1 346 ? 7.089 -7.940 -27.395 1.00 98.62 346 SER A O 1
ATOM 2668 N N . ASN A 1 347 ? 5.496 -7.503 -25.860 1.00 98.12 347 ASN A N 1
ATOM 2669 C CA . ASN A 1 347 ? 4.348 -7.676 -26.759 1.00 98.12 347 ASN A CA 1
ATOM 2670 C C . ASN A 1 347 ? 3.681 -6.344 -27.153 1.00 98.12 347 ASN A C 1
ATOM 2672 O O . ASN A 1 347 ? 2.619 -6.351 -27.773 1.00 98.12 347 ASN A O 1
ATOM 2676 N N . VAL A 1 348 ? 4.264 -5.212 -26.756 1.00 98.00 348 VAL A N 1
ATOM 2677 C CA . VAL A 1 348 ? 3.774 -3.870 -27.080 1.00 98.00 348 VAL A CA 1
ATOM 2678 C C . VAL A 1 348 ? 4.488 -3.361 -28.327 1.00 98.00 348 VAL A C 1
ATOM 2680 O O . VAL A 1 348 ? 5.691 -3.115 -28.284 1.00 98.00 348 VAL A O 1
ATOM 2683 N N . ASP A 1 349 ? 3.737 -3.149 -29.409 1.00 95.31 349 ASP A N 1
ATOM 2684 C CA . ASP A 1 349 ? 4.267 -2.785 -30.736 1.00 95.31 349 ASP A CA 1
ATOM 2685 C C . ASP A 1 349 ? 5.129 -1.516 -30.749 1.00 95.31 349 ASP A C 1
ATOM 2687 O O . ASP A 1 349 ? 6.031 -1.380 -31.574 1.00 95.31 349 ASP A O 1
ATOM 2691 N N . SER A 1 350 ? 4.864 -0.569 -29.844 1.00 93.94 350 SER A N 1
ATOM 2692 C CA . SER A 1 350 ? 5.642 0.666 -29.750 1.00 93.94 350 SER A CA 1
ATOM 2693 C C . SER A 1 350 ? 7.026 0.467 -29.130 1.00 93.94 350 SER A C 1
ATOM 2695 O O . SER A 1 350 ? 7.837 1.382 -29.219 1.00 93.94 350 SER A O 1
ATOM 2697 N N . VAL A 1 351 ? 7.324 -0.687 -28.521 1.00 98.12 351 VAL A N 1
ATOM 2698 C CA . VAL A 1 351 ? 8.617 -0.980 -27.886 1.00 98.12 351 VAL A CA 1
ATOM 2699 C C . VAL A 1 351 ? 9.549 -1.677 -28.872 1.00 98.12 351 VAL A C 1
ATOM 2701 O O . VAL A 1 351 ? 9.243 -2.747 -29.397 1.00 98.12 351 VAL A O 1
ATOM 2704 N N . LYS A 1 352 ? 10.739 -1.111 -29.081 1.00 98.44 352 LYS A N 1
ATOM 2705 C CA . LYS A 1 352 ? 11.772 -1.720 -29.910 1.00 98.44 352 LYS A CA 1
ATOM 2706 C C . LYS A 1 352 ? 12.429 -2.875 -29.154 1.00 98.44 352 LYS A C 1
ATOM 2708 O O . LYS A 1 352 ? 13.235 -2.677 -28.249 1.00 98.44 352 LYS A O 1
ATOM 2713 N N . THR A 1 353 ? 12.114 -4.098 -29.565 1.00 98.50 353 THR A N 1
ATOM 2714 C CA . THR A 1 353 ? 12.752 -5.312 -29.042 1.00 98.50 353 THR A CA 1
ATOM 2715 C C . THR A 1 353 ? 14.096 -5.577 -29.717 1.00 98.50 353 THR A C 1
ATOM 2717 O O . THR A 1 353 ? 14.244 -5.327 -30.915 1.00 98.50 353 THR A O 1
ATOM 2720 N N . GLY A 1 354 ? 15.047 -6.153 -28.987 1.00 98.12 354 GLY A N 1
ATOM 2721 C CA . GLY A 1 354 ? 16.358 -6.518 -29.519 1.00 98.12 354 GLY A CA 1
ATOM 2722 C C . GLY A 1 354 ? 17.451 -6.535 -28.458 1.00 98.12 354 GLY A C 1
ATOM 2723 O O . GLY A 1 354 ? 17.177 -6.458 -27.261 1.00 98.12 354 GLY A O 1
ATOM 2724 N N . SER A 1 355 ? 18.693 -6.633 -28.923 1.00 98.31 355 SER A N 1
ATOM 2725 C CA . SER A 1 355 ? 19.894 -6.484 -28.104 1.00 98.31 355 SER A CA 1
ATOM 2726 C C . SER A 1 355 ? 20.592 -5.183 -28.469 1.00 98.31 355 SER A C 1
ATOM 2728 O O . SER A 1 355 ? 20.811 -4.899 -29.647 1.00 98.31 355 SER A O 1
ATOM 2730 N N . PHE A 1 356 ? 20.957 -4.417 -27.452 1.00 98.31 356 PHE A N 1
ATOM 2731 C CA . PHE A 1 356 ? 21.559 -3.101 -27.565 1.00 98.31 356 PHE A CA 1
ATOM 2732 C C . PHE A 1 356 ? 22.846 -3.072 -26.732 1.00 98.31 356 PHE A C 1
ATOM 2734 O O . PHE A 1 356 ? 22.868 -3.613 -25.622 1.00 98.31 356 PHE A O 1
ATOM 2741 N N . PRO A 1 357 ? 23.929 -2.444 -27.225 1.00 97.75 357 PRO A N 1
ATOM 2742 C CA . PRO A 1 357 ? 25.179 -2.357 -26.471 1.00 97.75 357 PRO A CA 1
ATOM 2743 C C . PRO A 1 357 ? 25.019 -1.645 -25.125 1.00 97.75 357 PRO A C 1
ATOM 2745 O O . PRO A 1 357 ? 25.727 -1.969 -24.172 1.00 97.75 357 PRO A O 1
ATOM 2748 N N . ALA A 1 358 ? 24.082 -0.698 -25.047 1.00 97.31 358 ALA A N 1
ATOM 2749 C CA . ALA A 1 358 ? 23.810 0.069 -23.8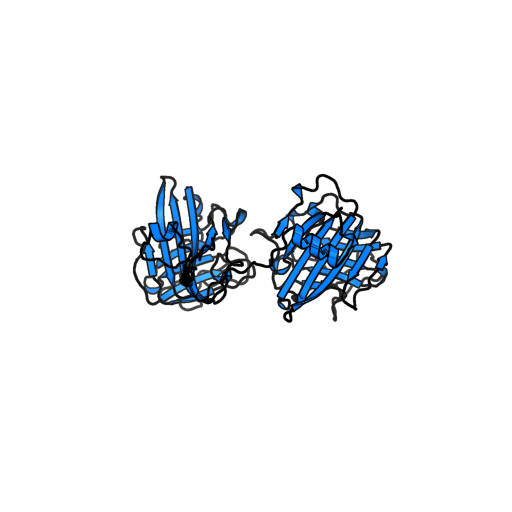47 1.00 97.31 358 ALA A CA 1
ATOM 2750 C C . ALA A 1 358 ? 22.331 0.466 -23.723 1.00 97.31 358 ALA A C 1
ATOM 2752 O O . ALA A 1 358 ? 21.576 0.437 -24.694 1.00 97.31 358 ALA A O 1
ATOM 2753 N N . GLY A 1 359 ? 21.958 0.867 -22.513 1.00 97.62 359 GLY A N 1
ATOM 2754 C CA . GLY A 1 359 ? 20.752 1.625 -22.183 1.00 97.62 359 GLY A CA 1
ATOM 2755 C C . GLY A 1 359 ? 21.073 2.682 -21.128 1.00 97.62 359 GLY A C 1
ATOM 2756 O O . GLY A 1 359 ? 22.243 2.883 -20.804 1.00 97.62 359 GLY A O 1
ATOM 2757 N N . ASN A 1 360 ? 20.053 3.319 -20.557 1.00 98.25 360 ASN A N 1
ATOM 2758 C CA . ASN A 1 360 ? 20.196 4.212 -19.401 1.00 98.25 360 ASN A CA 1
ATOM 2759 C C . ASN A 1 360 ? 19.148 3.870 -18.336 1.00 98.25 360 ASN A C 1
ATOM 2761 O O . ASN A 1 360 ? 18.046 3.438 -18.682 1.00 98.25 360 ASN A O 1
ATOM 2765 N N . ILE A 1 361 ? 19.493 4.040 -17.060 1.00 98.50 361 ILE A N 1
ATOM 2766 C CA . ILE A 1 361 ? 18.564 3.838 -15.943 1.00 98.50 361 ILE A CA 1
ATOM 2767 C C . ILE A 1 361 ? 18.470 5.075 -15.062 1.00 98.50 361 ILE A C 1
ATOM 2769 O O . ILE A 1 361 ? 19.477 5.734 -14.801 1.00 98.50 361 ILE A O 1
ATOM 2773 N N . GLU A 1 362 ? 17.260 5.306 -14.559 1.00 97.69 362 GLU A N 1
ATOM 2774 C CA . GLU A 1 362 ? 16.900 6.444 -13.713 1.00 97.69 362 GLU A CA 1
ATOM 2775 C C . GLU A 1 362 ? 16.195 5.929 -12.456 1.00 97.69 362 GLU A C 1
ATOM 2777 O O . GLU A 1 362 ? 14.980 5.725 -12.421 1.00 97.69 362 GLU A O 1
ATOM 2782 N N . PHE A 1 363 ? 16.988 5.534 -11.458 1.00 97.06 363 PHE A N 1
ATOM 2783 C CA . PHE A 1 363 ? 16.526 4.796 -10.279 1.00 97.06 363 PHE A CA 1
ATOM 2784 C C . PHE A 1 363 ? 16.828 5.589 -9.005 1.00 97.06 363 PHE A C 1
ATOM 2786 O O . PHE A 1 363 ? 17.971 5.626 -8.545 1.00 97.06 363 PHE A O 1
ATOM 2793 N N . TRP A 1 364 ? 15.819 6.191 -8.376 1.00 93.81 364 TRP A N 1
ATOM 2794 C CA . TRP A 1 364 ? 15.986 6.921 -7.112 1.00 93.81 364 TRP A CA 1
ATOM 2795 C C . TRP A 1 364 ? 14.673 7.102 -6.339 1.00 93.81 364 TRP A C 1
ATOM 2797 O O . TRP A 1 364 ? 13.599 7.101 -6.933 1.00 93.81 364 TRP A O 1
ATOM 2807 N N . PRO A 1 365 ? 14.732 7.364 -5.017 1.00 91.44 365 PRO A N 1
ATOM 2808 C CA . PRO A 1 365 ? 13.545 7.665 -4.210 1.00 91.44 365 PRO A CA 1
ATOM 2809 C C . PRO A 1 365 ? 13.102 9.135 -4.274 1.00 91.44 365 PRO A C 1
ATOM 2811 O O . PRO A 1 365 ? 12.133 9.509 -3.621 1.00 91.44 365 PRO A O 1
ATOM 2814 N N . ASN A 1 366 ? 13.857 9.991 -4.958 1.00 91.56 366 ASN A N 1
ATOM 2815 C CA . ASN A 1 366 ? 13.733 11.445 -4.875 1.00 91.56 366 ASN A CA 1
ATOM 2816 C C . ASN A 1 366 ? 12.770 12.051 -5.887 1.00 91.56 366 ASN A C 1
ATOM 2818 O O . ASN A 1 366 ? 12.363 11.407 -6.849 1.00 91.56 366 ASN A O 1
ATOM 2822 N N . ASP A 1 367 ? 12.468 13.327 -5.676 1.00 93.25 367 ASP A N 1
ATOM 2823 C CA . ASP A 1 367 ? 11.944 14.180 -6.735 1.00 93.25 367 ASP A CA 1
ATOM 2824 C C . ASP A 1 367 ? 13.031 14.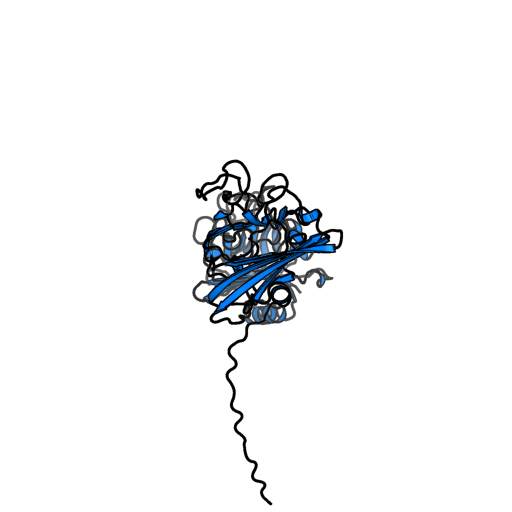424 -7.797 1.00 93.25 367 ASP A C 1
ATOM 2826 O O . ASP A 1 367 ? 14.226 14.237 -7.554 1.00 93.25 367 ASP A O 1
ATOM 2830 N N . TYR A 1 368 ? 12.622 14.856 -8.984 1.00 95.69 368 TYR A N 1
ATOM 2831 C CA . TYR A 1 368 ? 13.513 15.105 -10.115 1.00 95.69 368 TYR A CA 1
ATOM 2832 C C . TYR A 1 368 ? 12.938 16.189 -11.027 1.00 95.69 368 TYR A C 1
ATOM 2834 O O . TYR A 1 368 ? 11.826 16.685 -10.815 1.00 95.69 368 TYR A O 1
ATOM 2842 N N . LYS A 1 369 ? 13.748 16.628 -11.987 1.00 96.62 369 LYS A N 1
ATOM 2843 C CA . LYS A 1 369 ? 13.454 17.699 -12.938 1.00 96.62 369 LYS A CA 1
ATOM 2844 C C . LYS A 1 369 ? 13.939 17.290 -14.337 1.00 96.62 369 LYS A C 1
ATOM 2846 O O . LYS A 1 369 ? 14.862 16.488 -14.411 1.00 96.62 369 LYS A O 1
ATOM 2851 N N . PRO A 1 370 ? 13.394 17.872 -15.418 1.00 96.69 370 PRO A N 1
ATOM 2852 C CA . PRO A 1 370 ? 13.675 17.409 -16.777 1.00 96.69 370 PRO A CA 1
ATOM 2853 C C . PRO A 1 370 ? 15.043 17.838 -17.333 1.00 96.69 370 PRO A C 1
ATOM 2855 O O . PRO A 1 370 ? 15.319 17.585 -18.491 1.00 96.69 370 PRO A O 1
ATOM 2858 N N . GLN A 1 371 ? 15.883 18.558 -16.578 1.00 97.44 371 GLN A N 1
ATOM 2859 C CA . GLN A 1 371 ? 17.166 19.028 -17.113 1.00 97.44 371 GLN A CA 1
ATOM 2860 C C . GLN A 1 371 ? 18.144 17.872 -17.337 1.00 97.44 371 GLN A C 1
ATOM 2862 O O . GLN A 1 371 ? 18.418 17.118 -16.403 1.00 97.44 371 GLN A O 1
ATOM 2867 N N . ASN A 1 372 ? 18.791 17.834 -18.501 1.00 96.31 372 ASN A N 1
ATOM 2868 C CA . ASN A 1 372 ? 19.763 16.809 -18.860 1.00 96.31 372 ASN A CA 1
ATOM 2869 C C . ASN A 1 372 ? 21.190 17.164 -18.420 1.00 96.31 372 ASN A C 1
ATOM 2871 O O . ASN A 1 372 ? 22.140 17.225 -19.203 1.00 96.31 372 ASN A O 1
ATOM 2875 N N . ASN A 1 373 ? 21.371 17.384 -17.118 1.00 93.50 373 ASN A N 1
ATOM 2876 C CA . ASN A 1 373 ? 22.659 17.826 -16.576 1.00 93.50 373 ASN A CA 1
ATOM 2877 C C . ASN A 1 373 ? 23.763 16.759 -16.648 1.00 93.50 373 ASN A C 1
ATOM 2879 O O . ASN A 1 373 ? 24.942 17.091 -16.525 1.00 93.50 373 ASN A O 1
ATOM 2883 N N . THR A 1 374 ? 23.400 15.488 -16.830 1.00 90.69 374 THR A N 1
ATOM 2884 C CA . THR A 1 374 ? 24.355 14.396 -17.065 1.00 90.69 374 THR A CA 1
ATOM 2885 C C . THR A 1 374 ? 24.768 14.266 -18.531 1.00 90.69 374 THR A C 1
ATOM 2887 O O . THR A 1 374 ? 25.671 13.486 -18.825 1.00 90.69 374 THR A O 1
ATOM 2890 N N . GLY A 1 375 ? 24.154 15.030 -19.441 1.00 94.38 375 GLY A N 1
ATOM 2891 C CA . GLY A 1 375 ? 24.512 15.053 -20.857 1.00 94.38 375 GLY A CA 1
ATOM 2892 C C . GLY A 1 375 ? 24.206 13.745 -21.585 1.00 94.38 375 GLY A C 1
ATOM 2893 O O . GLY A 1 375 ? 24.983 13.332 -22.445 1.00 94.38 375 GLY A O 1
ATOM 2894 N N . VAL A 1 376 ? 23.103 13.073 -21.239 1.00 95.69 376 VAL A N 1
ATOM 2895 C CA . VAL A 1 376 ? 22.656 11.860 -21.934 1.00 95.69 376 VAL A CA 1
ATOM 2896 C C . VAL A 1 376 ? 22.278 12.226 -23.366 1.00 95.69 376 VAL A C 1
ATOM 2898 O O . VAL A 1 376 ? 21.431 13.087 -23.602 1.00 95.69 376 VAL A O 1
ATOM 2901 N N . GLU A 1 377 ? 22.927 11.603 -24.345 1.00 94.62 377 GLU A N 1
ATOM 2902 C CA . GLU A 1 377 ? 22.723 11.943 -25.750 1.00 94.62 377 GLU A CA 1
ATOM 2903 C C . GLU A 1 377 ? 21.268 11.707 -26.180 1.00 94.62 377 GLU A C 1
ATOM 2905 O O . GLU A 1 377 ? 20.724 10.616 -26.031 1.00 94.62 377 GLU A O 1
ATOM 2910 N N . GLY A 1 378 ? 20.643 12.740 -26.750 1.00 93.38 378 GLY A N 1
ATOM 2911 C CA . GLY A 1 378 ? 19.278 12.675 -27.271 1.00 93.38 378 GLY A CA 1
ATOM 2912 C C . GLY A 1 378 ? 18.167 12.953 -26.257 1.00 93.38 378 GLY A C 1
ATOM 2913 O O . GLY A 1 378 ? 17.021 13.025 -26.701 1.00 93.38 378 GLY A O 1
ATOM 2914 N N . ALA A 1 379 ? 18.496 13.132 -24.973 1.00 96.38 379 ALA A N 1
ATOM 2915 C CA . ALA A 1 379 ? 17.552 13.544 -23.935 1.00 96.38 379 ALA A CA 1
ATOM 2916 C C . ALA A 1 379 ? 17.228 15.048 -24.011 1.00 96.38 379 ALA A C 1
ATOM 2918 O O . ALA A 1 379 ? 18.000 15.850 -24.550 1.00 96.38 379 ALA A O 1
ATOM 2919 N N . SER A 1 380 ? 16.063 15.411 -23.492 1.00 96.00 380 SER A N 1
ATOM 2920 C CA . SER A 1 380 ? 15.517 16.763 -23.438 1.00 96.00 380 SER A CA 1
ATOM 2921 C C . SER A 1 380 ? 15.986 17.511 -22.191 1.00 96.00 380 SER A C 1
ATOM 2923 O O . SER A 1 380 ? 16.287 16.901 -21.178 1.00 96.00 380 SER A O 1
ATOM 2925 N N . ASP A 1 381 ? 15.993 18.845 -22.249 1.00 96.75 381 ASP A N 1
ATOM 2926 C CA . ASP A 1 381 ? 16.131 19.704 -21.061 1.00 96.75 381 ASP A CA 1
ATOM 2927 C C . ASP A 1 381 ? 14.775 20.198 -20.511 1.00 96.75 381 ASP A C 1
ATOM 2929 O O . ASP A 1 381 ? 14.704 20.803 -19.436 1.00 96.75 381 ASP A O 1
ATOM 2933 N N . ASP A 1 382 ? 13.686 19.957 -21.254 1.00 95.94 382 ASP A N 1
ATOM 2934 C CA . ASP A 1 382 ? 12.359 20.549 -21.023 1.00 95.94 382 ASP A CA 1
ATOM 2935 C C . ASP A 1 382 ? 11.235 19.509 -20.856 1.00 95.94 382 ASP A C 1
ATOM 2937 O O . ASP A 1 382 ? 10.088 19.855 -20.522 1.00 95.94 382 ASP A O 1
ATOM 2941 N N . GLN A 1 383 ? 11.532 18.235 -21.107 1.00 96.06 383 GLN A N 1
ATOM 2942 C CA . GLN A 1 383 ? 10.620 17.104 -20.966 1.00 96.06 383 GLN A CA 1
ATOM 2943 C C . GLN A 1 383 ? 11.265 16.044 -20.084 1.00 96.06 383 GLN A C 1
ATOM 2945 O O . GLN A 1 383 ? 12.437 15.759 -20.260 1.00 96.06 383 GLN A O 1
ATOM 2950 N N . PHE A 1 384 ? 10.484 15.464 -19.169 1.00 97.75 384 PHE A N 1
ATOM 2951 C CA . PHE A 1 384 ? 10.917 14.280 -18.436 1.00 97.75 384 PHE A CA 1
ATOM 2952 C C . PHE A 1 384 ? 11.094 13.114 -19.414 1.00 97.75 384 PHE A C 1
ATOM 2954 O O . PHE A 1 384 ? 10.131 12.758 -20.110 1.00 97.75 384 PHE A O 1
ATOM 2961 N N . ASP A 1 385 ? 12.318 12.608 -19.538 1.00 96.12 385 ASP A N 1
ATOM 2962 C CA . ASP A 1 385 ? 12.665 11.534 -20.466 1.00 96.12 385 ASP A CA 1
ATOM 2963 C C . ASP A 1 385 ? 13.683 10.525 -19.913 1.00 96.12 385 ASP A C 1
ATOM 2965 O O . ASP A 1 385 ? 13.310 9.709 -19.087 1.00 96.12 385 ASP A O 1
ATOM 2969 N N . PHE A 1 386 ? 14.903 10.477 -20.441 1.00 95.62 386 PHE A N 1
ATOM 2970 C CA . PHE A 1 386 ? 15.953 9.522 -20.086 1.00 95.62 386 PHE A CA 1
ATOM 2971 C C . PHE A 1 386 ? 17.273 10.206 -19.721 1.00 95.62 386 PHE A C 1
ATOM 2973 O O . PHE A 1 386 ? 18.323 9.553 -19.712 1.00 95.62 386 PHE A O 1
ATOM 2980 N N . GLY A 1 387 ? 17.223 11.516 -19.470 1.00 96.00 387 GLY A N 1
ATOM 2981 C CA . GLY A 1 387 ? 18.328 12.328 -18.970 1.00 96.00 387 GLY A CA 1
ATOM 2982 C C . GLY A 1 387 ? 17.982 13.121 -17.710 1.00 96.00 387 GLY A C 1
ATOM 2983 O O . GLY A 1 387 ? 18.711 14.050 -17.377 1.00 96.00 387 GLY A O 1
ATOM 2984 N N . ASP A 1 388 ? 16.914 12.777 -16.998 1.00 97.06 388 ASP A N 1
ATOM 2985 C CA . ASP A 1 388 ? 16.356 13.580 -15.918 1.00 97.06 388 ASP A CA 1
ATOM 2986 C C . ASP A 1 388 ? 17.341 13.829 -14.767 1.00 97.06 388 ASP A C 1
ATOM 2988 O O . ASP A 1 388 ? 18.102 12.969 -14.310 1.00 97.06 388 ASP A O 1
ATOM 2992 N N . GLN A 1 389 ? 17.284 15.042 -14.218 1.00 95.44 389 GLN A N 1
ATOM 2993 C CA . GLN A 1 389 ? 18.088 15.428 -13.073 1.00 95.44 389 GLN A CA 1
ATOM 2994 C C . GLN A 1 389 ? 17.384 15.071 -11.765 1.00 95.44 389 GLN A C 1
ATOM 2996 O O . GLN A 1 389 ? 16.378 15.679 -11.383 1.00 95.44 389 GLN A O 1
ATOM 3001 N N . VAL A 1 390 ? 18.015 14.202 -10.975 1.00 93.38 390 VAL A N 1
ATOM 3002 C CA . VAL A 1 390 ? 17.631 13.994 -9.576 1.00 93.38 390 VAL A CA 1
ATOM 3003 C C . VAL A 1 390 ? 17.712 15.301 -8.771 1.00 93.38 390 VAL A C 1
ATOM 3005 O O . VAL A 1 390 ? 18.735 15.988 -8.745 1.00 93.38 390 VAL A O 1
ATOM 3008 N N . ASN A 1 391 ? 16.636 15.638 -8.062 1.00 90.00 391 ASN A N 1
ATOM 3009 C CA . ASN A 1 391 ? 16.570 16.783 -7.162 1.00 90.00 391 ASN A CA 1
ATOM 3010 C C . ASN A 1 391 ? 16.658 16.289 -5.706 1.00 90.00 391 ASN A C 1
ATOM 3012 O O . ASN A 1 391 ? 15.751 15.593 -5.244 1.00 90.00 391 ASN A O 1
ATOM 3016 N N . PRO A 1 392 ? 17.726 16.613 -4.951 1.00 80.25 392 PRO A N 1
ATOM 3017 C CA . PRO A 1 392 ? 17.861 16.171 -3.566 1.00 80.25 392 PRO A CA 1
ATOM 3018 C C . PRO A 1 392 ? 16.696 16.669 -2.697 1.00 80.25 392 PRO A C 1
ATOM 3020 O O . PRO A 1 392 ? 16.586 17.850 -2.386 1.00 80.25 392 PRO A O 1
ATOM 3023 N N . GLY A 1 393 ? 15.816 15.751 -2.302 1.00 77.88 393 GLY A N 1
ATOM 3024 C CA . GLY A 1 393 ? 14.593 16.055 -1.556 1.00 77.88 393 GLY A CA 1
ATOM 3025 C C . GLY A 1 393 ? 13.383 15.260 -2.042 1.00 77.88 393 GLY A C 1
ATOM 3026 O O . GLY A 1 393 ? 13.483 14.474 -2.988 1.00 77.88 393 GLY A O 1
ATOM 3027 N N . GLY A 1 394 ? 12.266 15.438 -1.339 1.00 74.94 394 GLY A N 1
ATOM 3028 C CA . GLY A 1 394 ? 10.984 14.827 -1.676 1.00 74.94 394 GLY A CA 1
ATOM 3029 C C . GLY A 1 394 ? 10.970 13.299 -1.673 1.00 74.94 394 GLY A C 1
ATOM 3030 O O . GLY A 1 394 ? 11.768 12.653 -0.990 1.00 74.94 394 GLY A O 1
ATOM 3031 N N . GLY A 1 395 ? 9.999 12.734 -2.380 1.00 82.94 395 GLY A N 1
ATOM 3032 C CA . GLY A 1 395 ? 9.639 11.319 -2.290 1.00 82.94 395 GLY A CA 1
ATOM 3033 C C . GLY A 1 395 ? 8.819 10.813 -3.472 1.00 82.94 395 GLY A C 1
ATOM 3034 O O . GLY A 1 395 ? 8.111 9.817 -3.312 1.00 82.94 395 GLY A O 1
ATOM 3035 N N . TYR A 1 396 ? 8.858 11.519 -4.611 1.00 89.81 396 TYR A N 1
ATOM 3036 C CA . TYR A 1 396 ? 8.185 11.094 -5.836 1.00 89.81 396 TYR A CA 1
ATOM 3037 C C . TYR A 1 396 ? 8.754 9.746 -6.299 1.00 89.81 396 TYR A C 1
ATOM 3039 O O . TYR A 1 396 ? 8.056 8.734 -6.311 1.00 89.81 396 TYR A O 1
ATOM 3047 N N . GLY A 1 397 ? 10.058 9.705 -6.557 1.00 93.06 397 GLY A N 1
ATOM 3048 C CA . GLY A 1 397 ? 10.776 8.506 -6.961 1.00 93.06 397 GLY A CA 1
ATOM 3049 C C . GLY A 1 397 ? 10.603 8.161 -8.439 1.00 93.06 397 GLY A C 1
ATOM 3050 O O . GLY A 1 397 ? 9.559 8.431 -9.040 1.00 93.06 397 GLY A O 1
ATOM 3051 N N . SER A 1 398 ? 11.653 7.568 -9.001 1.00 96.25 398 SER A N 1
ATOM 3052 C CA . SER A 1 398 ? 11.717 7.075 -10.375 1.00 96.25 398 SER A CA 1
ATOM 3053 C C . SER A 1 398 ? 12.347 5.685 -10.410 1.00 96.25 398 SER A C 1
ATOM 3055 O O . SER A 1 398 ? 13.305 5.414 -9.679 1.00 96.25 398 SER A O 1
ATOM 3057 N N . MET A 1 399 ? 11.768 4.799 -11.218 1.00 97.81 399 MET A N 1
ATOM 3058 C CA . MET A 1 399 ? 12.361 3.535 -11.640 1.00 97.81 399 MET A CA 1
ATOM 3059 C C . MET A 1 399 ? 12.080 3.350 -13.128 1.00 97.81 399 MET A C 1
ATOM 3061 O O . MET A 1 399 ? 11.048 2.793 -13.518 1.00 97.81 399 MET A O 1
ATOM 3065 N N . GLN A 1 400 ? 12.998 3.841 -13.952 1.00 98.50 400 GLN A N 1
ATOM 3066 C CA . GLN A 1 400 ? 12.853 3.828 -15.404 1.00 98.50 400 GLN A CA 1
ATOM 3067 C C . GLN A 1 400 ? 14.068 3.195 -16.072 1.00 98.50 400 GLN A C 1
ATOM 3069 O O . GLN A 1 400 ? 15.212 3.445 -15.689 1.00 98.50 400 GLN A O 1
ATOM 3074 N N . VAL A 1 401 ? 13.805 2.364 -17.079 1.00 98.81 401 VAL A N 1
ATOM 3075 C CA . VAL A 1 401 ? 14.832 1.804 -17.964 1.00 98.81 401 VAL A CA 1
ATOM 3076 C C . VAL A 1 401 ? 14.575 2.321 -19.365 1.00 98.81 401 VAL A C 1
ATOM 3078 O O . VAL A 1 401 ? 13.446 2.262 -19.857 1.00 98.81 401 VAL A O 1
ATOM 3081 N N . HIS A 1 402 ? 15.634 2.776 -20.022 1.00 98.56 402 HIS A N 1
ATOM 3082 C CA . HIS A 1 402 ? 15.567 3.437 -21.315 1.00 98.56 402 HIS A CA 1
ATOM 3083 C C . HIS A 1 402 ? 16.502 2.787 -22.331 1.00 98.56 402 HIS A C 1
ATOM 3085 O O . HIS A 1 402 ? 17.633 2.404 -22.026 1.00 98.56 402 HIS A O 1
ATOM 3091 N N . ASN A 1 403 ? 16.028 2.712 -23.569 1.00 98.12 403 ASN A N 1
ATOM 3092 C CA . ASN A 1 403 ? 16.822 2.443 -24.753 1.00 98.12 403 ASN A CA 1
ATOM 3093 C C . ASN A 1 403 ? 17.135 3.785 -25.427 1.00 98.12 403 ASN A C 1
ATOM 3095 O O . ASN A 1 403 ? 16.346 4.308 -26.217 1.00 98.12 403 ASN A O 1
ATOM 3099 N N . THR A 1 404 ? 18.285 4.360 -25.083 1.00 95.69 404 THR A N 1
ATOM 3100 C CA . THR A 1 404 ? 18.684 5.702 -25.530 1.00 95.69 404 THR A CA 1
ATOM 3101 C C . THR A 1 404 ? 18.974 5.764 -27.028 1.00 95.69 404 THR A C 1
ATOM 3103 O O . THR A 1 404 ? 18.685 6.780 -27.656 1.00 95.69 404 THR A O 1
ATOM 3106 N N . ALA A 1 405 ? 19.433 4.662 -27.635 1.00 94.56 405 ALA A N 1
ATOM 3107 C CA . ALA A 1 405 ? 19.650 4.570 -29.081 1.00 94.56 405 ALA A CA 1
ATOM 3108 C C . ALA A 1 405 ? 18.354 4.783 -29.886 1.00 94.56 405 ALA A C 1
ATOM 3110 O O . ALA A 1 405 ? 18.384 5.324 -30.988 1.00 94.56 405 ALA A O 1
ATOM 3111 N N . GLU A 1 406 ? 17.214 4.401 -29.308 1.00 96.75 406 GLU A N 1
ATOM 3112 C CA . GLU A 1 406 ? 15.883 4.541 -29.907 1.00 96.75 406 GLU A CA 1
ATOM 3113 C C . GLU A 1 406 ? 15.090 5.717 -29.305 1.00 96.75 406 GLU A C 1
ATOM 3115 O O . GLU A 1 406 ? 13.918 5.903 -29.632 1.00 96.75 406 GLU A O 1
ATOM 3120 N N . LYS A 1 407 ? 15.710 6.510 -28.414 1.00 96.44 407 LYS A N 1
ATOM 3121 C CA . LYS A 1 407 ? 15.068 7.595 -27.645 1.00 96.44 407 LYS A CA 1
ATOM 3122 C C . LYS A 1 407 ? 13.767 7.135 -26.979 1.00 96.44 407 LYS A C 1
ATOM 3124 O O . LYS A 1 407 ? 12.707 7.756 -27.115 1.00 96.44 407 LYS A O 1
ATOM 3129 N N . GLN A 1 408 ? 13.846 5.982 -26.323 1.00 96.88 408 GLN A N 1
ATOM 3130 C CA . GLN A 1 408 ? 12.680 5.238 -25.881 1.00 96.88 408 GLN A CA 1
ATOM 3131 C C . GLN A 1 408 ? 12.770 4.831 -24.413 1.00 96.88 408 GLN A C 1
ATOM 3133 O O . GLN A 1 408 ? 13.677 4.105 -24.014 1.00 96.88 408 GLN A O 1
ATOM 3138 N N . THR A 1 409 ? 11.744 5.171 -23.644 1.00 98.25 409 THR A N 1
ATOM 3139 C CA . THR A 1 409 ? 11.436 4.514 -22.377 1.00 98.25 409 THR A CA 1
ATOM 3140 C C . THR A 1 409 ? 11.014 3.074 -22.640 1.00 98.25 409 THR A C 1
ATOM 3142 O O . THR A 1 409 ? 10.069 2.820 -23.383 1.00 98.25 409 THR A O 1
ATOM 3145 N N . VAL A 1 410 ? 11.713 2.113 -22.038 1.00 98.69 410 VAL A N 1
ATOM 3146 C CA . VAL A 1 410 ? 11.371 0.685 -22.116 1.00 98.69 410 VAL A CA 1
ATOM 3147 C C . VAL A 1 410 ? 10.244 0.393 -21.132 1.00 98.69 410 VAL A C 1
ATOM 3149 O O . VAL A 1 410 ? 9.182 -0.093 -21.528 1.00 98.69 410 VAL A O 1
ATOM 3152 N N . PHE A 1 411 ? 10.446 0.767 -19.869 1.00 98.69 411 PHE A N 1
ATOM 3153 C CA . PHE A 1 411 ? 9.386 0.837 -18.872 1.00 98.69 411 PHE A CA 1
ATOM 3154 C C . PHE A 1 411 ? 9.616 1.991 -17.900 1.00 98.69 411 PHE A C 1
ATOM 3156 O O . PHE A 1 411 ? 10.750 2.428 -17.698 1.00 98.69 411 PHE A O 1
ATOM 3163 N N . ALA A 1 412 ? 8.532 2.418 -17.261 1.00 98.31 412 ALA A N 1
ATOM 3164 C CA . ALA A 1 412 ? 8.547 3.394 -16.186 1.00 98.31 412 ALA A CA 1
ATOM 3165 C C . ALA A 1 412 ? 7.636 2.960 -15.039 1.00 98.31 412 ALA A C 1
ATOM 3167 O O . ALA A 1 412 ? 6.534 2.455 -15.269 1.00 98.31 412 ALA A O 1
ATOM 3168 N N . TYR A 1 413 ? 8.081 3.198 -13.810 1.00 97.69 413 TYR A N 1
ATOM 3169 C CA . TYR A 1 413 ? 7.245 3.214 -12.619 1.00 97.69 413 TYR A CA 1
ATOM 3170 C C . TYR A 1 413 ? 7.698 4.374 -11.733 1.00 97.69 413 TYR A C 1
ATOM 3172 O O . TYR A 1 413 ? 8.835 4.363 -11.274 1.00 97.69 413 TYR A O 1
ATOM 3180 N N . ASN A 1 414 ? 6.831 5.360 -11.492 1.00 96.31 414 ASN A N 1
ATOM 3181 C CA . ASN A 1 414 ? 7.163 6.566 -10.724 1.00 96.31 414 ASN A CA 1
ATOM 3182 C C . ASN A 1 414 ? 6.084 6.866 -9.677 1.00 96.31 414 ASN A C 1
ATOM 3184 O O . ASN A 1 414 ? 4.991 6.292 -9.690 1.00 96.31 414 ASN A O 1
ATOM 3188 N N . ASN A 1 415 ? 6.371 7.807 -8.775 1.00 92.19 415 ASN A N 1
ATOM 3189 C CA . ASN A 1 415 ? 5.450 8.201 -7.707 1.00 92.19 415 ASN A CA 1
ATOM 3190 C C . ASN A 1 415 ? 5.057 7.016 -6.813 1.00 92.19 415 ASN A C 1
ATOM 3192 O O . ASN A 1 415 ? 3.875 6.722 -6.617 1.00 92.19 415 ASN A O 1
ATOM 3196 N N . PHE A 1 416 ? 6.051 6.293 -6.290 1.00 86.88 416 PHE A N 1
ATOM 3197 C CA . PHE A 1 416 ? 5.858 4.983 -5.652 1.00 86.88 416 PHE A CA 1
ATOM 3198 C C . PHE A 1 416 ? 4.834 4.994 -4.514 1.00 86.88 416 PHE A C 1
ATOM 3200 O O . PHE A 1 416 ? 4.170 3.998 -4.260 1.00 86.88 416 PHE A O 1
ATOM 3207 N N . SER A 1 417 ? 4.699 6.109 -3.790 1.00 79.00 417 SER A N 1
ATOM 3208 C CA . SER A 1 417 ? 3.794 6.187 -2.635 1.00 79.00 417 SER A CA 1
ATOM 3209 C C . SER A 1 417 ? 2.336 6.502 -2.987 1.00 79.00 417 SER A C 1
ATOM 3211 O O . SER A 1 417 ? 1.499 6.569 -2.086 1.00 79.00 417 SER A O 1
ATOM 3213 N N . ALA A 1 418 ? 2.025 6.699 -4.272 1.00 82.69 418 ALA A N 1
ATOM 3214 C CA . ALA A 1 418 ? 0.680 7.012 -4.748 1.00 82.69 418 ALA A CA 1
ATOM 3215 C C . ALA A 1 418 ? -0.211 5.772 -4.958 1.00 82.69 418 ALA A C 1
ATOM 3217 O O . ALA A 1 418 ? -1.414 5.923 -5.195 1.00 82.69 418 ALA A O 1
ATOM 3218 N N . GLY A 1 419 ? 0.345 4.559 -4.844 1.00 84.25 419 GLY A N 1
ATOM 3219 C CA . GLY A 1 419 ? -0.398 3.303 -4.966 1.00 84.25 419 GLY A CA 1
ATOM 3220 C C . GLY A 1 419 ? -1.071 3.187 -6.329 1.00 84.25 419 GLY A C 1
ATOM 3221 O O . GLY A 1 419 ? -0.433 3.326 -7.367 1.00 84.25 419 GLY A O 1
ATOM 3222 N N . ALA A 1 420 ? -2.391 3.007 -6.358 1.00 86.19 420 ALA A N 1
ATOM 3223 C CA . ALA A 1 420 ? -3.126 2.991 -7.620 1.00 86.19 420 ALA A CA 1
ATOM 3224 C C . ALA A 1 420 ? -2.980 4.301 -8.425 1.00 86.19 420 ALA A C 1
ATOM 3226 O O . ALA A 1 420 ? -3.178 4.277 -9.628 1.00 86.19 420 ALA A O 1
ATOM 3227 N N . ASN A 1 421 ? -2.612 5.433 -7.822 1.00 87.81 421 ASN A N 1
ATOM 3228 C CA . ASN A 1 421 ? -2.382 6.689 -8.547 1.00 87.81 421 ASN A CA 1
ATOM 3229 C C . ASN A 1 421 ? -0.927 6.884 -9.009 1.00 87.81 421 ASN A C 1
ATOM 3231 O O . ASN A 1 421 ? -0.589 7.983 -9.444 1.00 87.81 421 ASN A O 1
ATOM 3235 N N . SER A 1 422 ? -0.067 5.870 -8.900 1.00 93.69 422 SER A N 1
ATOM 3236 C CA . SER A 1 422 ? 1.301 5.928 -9.422 1.00 93.69 422 SER A CA 1
ATOM 3237 C C . SER A 1 422 ? 1.340 6.043 -10.950 1.00 93.69 422 SER A C 1
ATOM 3239 O O . SER A 1 422 ? 0.352 5.783 -11.651 1.00 93.69 422 SER A O 1
ATOM 3241 N N . ASP A 1 423 ? 2.503 6.434 -11.457 1.00 97.00 423 ASP A N 1
ATOM 3242 C CA . ASP A 1 423 ? 2.787 6.476 -12.887 1.00 97.00 423 ASP A CA 1
ATOM 3243 C C . ASP A 1 423 ? 3.360 5.120 -13.295 1.00 97.00 423 ASP A C 1
ATOM 3245 O O . ASP A 1 423 ? 4.280 4.633 -12.642 1.00 97.00 423 ASP A O 1
ATOM 3249 N N . ALA A 1 424 ? 2.837 4.494 -14.346 1.00 97.12 424 ALA A N 1
ATOM 3250 C CA . ALA A 1 424 ? 3.386 3.235 -14.841 1.00 97.12 424 ALA A CA 1
ATOM 3251 C C . ALA A 1 424 ? 3.208 3.093 -16.349 1.00 97.12 424 ALA A C 1
ATOM 3253 O O . ALA A 1 424 ? 2.138 3.393 -16.877 1.00 97.12 424 ALA A O 1
ATOM 3254 N N . GLY A 1 425 ? 4.214 2.577 -17.046 1.00 97.38 425 GLY A N 1
ATOM 3255 C CA . GLY A 1 425 ? 4.173 2.540 -18.499 1.00 97.38 425 GLY A CA 1
ATOM 3256 C C . GLY A 1 425 ? 5.154 1.593 -19.159 1.00 97.38 425 GLY A C 1
ATOM 3257 O O . GLY A 1 425 ? 6.190 1.257 -18.593 1.00 97.38 425 GLY A O 1
ATOM 3258 N N . ILE A 1 426 ? 4.805 1.191 -20.380 1.00 98.56 426 ILE A N 1
ATOM 3259 C CA . ILE A 1 426 ? 5.616 0.361 -21.272 1.00 98.56 426 ILE A CA 1
ATOM 3260 C C . ILE A 1 426 ? 5.739 1.112 -22.600 1.00 98.56 426 ILE A C 1
ATOM 3262 O O . ILE A 1 426 ? 4.715 1.440 -23.208 1.00 98.56 426 ILE A O 1
ATOM 3266 N N . GLY A 1 427 ? 6.966 1.387 -23.045 1.00 98.31 427 GLY A N 1
ATOM 3267 C CA . GLY A 1 427 ? 7.207 2.262 -24.196 1.00 98.31 427 GLY A CA 1
ATOM 3268 C C . GLY A 1 427 ? 7.050 3.752 -23.869 1.00 98.31 427 GLY A C 1
ATOM 3269 O O . GLY A 1 427 ? 6.681 4.126 -22.755 1.00 98.31 427 GLY A O 1
ATOM 3270 N N . ASN A 1 428 ? 7.264 4.610 -24.868 1.00 98.19 428 ASN A N 1
ATOM 3271 C CA . ASN A 1 428 ? 7.034 6.050 -24.730 1.00 98.19 428 ASN A CA 1
ATOM 3272 C C . ASN A 1 428 ? 5.545 6.359 -24.532 1.00 98.19 428 ASN A C 1
ATOM 3274 O O . ASN A 1 428 ? 4.688 5.920 -25.308 1.00 98.19 428 ASN A O 1
ATOM 3278 N N . ARG A 1 429 ? 5.238 7.182 -23.529 1.00 96.44 429 ARG A N 1
ATOM 3279 C CA . ARG A 1 429 ? 3.901 7.734 -23.320 1.00 96.44 429 ARG A CA 1
ATOM 3280 C C . ARG A 1 429 ? 3.530 8.684 -24.466 1.00 96.44 429 ARG A C 1
ATOM 3282 O O . ARG A 1 429 ? 4.297 9.595 -24.779 1.00 96.44 429 ARG A O 1
ATOM 3289 N N . PRO A 1 430 ? 2.313 8.581 -25.024 1.00 89.81 430 PRO A N 1
ATOM 3290 C CA . PRO A 1 430 ? 1.779 9.628 -25.886 1.00 89.81 430 PRO A CA 1
ATOM 3291 C C . PRO A 1 430 ? 1.596 10.936 -25.097 1.00 89.81 430 PRO A C 1
ATOM 3293 O O . PRO A 1 430 ? 0.828 10.983 -24.133 1.00 89.81 430 PRO A O 1
ATOM 3296 N N . GLY A 1 431 ? 2.283 12.008 -25.498 1.00 87.94 431 GLY A N 1
ATOM 3297 C CA . GLY A 1 431 ? 2.158 13.331 -24.880 1.00 87.94 431 GLY A CA 1
ATOM 3298 C C . GLY A 1 431 ? 3.502 13.996 -24.595 1.00 87.94 431 GLY A C 1
ATOM 3299 O O . GLY A 1 431 ? 4.480 13.745 -25.287 1.00 87.94 431 GLY A O 1
ATOM 3300 N N . ARG A 1 432 ? 3.522 14.884 -23.590 1.00 87.19 432 ARG A N 1
ATOM 3301 C CA . ARG A 1 432 ? 4.677 15.747 -23.277 1.00 87.19 432 ARG A CA 1
ATOM 3302 C C . ARG A 1 432 ? 5.832 15.030 -22.565 1.00 87.19 432 ARG A C 1
ATOM 3304 O O . ARG A 1 432 ? 6.966 15.450 -22.728 1.00 87.19 432 ARG A O 1
ATOM 3311 N N . HIS A 1 433 ? 5.540 14.029 -21.738 1.00 96.69 433 HIS A N 1
ATOM 3312 C CA . HIS A 1 433 ? 6.528 13.341 -20.896 1.00 96.69 433 HIS A CA 1
ATOM 3313 C C . HIS A 1 433 ? 6.581 11.867 -21.301 1.00 96.69 433 HIS A C 1
ATOM 3315 O O . HIS A 1 433 ? 5.693 11.116 -20.873 1.00 96.69 433 HIS A O 1
ATOM 3321 N N . PRO A 1 434 ? 7.503 11.479 -22.208 1.00 96.62 434 PRO A N 1
ATOM 3322 C CA . PRO A 1 434 ? 7.579 10.117 -22.747 1.00 96.62 434 PRO A CA 1
ATOM 3323 C C . PRO A 1 434 ? 7.844 9.050 -21.678 1.00 96.62 434 PRO A C 1
ATOM 3325 O O . PRO A 1 434 ? 7.394 7.917 -21.834 1.00 96.62 434 PRO A O 1
ATOM 3328 N N . ASP A 1 435 ? 8.473 9.423 -20.572 1.00 96.88 435 ASP A N 1
ATOM 3329 C CA . ASP A 1 435 ? 8.854 8.561 -19.451 1.00 96.88 435 ASP A CA 1
ATOM 3330 C C . ASP A 1 435 ? 7.732 8.270 -18.438 1.00 96.88 435 ASP A C 1
ATOM 3332 O O . ASP A 1 435 ? 7.972 7.690 -17.380 1.00 96.88 435 ASP A O 1
ATOM 3336 N N . TRP A 1 436 ? 6.502 8.677 -18.766 1.00 97.81 436 TRP A N 1
ATOM 3337 C CA . TRP A 1 436 ? 5.290 8.540 -17.953 1.00 97.81 436 TRP A CA 1
ATOM 3338 C C . TRP A 1 436 ? 5.188 9.424 -16.713 1.00 97.81 436 TRP A C 1
ATOM 3340 O O . TRP A 1 436 ? 4.166 9.344 -16.021 1.00 97.81 436 TRP A O 1
ATOM 3350 N N . THR A 1 437 ? 6.129 10.331 -16.474 1.00 97.44 437 THR A N 1
ATOM 3351 C CA . THR A 1 437 ? 6.078 11.231 -15.320 1.00 97.44 437 THR A CA 1
ATOM 3352 C C . THR A 1 437 ? 4.785 12.062 -15.288 1.00 97.44 437 THR A C 1
ATOM 3354 O O . THR A 1 437 ? 4.309 12.596 -16.301 1.00 97.44 437 THR A O 1
ATOM 3357 N N . PHE A 1 438 ? 4.163 12.110 -14.104 1.00 95.50 438 PHE A N 1
ATOM 3358 C CA . PHE A 1 438 ? 2.869 12.741 -13.800 1.00 95.50 438 PHE A CA 1
ATOM 3359 C C . PHE A 1 438 ? 1.659 12.159 -14.550 1.00 95.50 438 PHE A C 1
ATOM 3361 O O . PHE A 1 438 ? 0.665 12.853 -14.780 1.00 95.50 438 PHE A O 1
ATOM 3368 N N . SER A 1 439 ? 1.714 10.899 -14.980 1.00 95.94 439 SER A N 1
ATOM 3369 C CA . SER A 1 439 ? 0.603 10.266 -15.700 1.00 95.94 439 SER A CA 1
ATOM 3370 C C . SER A 1 439 ? -0.552 9.817 -14.800 1.00 95.94 439 SER A C 1
ATOM 3372 O O . SER A 1 439 ? -1.697 9.823 -15.257 1.00 95.94 439 SER A O 1
ATOM 3374 N N . GLN A 1 440 ? -0.278 9.434 -13.548 1.00 94.44 440 GLN A N 1
ATOM 3375 C CA . GLN A 1 440 ? -1.227 8.893 -12.566 1.00 94.44 440 GLN A CA 1
ATOM 3376 C C . GLN A 1 440 ? -2.159 7.821 -13.146 1.00 94.44 440 GLN A C 1
ATOM 3378 O O . GLN A 1 440 ? -3.352 7.737 -12.823 1.00 94.44 440 GLN A O 1
ATOM 3383 N N . ASN A 1 441 ? -1.640 7.049 -14.096 1.00 95.00 441 ASN A N 1
ATOM 3384 C CA . ASN A 1 441 ? -2.434 6.205 -14.971 1.00 95.00 441 ASN A CA 1
ATOM 3385 C C . ASN A 1 441 ? -2.614 4.794 -14.415 1.00 95.00 441 ASN A C 1
ATOM 3387 O O . ASN A 1 441 ? -3.461 4.062 -14.932 1.00 95.00 441 ASN A O 1
ATOM 3391 N N . LEU A 1 442 ? -1.875 4.405 -13.370 1.00 93.44 442 LEU A N 1
ATOM 3392 C CA . LEU A 1 442 ? -1.915 3.037 -12.868 1.00 93.44 442 LEU A CA 1
ATOM 3393 C C . LEU A 1 442 ? -3.336 2.621 -12.423 1.00 93.44 442 LEU A C 1
ATOM 3395 O O . LEU A 1 442 ? -3.722 1.466 -12.602 1.00 93.44 442 LEU A O 1
ATOM 3399 N N . LYS A 1 443 ? -4.174 3.573 -11.985 1.00 90.00 443 LYS A N 1
ATOM 3400 C CA . LYS A 1 443 ? -5.588 3.398 -11.587 1.00 90.00 443 LYS A CA 1
ATOM 3401 C C . LYS A 1 443 ? -6.480 2.911 -12.724 1.00 90.00 443 LYS A C 1
ATOM 3403 O O . LYS A 1 443 ? -7.553 2.354 -12.488 1.00 90.00 443 LYS A O 1
ATOM 3408 N N . ASN A 1 444 ? -6.033 3.111 -13.961 1.00 91.00 444 ASN A N 1
ATOM 3409 C CA . ASN A 1 444 ? -6.740 2.695 -15.163 1.00 91.00 444 ASN A CA 1
ATOM 3410 C C . ASN A 1 444 ? -6.479 1.231 -15.523 1.00 91.00 444 ASN A C 1
ATOM 3412 O O . ASN A 1 444 ? -7.208 0.689 -16.349 1.00 91.00 444 ASN A O 1
ATOM 3416 N N . TYR A 1 445 ? -5.506 0.579 -14.889 1.00 91.81 445 TYR A N 1
ATOM 3417 C CA . TYR A 1 445 ? -5.271 -0.854 -15.041 1.00 91.81 445 TYR A CA 1
ATOM 3418 C C . TYR A 1 445 ? -6.133 -1.659 -14.067 1.00 91.81 445 TYR A C 1
ATOM 3420 O O . TYR A 1 445 ? -6.631 -1.135 -13.069 1.00 91.81 445 TYR A O 1
ATOM 3428 N N . LYS A 1 446 ? -6.316 -2.944 -14.357 1.00 87.94 446 LYS A N 1
ATOM 3429 C CA . LYS A 1 446 ? -6.863 -3.925 -13.417 1.00 87.94 446 LYS A CA 1
ATOM 3430 C C . LYS A 1 446 ? -5.777 -4.400 -12.449 1.00 87.94 446 LYS A C 1
ATOM 3432 O O . LYS A 1 446 ? -6.021 -4.496 -11.252 1.00 87.94 446 LYS A O 1
ATOM 3437 N N . SER A 1 447 ? -4.571 -4.646 -12.958 1.00 89.50 447 SER A N 1
ATOM 3438 C CA . SER A 1 447 ? -3.396 -5.032 -12.173 1.00 89.50 447 SER A CA 1
ATOM 3439 C C . SER A 1 447 ? -2.109 -4.540 -12.841 1.00 89.50 447 SER A C 1
ATOM 3441 O O . SER A 1 447 ? -2.082 -4.285 -14.047 1.00 89.50 447 SER A O 1
ATOM 3443 N N . GLY A 1 448 ? -1.044 -4.392 -12.053 1.00 93.62 448 GLY A N 1
ATOM 3444 C CA . GLY A 1 448 ? 0.283 -4.033 -12.542 1.00 93.62 448 GLY A CA 1
ATOM 3445 C C . GLY A 1 448 ? 1.344 -4.696 -11.680 1.00 93.62 448 GLY A C 1
ATOM 3446 O O . GLY A 1 448 ? 1.299 -4.575 -10.458 1.00 93.62 448 GLY A O 1
ATOM 3447 N N . TRP A 1 449 ? 2.267 -5.410 -12.311 1.00 94.50 449 TRP A N 1
ATOM 3448 C CA . TRP A 1 449 ? 3.287 -6.199 -11.635 1.00 94.50 449 TRP A CA 1
ATOM 3449 C C . TRP A 1 449 ? 4.672 -5.899 -12.177 1.00 94.50 449 TRP A C 1
ATOM 3451 O O . TRP A 1 449 ? 4.839 -5.708 -13.380 1.00 94.50 449 TRP A O 1
ATOM 3461 N N . LEU A 1 450 ? 5.649 -5.912 -11.278 1.00 96.62 450 LEU A N 1
ATOM 3462 C CA . LEU A 1 450 ? 7.067 -5.901 -11.595 1.00 96.62 450 LEU A CA 1
ATOM 3463 C C . LEU A 1 450 ? 7.725 -7.118 -10.946 1.00 96.62 450 LEU A C 1
ATOM 3465 O O . LEU A 1 450 ? 7.625 -7.310 -9.731 1.00 96.62 450 LEU A O 1
ATOM 3469 N N . PHE A 1 451 ? 8.417 -7.912 -11.758 1.00 97.19 451 PHE A N 1
ATOM 3470 C CA . PHE A 1 451 ? 9.271 -9.002 -11.302 1.00 97.19 451 PHE A CA 1
ATOM 3471 C C . PHE A 1 451 ? 10.724 -8.649 -11.571 1.00 97.19 451 PHE A C 1
ATOM 3473 O O . PHE A 1 451 ? 11.082 -8.297 -12.696 1.00 97.19 451 PHE A O 1
ATOM 3480 N N . VAL A 1 452 ? 11.550 -8.766 -10.538 1.00 98.00 452 VAL A N 1
ATOM 3481 C CA . VAL A 1 452 ? 13.003 -8.643 -10.648 1.00 98.00 452 VAL A CA 1
ATOM 3482 C C . VAL A 1 452 ? 13.573 -10.051 -10.668 1.00 98.00 452 VAL A C 1
ATOM 3484 O O . VAL A 1 452 ? 13.390 -10.804 -9.712 1.00 98.00 452 VAL A O 1
ATOM 3487 N N . ILE A 1 453 ? 14.227 -10.408 -11.765 1.00 98.06 453 ILE A N 1
ATOM 3488 C CA . ILE A 1 453 ? 14.739 -11.747 -12.055 1.00 98.06 453 ILE A CA 1
ATOM 3489 C C . ILE A 1 453 ? 16.253 -11.633 -12.225 1.00 98.06 453 ILE A C 1
ATOM 3491 O O . ILE A 1 453 ? 16.725 -10.740 -12.921 1.00 98.06 453 ILE A O 1
ATOM 3495 N N . ALA A 1 454 ? 17.024 -12.505 -11.587 1.00 97.06 454 ALA A N 1
ATOM 3496 C CA . ALA A 1 454 ? 18.486 -12.455 -11.615 1.00 97.06 454 ALA A CA 1
ATOM 3497 C C . ALA A 1 454 ? 19.088 -13.866 -11.680 1.00 97.06 454 ALA A C 1
ATOM 3499 O O . ALA A 1 454 ? 18.412 -14.841 -11.343 1.00 97.06 454 ALA A O 1
ATOM 3500 N N . ASP A 1 455 ? 20.320 -13.975 -12.176 1.00 92.19 455 ASP A N 1
ATOM 3501 C CA . ASP A 1 455 ? 21.032 -15.250 -12.348 1.00 92.19 455 ASP A CA 1
ATOM 3502 C C . ASP A 1 455 ? 21.669 -15.817 -11.066 1.00 92.19 455 ASP A C 1
ATOM 3504 O O . ASP A 1 455 ? 21.915 -15.056 -10.099 1.00 92.19 455 ASP A O 1
#

Foldseek 3Di:
DDDDDDDDDDDPPPDDPAEPFDCVCCVQVVVPPQKHFQFKDWLLACLPPNTPDHCQQQKAFFFAKKKKKKWFAFPVGDIWIKIKMFGDPDRRSNLLDAADQLDDWAFDKTAFIAMDIPDPPQDGGTDGIKTWGWHQADWAQQQPVCQPPGDHHANFSRIGGDPHHGFTWTWIGPVVSSKTQWIFTRSNNRQQTQTDGIADPDGGGRSVPVRCSVRTPTMMMTIITNGPPMDGDPRPQDDFVNVLVVCCVQPVVLVPWGFQFKAWLQQFQDGRVSQHRPTSDHCQVVCPDDFQKKKKWKWFQFPVRDIWIKIKMFGDPDPGSLLLDQAGNNSPHADFDKTAFIAMDIPDPQADGDTDRIKTWGWHQADWAQQQPVCQPPGDHHAAANRIGGDPDDGFTWTWIGDSVVSKTQWIWTRRSNRQQTFIDGIFDPDRHGRRPPVSCSVRTPTMMMIMIGD

Secondary structure (DSSP, 8-state):
----------------------HHHHTT-TT--S-EEEEEE-TTTHHHH-EEEE-TTTEEEEEEEEEEEEEEE-TT--EEEEEEEE--S-S-GGGGSS--TTS--EEEEEEEEEEEESSTTPPPEEEEEEEEEEESS-EES--TT--TT--SSS-SSSPEEPSS----EEEEEEGGGTEEEEEEE-TTSGGGSEEEESS-SSS-TT-TT--GGGG-SEEEEEEEEEEEEEEE-------HHHHHHHHHHH-GGGTT-EEEEEEEGGG-EESTTS-EE--SEE-GGG--S--SEEEEEEEEEETTS-EEEEEEEEE---SSGGGGS---GGGT--EEEEEEEEEEEES-TTS--EEEEEEEEEEESSEEES--TT--TT--SSS-SSSPEEESS-S--EEEEEEGGGTEEEEEEE-GGGGGGSEEEESPPSSS-TT-TT---GGGEEEEEEEEEE-

Organism: NCBI:txid172901